Protein AF-A0A3B8MPX0-F1 (afdb_monomer_lite)

pLDDT: mean 74.58, std 19.7, range [21.69, 97.19]

Secondary structure (DSSP, 8-state):
------------------------SS------TT--THHHHHHHHHHHHTT------B--TT----TTHHHHHHHHHHH-TT-----BEEEEETTEEEEEEE--TTS---SSHHHHHHHHHHS--EEEES--TT--GGGGT--EE-SEETTEE-S-STTSHHHHHHHTT---EE-------TTSPPEEEEE--SSSSHHHHHHHHHHT-EEEEETTPPEEEEEETTEETTPEEEESSSPEEEEEEE-SS-EEEEEEEETTEEEEEE---SSEEEEEEE---TT-SEEEEEEEETT--EEEEPPEEEEE----TTS------TTS-HHHHHHHHHHHHHTTTS-HHHHHHHHHHHHHSHHHHHHHHHHHHH-TTTS-HHHHHHHHHH-S-HHHHHHHHHHHHHTT-TTHHHHHHHHTT-SSHHHHHHHHHHHHHHSS-B-GGG----TTS-HHHHHHHHHHB--SS--HHHHHHHHHHTT-S-HHHHHHHHHHHHHHHHH-HHHHHHHHHHHHTT-HHHHHHHHHHT-GGGHHHHHHHHHH---HHHHHHHHHHHHHTT---TT--EEEEPBPSS----SS---TTTTTTPEEPPPPEETTT-PBPSSPPEEEEEE-SSEEEEEEEEE-SS-------S-TT--S-S-EEEEEEEPSS--GGG-EEEEEETTEES--SS-TT-EEEEEE-SSEEEEEEEEE--S---EEEEEEEEGGGTEEEEESSSSS-TT-GGGPEEEEEPP-

Sequence (744 aa):
MRLSATILALTLMAAPLTAEWGWYRGDITTFPASNTGSGISEQIHRAIEAGLDWVALSTTPGTGSFIGQNELIAEIGLTMPRLTPILATGWLQNGVGIRVLGIDARAPIPKSLADLLSTASSHRGLVVLSEAGDLDLSTSGIEVFSPLRDGRWVDVEAGGAWDAALQSGRRLFVTTASQSIAGSPPHHTTVWADGNAPDQIIRALRAGSCFVSDRESPHLDMQVDGKTFGQTVFHEGEPFVRIRVYGEDPIASVSLIADGVEIWSAQPEQTIWEERFFLPAYECGYVRAILTSESGKQTIGNPIFLVAEQGGDGELPIVHDPRLPQDDLIEVGGIVEALEGLAPETQKRVLREFLADPSTRYGATWLLQNRGDVVTDSILRNVGLEDVNPDARLGATYALVTRGSPVAPDLLLDLLNDPTPSVRVYAARIFAHYTEGFAESDWPWSSEQDDETSGYLVRAYRPVRYAKEDVARILSALESRHPILFSSASDKLVDLGTRHYRVIEDLIRATEGGSSRAADILRVIGDHRTVSDLQRIFASLSDPTLRRSIFLALSDMGAPHPDRPAVEVPQLTARPTLDGTLTPQEWADAATFEPLKLDWDGSQVAPSPRILIGHRGDTLYVAISHQTTSGIDATLSDTPGGTRQDTRFEISLASPPFAPSTAKVVSVTPFGLLTESDSGECRVSSRVTVLAWELELAVPLDTSYARMNVAFFSNSRAKRATWSVTYGEPQDPKRFGNLTLSRP

Foldseek 3Di:
DDDDDDDDDDDDPDDDPDDDDDDDDAPADEDDLPDPDPVPVVVVVVCVVVVHQEYEYEDDEPPPDRDCPVVVVVCCVPPNLRYFYQYQYQDQDPNWTKGQRGQQSQFPDQPDPVSVVCSCLVVVGDIDGPCCPDDPCVVSLAAEDECDDPLDGDQQAQQGPVLVCVLVVRQYAYDPPDPPPPPRFDKDKDFDFPGSPSNRSSVSVVLSRIKIWTPQDKDKDKDWLNHGASEEDEDAAWIKIKIKIAGPAFWQKKFKHFSSRGQDMDGRSHRIDMAIDTHLDQDTQWIWMWTAGPVRIIMTTHIHGYDYDHDDPPDLRLHPPVPLPPVLLVVLLVVLQVLAPDDLVVNLVVLQVQQLDSSRLSSNLVNLLVPCVRPPLVSLLCQLQPPPRLSSVLSSLSSCLNNVHPCSLVSLVNQCPPPDLNSVLSSLSCLLRRDCADEPVGQPDDPPHDLSSQLSSLSRYDYPDDDPVVLVVLLVLCPDPDPSSNVSSLVSLLVCVLVDVVSVVVLLVVLLVPDLSSLLSLLVNLRNVCLVSLVVSLVVDPFQSSNQSSLSSCVSNVHDRPDQAEDAAEAFPDDDDQALDDDCVRQVRWDWADFWAWLNGRHGDVVTWTWTWHDHPQKIKIKIKDWDPAFQPDPPPPDLPDDPQAWWKKKWWAFPVRALVRIDIWIAGLVGTSDPPVQVPKDKHWDGDRTMIIIMIIHGHPPTGQWMKMWTAHNVPRIITIPWSHSDDPSDSSTTHTYHYDDD

Structure (mmCIF, N/CA/C/O backbone):
data_AF-A0A3B8MPX0-F1
#
_entry.id   AF-A0A3B8MPX0-F1
#
loop_
_atom_site.group_PDB
_atom_site.id
_atom_site.type_symbol
_atom_site.label_atom_id
_atom_site.label_alt_id
_atom_site.label_comp_id
_atom_site.label_asym_id
_atom_site.label_entity_id
_atom_site.label_seq_id
_atom_site.pdbx_PDB_ins_code
_atom_site.Cartn_x
_atom_site.Cartn_y
_atom_site.Cartn_z
_atom_site.occupancy
_atom_site.B_iso_or_equiv
_atom_site.auth_seq_id
_atom_site.auth_comp_id
_atom_site.auth_asym_id
_atom_site.auth_atom_id
_atom_site.pdbx_PDB_model_num
ATOM 1 N N . MET A 1 1 ? 8.879 -81.288 32.606 1.00 40.41 1 MET A N 1
ATOM 2 C CA . MET A 1 1 ? 8.403 -80.252 33.549 1.00 40.41 1 MET A CA 1
ATOM 3 C C . MET A 1 1 ? 9.210 -78.985 33.280 1.00 40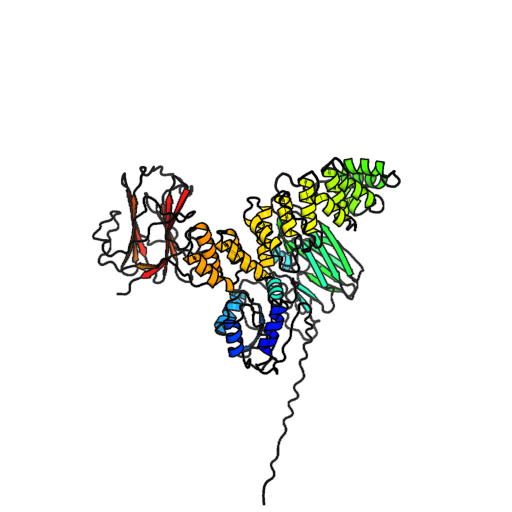.41 1 MET A C 1
ATOM 5 O O . MET A 1 1 ? 10.426 -79.095 33.227 1.00 40.41 1 MET A O 1
ATOM 9 N N . ARG A 1 2 ? 8.521 -77.843 33.128 1.00 26.48 2 ARG A N 1
ATOM 10 C CA . ARG A 1 2 ? 8.974 -76.475 32.772 1.00 26.48 2 ARG A CA 1
ATOM 11 C C . ARG A 1 2 ? 8.858 -76.063 31.295 1.00 26.48 2 ARG A C 1
ATOM 13 O O . ARG A 1 2 ? 9.222 -76.800 30.389 1.00 26.48 2 ARG A O 1
ATOM 20 N N . LEU A 1 3 ? 8.256 -74.878 31.159 1.00 29.20 3 LEU A N 1
ATOM 21 C CA . LEU A 1 3 ? 7.748 -74.176 29.985 1.00 29.20 3 LEU A CA 1
ATOM 22 C C . LEU A 1 3 ? 8.858 -73.712 29.029 1.00 29.20 3 LEU A C 1
ATOM 24 O O . LEU A 1 3 ? 9.949 -73.354 29.466 1.00 29.20 3 LEU A O 1
ATOM 28 N N . SER A 1 4 ? 8.518 -73.564 27.749 1.00 24.03 4 SER A N 1
ATOM 29 C CA . SER A 1 4 ? 9.116 -72.542 26.883 1.00 24.03 4 SER A CA 1
ATOM 30 C C . SER A 1 4 ? 8.029 -71.915 26.017 1.00 24.03 4 SER A C 1
ATOM 32 O O . SER A 1 4 ? 7.210 -72.611 25.421 1.00 24.03 4 SER A O 1
ATOM 34 N N . ALA A 1 5 ? 7.993 -70.587 26.078 1.00 27.12 5 ALA A N 1
ATOM 35 C CA . ALA A 1 5 ? 6.983 -69.702 25.533 1.00 27.12 5 ALA A CA 1
ATOM 36 C C . ALA A 1 5 ? 7.157 -69.499 24.023 1.00 27.12 5 ALA A C 1
ATOM 38 O O . ALA A 1 5 ? 8.269 -69.342 23.522 1.00 27.12 5 ALA A O 1
ATOM 39 N N . THR A 1 6 ? 6.031 -69.459 23.318 1.00 25.53 6 THR A N 1
ATOM 40 C CA . THR A 1 6 ? 5.922 -69.072 21.912 1.00 25.53 6 THR A CA 1
ATOM 41 C C . THR A 1 6 ? 5.878 -67.545 21.828 1.00 25.53 6 THR A C 1
ATOM 43 O O . THR A 1 6 ? 4.926 -66.933 22.303 1.00 25.53 6 THR A O 1
ATOM 46 N N . ILE A 1 7 ? 6.904 -66.927 21.238 1.00 25.11 7 ILE A N 1
ATOM 47 C CA . ILE A 1 7 ? 6.891 -65.511 20.848 1.00 25.11 7 ILE A CA 1
ATOM 48 C C . ILE A 1 7 ? 6.438 -65.444 19.388 1.00 25.11 7 ILE A C 1
ATOM 50 O O . ILE A 1 7 ? 7.120 -65.938 18.493 1.00 25.11 7 ILE A O 1
ATOM 54 N N . LEU A 1 8 ? 5.264 -64.851 19.172 1.00 23.88 8 LEU A N 1
ATOM 55 C CA . LEU A 1 8 ? 4.720 -64.502 17.865 1.00 23.88 8 LEU A CA 1
ATOM 56 C C . LEU A 1 8 ? 5.268 -63.115 17.489 1.00 23.88 8 LEU A C 1
ATOM 58 O O . LEU A 1 8 ? 4.893 -62.117 18.101 1.00 23.88 8 LEU A O 1
ATOM 62 N N . ALA A 1 9 ? 6.181 -63.049 16.521 1.00 24.64 9 ALA A N 1
ATOM 63 C CA . ALA A 1 9 ? 6.655 -61.786 15.964 1.00 24.64 9 ALA A CA 1
ATOM 64 C C . ALA A 1 9 ? 5.674 -61.311 14.879 1.00 24.64 9 ALA A C 1
ATOM 66 O O . ALA A 1 9 ? 5.599 -61.905 13.804 1.00 24.64 9 ALA A O 1
ATOM 67 N N . LEU A 1 10 ? 4.909 -60.254 15.172 1.00 23.89 10 LEU A N 1
ATOM 68 C CA . LEU A 1 10 ? 4.190 -59.468 14.169 1.00 23.89 10 LEU A CA 1
ATOM 69 C C . LEU A 1 10 ? 5.194 -58.539 13.473 1.00 23.89 10 LEU A C 1
ATOM 71 O O . LEU A 1 10 ? 5.634 -57.545 14.049 1.00 23.89 10 LEU A O 1
ATOM 75 N N . THR A 1 11 ? 5.554 -58.846 12.232 1.00 25.81 11 THR A N 1
ATOM 76 C CA . THR A 1 11 ? 6.269 -57.930 11.339 1.00 25.81 11 THR A CA 1
ATOM 77 C C . THR A 1 11 ? 5.261 -56.998 10.664 1.00 25.81 11 THR A C 1
ATOM 79 O O . THR A 1 11 ? 4.632 -57.350 9.669 1.00 25.81 11 THR A O 1
ATOM 82 N N . LEU A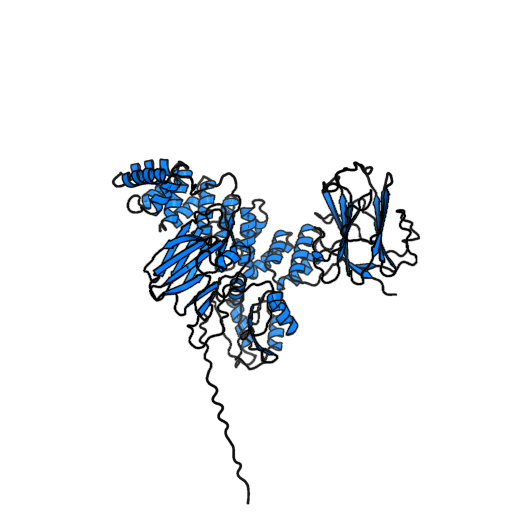 1 12 ? 5.096 -55.796 11.220 1.00 25.17 12 LEU A N 1
ATOM 83 C CA . LEU A 1 12 ? 4.462 -54.659 10.548 1.00 25.17 12 LEU A CA 1
ATOM 84 C C . LEU A 1 12 ? 5.436 -54.116 9.491 1.00 25.17 12 LEU A C 1
ATOM 86 O O . LEU A 1 12 ? 6.428 -53.472 9.821 1.00 25.17 12 LEU A O 1
ATOM 90 N N . MET A 1 13 ? 5.159 -54.399 8.219 1.00 25.50 13 MET A N 1
ATOM 91 C CA . MET A 1 13 ? 5.795 -53.732 7.082 1.00 25.50 13 MET A CA 1
ATOM 92 C C . MET A 1 13 ? 5.234 -52.307 6.984 1.00 25.50 13 MET A C 1
ATOM 94 O O . MET A 1 13 ? 4.177 -52.092 6.395 1.00 25.50 13 MET A O 1
ATOM 98 N N . ALA A 1 14 ? 5.917 -51.335 7.586 1.00 26.95 14 ALA A N 1
ATOM 99 C CA . ALA A 1 14 ? 5.707 -49.926 7.278 1.00 26.95 14 ALA A CA 1
ATOM 100 C C . ALA A 1 14 ? 6.478 -49.602 5.991 1.00 26.95 14 ALA A C 1
ATOM 102 O O . ALA A 1 14 ? 7.707 -49.675 5.966 1.00 26.95 14 ALA A O 1
ATOM 103 N N . ALA A 1 15 ? 5.767 -49.277 4.911 1.00 24.30 15 ALA A N 1
ATOM 104 C CA . ALA A 1 15 ? 6.394 -48.685 3.736 1.00 24.30 15 ALA A CA 1
ATOM 105 C C . ALA A 1 15 ? 6.912 -47.281 4.107 1.00 24.30 15 ALA A C 1
ATOM 107 O O . ALA A 1 15 ? 6.169 -46.517 4.733 1.00 24.30 15 ALA A O 1
ATOM 108 N N . PRO A 1 16 ? 8.151 -46.906 3.750 1.00 26.00 16 PRO A N 1
ATOM 109 C CA . PRO A 1 16 ? 8.603 -45.539 3.930 1.00 26.00 16 PRO A CA 1
ATOM 110 C C . PRO A 1 16 ? 7.868 -44.651 2.918 1.00 26.00 16 PRO A C 1
ATOM 112 O O . PRO A 1 16 ? 8.107 -44.724 1.717 1.00 26.00 16 PRO A O 1
ATOM 115 N N . LEU A 1 17 ? 6.954 -43.812 3.406 1.00 24.92 17 LEU A N 1
ATOM 116 C CA . LEU A 1 17 ? 6.450 -42.661 2.660 1.00 24.92 17 LEU A CA 1
ATOM 117 C C . LEU A 1 17 ? 7.585 -41.631 2.581 1.00 24.92 17 LEU A C 1
ATOM 119 O O . LEU A 1 17 ? 7.693 -40.744 3.426 1.00 24.92 17 LEU A O 1
ATOM 123 N N . THR A 1 18 ? 8.475 -41.770 1.602 1.00 24.36 18 THR A N 1
ATOM 124 C CA . THR A 1 18 ? 9.450 -40.728 1.271 1.00 24.36 18 THR A CA 1
ATOM 125 C C . THR A 1 18 ? 8.747 -39.671 0.432 1.00 24.36 18 THR A C 1
ATOM 127 O O . THR A 1 18 ? 8.538 -39.851 -0.764 1.00 24.36 18 THR A O 1
ATOM 130 N N . ALA A 1 19 ? 8.349 -38.573 1.069 1.00 23.31 19 ALA A N 1
ATOM 131 C CA . ALA A 1 19 ? 8.055 -37.343 0.354 1.00 23.31 19 ALA A CA 1
ATOM 132 C C . ALA A 1 19 ? 9.383 -36.590 0.184 1.00 23.31 19 ALA A C 1
ATOM 134 O O . ALA A 1 19 ? 9.920 -36.060 1.158 1.00 23.31 19 ALA A O 1
ATOM 135 N N . GLU A 1 20 ? 9.945 -36.609 -1.024 1.00 21.91 20 GLU A N 1
ATOM 136 C CA . GLU A 1 20 ? 11.106 -35.788 -1.371 1.00 21.91 20 GLU A CA 1
ATOM 137 C C . GLU A 1 20 ? 10.662 -34.326 -1.462 1.00 21.91 20 GLU A C 1
ATOM 139 O O . GLU A 1 20 ? 10.084 -33.891 -2.452 1.00 21.91 20 GLU A O 1
ATOM 144 N N . TRP A 1 21 ? 10.913 -33.567 -0.397 1.00 27.25 21 TRP A N 1
ATOM 145 C CA . TRP A 1 21 ? 10.863 -32.110 -0.426 1.00 27.25 21 TRP A CA 1
ATOM 146 C C . TRP A 1 21 ? 12.293 -31.601 -0.253 1.00 27.25 21 TRP A C 1
ATOM 148 O O . TRP A 1 21 ? 12.873 -31.725 0.827 1.00 27.25 21 TRP A O 1
ATOM 158 N N . GLY A 1 22 ? 12.882 -31.070 -1.323 1.00 21.69 22 GLY A N 1
ATOM 159 C CA . GLY A 1 22 ? 14.161 -30.368 -1.263 1.00 21.69 22 GLY A CA 1
ATOM 160 C C . GLY A 1 22 ? 13.934 -28.913 -0.862 1.00 21.69 22 GLY A C 1
ATOM 161 O O . GLY A 1 22 ? 13.335 -28.159 -1.621 1.00 21.69 22 GLY A O 1
ATOM 162 N N . TRP A 1 23 ? 14.405 -28.514 0.321 1.00 28.48 23 TRP A N 1
ATOM 163 C CA . TRP A 1 23 ? 14.315 -27.138 0.820 1.00 28.48 23 TRP A CA 1
ATOM 164 C C . TRP A 1 23 ? 15.704 -26.501 0.823 1.00 28.48 23 TRP A C 1
ATOM 166 O O . TRP A 1 23 ? 16.509 -26.861 1.675 1.00 28.48 23 TRP A O 1
ATOM 176 N N . TYR A 1 24 ? 15.993 -25.547 -0.071 1.00 23.50 24 TYR A N 1
ATOM 177 C CA . TYR A 1 24 ? 17.210 -24.725 0.027 1.00 23.50 24 TYR A CA 1
ATOM 178 C C . TYR A 1 24 ? 17.048 -23.330 -0.588 1.00 23.50 24 TYR A C 1
ATOM 180 O O . TYR A 1 24 ? 16.954 -23.197 -1.803 1.00 23.50 24 TYR A O 1
ATOM 188 N N . ARG A 1 25 ? 17.072 -22.292 0.268 1.00 22.72 25 ARG A N 1
ATOM 189 C CA . ARG A 1 25 ? 18.026 -21.155 0.285 1.00 22.72 25 ARG A CA 1
ATOM 190 C C . ARG A 1 25 ? 17.607 -20.182 1.399 1.00 22.72 25 ARG A C 1
ATOM 192 O O . ARG A 1 25 ? 16.467 -19.733 1.429 1.00 22.72 25 ARG A O 1
ATOM 199 N N . GLY A 1 26 ? 18.542 -19.930 2.306 1.00 33.06 26 GLY A N 1
ATOM 200 C CA . GLY A 1 26 ? 18.373 -19.415 3.665 1.00 33.06 26 GLY A CA 1
ATOM 201 C C . GLY A 1 26 ? 19.222 -20.314 4.565 1.00 33.06 26 GLY A C 1
ATOM 202 O O . GLY A 1 26 ? 19.211 -21.529 4.361 1.00 33.06 26 GLY A O 1
ATOM 203 N N . ASP A 1 27 ? 20.018 -19.756 5.476 1.00 36.53 27 ASP A N 1
ATOM 204 C CA . ASP A 1 27 ? 20.882 -20.533 6.375 1.00 36.53 27 ASP A CA 1
ATOM 205 C C . ASP A 1 27 ? 20.014 -21.286 7.400 1.00 36.53 27 ASP A C 1
ATOM 207 O O . ASP A 1 27 ? 19.806 -20.869 8.538 1.00 36.53 27 ASP A O 1
ATOM 211 N N . ILE A 1 28 ? 19.427 -22.399 6.960 1.00 38.56 28 ILE A N 1
ATOM 212 C CA . ILE A 1 28 ? 18.578 -23.265 7.770 1.00 38.56 28 ILE A CA 1
ATOM 213 C C . ILE A 1 28 ? 19.493 -24.240 8.506 1.00 38.56 28 ILE A C 1
ATOM 215 O O . ILE A 1 28 ? 20.092 -25.130 7.904 1.00 38.56 28 ILE A O 1
ATOM 219 N N . THR A 1 29 ? 19.569 -24.111 9.830 1.00 39.34 29 THR A N 1
ATOM 220 C CA . THR A 1 29 ? 20.118 -25.180 10.671 1.00 39.34 29 THR A CA 1
ATOM 221 C C . THR A 1 29 ? 18.982 -26.130 11.039 1.00 39.34 29 THR A C 1
ATOM 223 O O . THR A 1 29 ? 18.030 -25.736 11.709 1.00 39.34 29 THR A O 1
ATOM 226 N N . THR A 1 30 ? 19.050 -27.378 10.575 1.00 41.47 30 THR A N 1
ATOM 227 C CA . THR A 1 30 ? 18.081 -28.429 10.919 1.00 41.47 30 THR A CA 1
ATOM 228 C C . THR A 1 30 ? 18.538 -29.205 12.151 1.00 41.47 30 THR A C 1
ATOM 230 O O . THR A 1 30 ? 19.688 -29.642 12.205 1.00 41.47 30 THR A O 1
ATOM 233 N N . PHE A 1 31 ? 17.633 -29.455 13.100 1.00 46.53 31 PHE A N 1
ATOM 234 C CA . PHE A 1 31 ? 17.939 -30.205 14.322 1.00 46.53 31 PHE A CA 1
ATOM 235 C C . PHE A 1 31 ? 17.323 -31.609 14.269 1.00 46.53 31 PHE A C 1
ATOM 237 O O . PHE A 1 31 ? 16.120 -31.735 14.030 1.00 46.53 31 PHE A O 1
ATOM 244 N N . PRO A 1 32 ? 18.097 -32.679 14.513 1.00 45.62 32 PRO A N 1
ATOM 245 C CA . PRO A 1 32 ? 17.528 -34.007 14.676 1.00 45.62 32 PRO A CA 1
ATOM 246 C C . PRO A 1 32 ? 16.803 -34.114 16.025 1.00 45.62 32 PRO A C 1
ATOM 248 O O . PRO A 1 32 ? 17.342 -33.727 17.062 1.00 45.62 32 PRO A O 1
ATOM 251 N N . ALA A 1 33 ? 15.609 -34.718 16.023 1.00 44.97 33 ALA A N 1
ATOM 252 C CA . ALA A 1 33 ? 14.779 -34.942 17.217 1.00 44.97 33 ALA A CA 1
ATOM 253 C C . ALA A 1 33 ? 15.471 -35.773 18.324 1.00 44.97 33 ALA A C 1
ATOM 255 O O . ALA A 1 33 ? 14.986 -35.838 19.449 1.00 44.97 33 ALA A O 1
ATOM 256 N N . SER A 1 34 ? 16.608 -36.408 18.017 1.00 48.53 34 SER A N 1
ATOM 257 C CA . SER A 1 34 ? 17.424 -37.178 18.959 1.00 48.53 34 SER A CA 1
ATOM 258 C C . SER A 1 34 ? 18.375 -36.333 19.814 1.00 48.53 34 SER A C 1
ATOM 260 O O . SER A 1 34 ? 18.986 -36.879 20.732 1.00 48.53 34 SER A O 1
ATOM 262 N N . ASN A 1 35 ? 18.548 -35.036 19.527 1.00 47.75 35 ASN A N 1
ATOM 263 C CA . ASN A 1 35 ? 19.447 -34.185 20.306 1.00 47.75 35 ASN A CA 1
ATOM 264 C C . ASN A 1 35 ? 18.809 -33.817 21.649 1.00 47.75 35 ASN A C 1
ATOM 266 O O . ASN A 1 35 ? 17.949 -32.948 21.759 1.00 47.75 35 ASN A O 1
ATOM 270 N N . THR A 1 36 ? 19.265 -34.505 22.689 1.00 45.84 36 THR A N 1
ATOM 271 C CA . THR A 1 36 ? 18.909 -34.282 24.087 1.00 45.84 36 THR A CA 1
ATOM 272 C C . THR A 1 36 ? 19.313 -32.871 24.531 1.00 45.84 36 THR A C 1
ATOM 274 O O . THR A 1 36 ? 20.504 -32.609 24.650 1.00 45.84 36 THR A O 1
ATOM 277 N N . GLY A 1 37 ? 18.334 -31.992 24.779 1.00 52.19 37 GLY A N 1
ATOM 278 C CA . GLY A 1 37 ? 18.328 -30.794 25.648 1.00 52.19 37 GLY A CA 1
ATOM 279 C C . GLY A 1 37 ? 19.536 -29.839 25.698 1.00 52.19 37 GLY A C 1
ATOM 280 O O . GLY A 1 37 ? 19.374 -28.645 25.480 1.00 52.19 37 GLY A O 1
ATOM 281 N N . SER A 1 38 ? 20.742 -30.315 26.011 1.00 51.81 38 SER A N 1
ATOM 282 C CA . SER A 1 38 ? 21.908 -29.487 26.348 1.00 51.81 38 SER A CA 1
ATOM 283 C C . SER A 1 38 ? 22.605 -28.821 25.156 1.00 51.81 38 SER A C 1
ATOM 285 O O . SER A 1 38 ? 23.281 -27.816 25.347 1.00 51.81 38 SER A O 1
ATOM 287 N N . GLY A 1 39 ? 22.447 -29.338 23.934 1.00 56.34 39 GLY A N 1
ATOM 288 C CA . GLY A 1 39 ? 23.077 -28.764 22.732 1.00 56.34 39 GLY A CA 1
ATOM 289 C C . GLY A 1 39 ? 22.261 -27.669 22.036 1.00 56.34 39 GLY A C 1
ATOM 290 O O . GLY A 1 39 ? 22.792 -26.964 21.183 1.00 56.34 39 GLY A O 1
ATOM 291 N N . ILE A 1 40 ? 20.978 -27.530 22.381 1.00 54.78 40 ILE A N 1
ATOM 292 C CA . ILE A 1 40 ? 20.046 -26.631 21.689 1.00 54.78 40 ILE A CA 1
ATOM 293 C C . ILE A 1 40 ? 20.367 -25.167 22.019 1.00 54.78 40 ILE A C 1
ATOM 295 O O . ILE A 1 40 ? 20.515 -24.360 21.107 1.00 54.78 40 ILE A O 1
ATOM 299 N N . SER A 1 41 ? 20.572 -24.836 23.297 1.00 54.97 41 SER A N 1
ATOM 300 C CA . SER A 1 41 ? 20.848 -23.459 23.742 1.00 54.97 41 SER A CA 1
ATOM 301 C C . SER A 1 41 ? 22.133 -22.878 23.127 1.00 54.97 41 SER A C 1
ATOM 303 O O . SER A 1 41 ? 22.117 -21.792 22.548 1.00 54.97 41 SER A O 1
ATOM 305 N N . GLU A 1 42 ? 23.235 -23.640 23.137 1.00 57.75 42 GLU A N 1
ATOM 306 C CA . GLU A 1 42 ? 24.523 -23.215 22.564 1.00 57.75 42 GLU A CA 1
ATOM 307 C C . GLU A 1 42 ? 24.448 -23.015 21.039 1.00 57.75 42 GLU A C 1
ATOM 309 O O . GLU A 1 42 ? 25.021 -22.073 20.492 1.00 57.75 42 GLU A O 1
ATOM 314 N N . GLN A 1 43 ? 23.716 -23.882 20.335 1.00 55.25 43 GLN A N 1
ATOM 315 C CA . GLN A 1 43 ? 23.554 -23.793 18.882 1.00 55.25 43 GLN A CA 1
ATOM 316 C C . GLN A 1 43 ? 22.633 -22.643 18.468 1.00 55.25 43 GLN A C 1
ATOM 318 O O . GLN A 1 43 ? 22.917 -21.979 17.472 1.00 55.25 43 GLN A O 1
ATOM 323 N N . ILE A 1 44 ? 21.586 -22.349 19.247 1.00 53.44 44 ILE A N 1
ATOM 324 C CA . ILE A 1 44 ? 20.770 -21.152 19.027 1.00 53.44 44 ILE A CA 1
ATOM 325 C C . ILE A 1 44 ? 21.601 -19.883 19.286 1.00 53.44 44 ILE A C 1
ATOM 327 O O . ILE A 1 44 ? 21.501 -18.924 18.523 1.00 53.44 44 ILE A O 1
ATOM 331 N N . HIS A 1 45 ? 22.481 -19.880 20.293 1.00 55.59 45 HIS A N 1
ATOM 332 C CA . HIS A 1 45 ? 23.395 -18.757 20.531 1.00 55.59 45 HIS A CA 1
ATOM 333 C C . HIS A 1 45 ? 24.315 -18.491 19.327 1.00 55.59 45 HIS A C 1
ATOM 335 O O . HIS A 1 45 ? 24.435 -17.351 18.886 1.00 55.59 45 HIS A O 1
ATOM 341 N N . ARG A 1 46 ? 24.887 -19.541 18.718 1.00 54.94 46 ARG A N 1
ATOM 342 C CA . ARG A 1 46 ? 25.697 -19.401 17.491 1.00 54.94 46 ARG A CA 1
ATOM 343 C C . ARG A 1 46 ? 24.882 -18.920 16.290 1.00 54.94 46 ARG A C 1
ATOM 345 O O . ARG A 1 46 ? 25.381 -18.121 15.504 1.00 54.94 46 ARG A O 1
ATOM 352 N N . ALA A 1 47 ? 23.639 -19.381 16.147 1.00 52.56 47 ALA A N 1
ATOM 353 C CA . ALA A 1 47 ? 22.727 -18.896 15.110 1.00 52.56 47 ALA A CA 1
ATOM 354 C C . ALA A 1 47 ? 22.455 -17.386 15.260 1.00 52.56 47 ALA A C 1
ATOM 356 O O . ALA A 1 47 ? 22.467 -16.647 14.278 1.00 52.56 47 ALA A O 1
ATOM 357 N N . ILE A 1 48 ? 22.296 -16.912 16.498 1.00 51.75 48 ILE A N 1
ATOM 358 C CA . ILE A 1 48 ? 22.123 -15.490 16.826 1.00 51.75 48 ILE A CA 1
ATOM 359 C C . ILE A 1 48 ? 23.376 -14.671 16.508 1.00 51.75 48 ILE A C 1
ATOM 361 O O . ILE A 1 48 ? 23.258 -13.597 15.916 1.00 51.75 48 ILE A O 1
ATOM 365 N N . GLU A 1 49 ? 24.559 -15.158 16.887 1.00 53.59 49 GLU A N 1
ATOM 366 C CA . GLU A 1 49 ? 25.840 -14.507 16.578 1.00 53.59 49 GLU A CA 1
ATOM 367 C C . GLU A 1 49 ? 26.093 -14.426 15.068 1.00 53.59 49 GLU A C 1
ATOM 369 O O . GLU A 1 49 ? 26.649 -13.441 14.585 1.00 53.59 49 GLU A O 1
ATOM 374 N N . ALA A 1 50 ? 25.621 -15.421 14.314 1.00 50.53 50 ALA A N 1
ATOM 375 C CA . ALA A 1 50 ? 25.672 -15.445 12.856 1.00 50.53 50 ALA A CA 1
ATOM 376 C C . ALA A 1 50 ? 24.625 -14.535 12.181 1.00 50.53 50 ALA A C 1
ATOM 378 O O . ALA A 1 50 ? 24.629 -14.409 10.958 1.00 50.53 50 ALA A O 1
ATOM 379 N N . GLY A 1 51 ? 23.745 -13.884 12.950 1.00 43.28 51 GLY A N 1
ATOM 380 C CA . GLY A 1 51 ? 22.707 -13.006 12.411 1.00 43.28 51 GLY A CA 1
ATOM 381 C C . GLY A 1 51 ? 21.547 -13.752 11.751 1.00 43.28 51 GLY A C 1
ATOM 382 O O . GLY A 1 51 ? 20.886 -13.179 10.892 1.00 43.28 51 GLY A O 1
ATOM 383 N N . LEU A 1 52 ? 21.299 -15.010 12.132 1.00 45.03 52 LEU A N 1
ATOM 384 C CA . LEU A 1 52 ? 20.154 -15.770 11.638 1.00 45.03 52 LEU A CA 1
ATOM 385 C C . LEU A 1 52 ? 18.860 -15.249 12.265 1.00 45.03 52 LEU A C 1
ATOM 387 O O . LEU A 1 52 ? 18.728 -15.165 13.488 1.00 45.03 52 LEU A O 1
ATOM 391 N N . ASP A 1 53 ? 17.896 -14.930 11.405 1.00 42.81 53 ASP A N 1
ATOM 392 C CA . ASP A 1 53 ? 16.593 -14.398 11.810 1.00 42.81 53 ASP A CA 1
ATOM 393 C C . ASP A 1 53 ? 15.603 -15.505 12.244 1.00 42.81 53 ASP A C 1
ATOM 395 O O . ASP A 1 53 ? 14.561 -15.196 12.822 1.00 42.81 53 ASP A O 1
ATOM 399 N N . TRP A 1 54 ? 15.920 -16.793 12.009 1.00 42.12 54 TRP A N 1
ATOM 400 C CA . TRP A 1 54 ? 14.991 -17.921 12.195 1.00 42.12 54 TRP A CA 1
ATOM 401 C C . TRP A 1 54 ? 15.683 -19.221 12.635 1.00 42.12 54 TRP A C 1
ATOM 403 O O . TRP A 1 54 ? 16.816 -19.505 12.251 1.00 42.12 54 TRP A O 1
ATOM 413 N N . VAL A 1 55 ? 14.957 -20.064 13.379 1.00 42.53 55 VAL A N 1
ATOM 414 C CA . VAL A 1 55 ? 15.359 -21.429 13.766 1.00 42.53 55 VAL A CA 1
ATOM 415 C C . VAL A 1 55 ? 14.172 -22.367 13.514 1.00 42.53 55 VAL A C 1
ATOM 417 O O . VAL A 1 55 ? 13.122 -22.218 14.135 1.00 42.53 55 VAL A O 1
ATOM 420 N N . ALA A 1 56 ? 14.318 -23.328 12.596 1.00 44.19 56 ALA A N 1
ATOM 421 C CA . ALA A 1 56 ? 13.260 -24.280 12.245 1.00 44.19 56 ALA A CA 1
ATOM 422 C C . ALA A 1 56 ? 13.377 -25.575 13.066 1.00 44.19 56 ALA A C 1
ATOM 424 O O . ALA A 1 56 ? 14.416 -26.236 13.058 1.00 44.19 56 ALA A O 1
ATOM 425 N N . LEU A 1 57 ? 12.296 -25.970 13.745 1.00 45.16 57 LEU A N 1
ATOM 426 C CA . LEU A 1 57 ? 12.233 -27.193 14.550 1.00 45.16 57 LEU A CA 1
ATOM 427 C C . LEU A 1 57 ? 11.278 -28.194 13.893 1.00 45.16 57 LEU A C 1
ATOM 429 O O . LEU A 1 57 ? 10.078 -27.961 13.847 1.00 45.16 57 LEU A O 1
ATOM 433 N N . SER A 1 58 ? 11.791 -29.318 13.395 1.00 41.88 58 SER A N 1
ATOM 434 C CA . SER A 1 58 ? 10.979 -30.362 12.752 1.00 41.88 58 SER A CA 1
ATOM 435 C C . SER A 1 58 ? 10.844 -31.593 13.652 1.00 41.88 58 SER A C 1
ATOM 437 O O . SER A 1 58 ? 11.801 -31.980 14.324 1.00 41.88 58 SER A O 1
ATOM 439 N N . THR A 1 59 ? 9.668 -32.236 13.649 1.00 44.62 59 THR A N 1
ATOM 440 C CA . THR A 1 59 ? 9.467 -33.568 14.251 1.00 44.62 59 THR A CA 1
ATOM 441 C C . THR A 1 59 ? 9.012 -34.573 13.211 1.00 44.62 59 THR A C 1
ATOM 443 O O . THR A 1 59 ? 8.420 -34.225 12.191 1.00 44.62 59 THR A O 1
ATOM 446 N N . THR A 1 60 ? 9.284 -35.848 13.474 1.00 44.09 60 THR A N 1
ATOM 447 C CA . THR A 1 60 ? 8.804 -36.942 12.631 1.00 44.09 60 THR A CA 1
ATOM 448 C C . THR A 1 60 ? 7.268 -36.987 12.663 1.00 44.09 60 THR A C 1
ATOM 450 O O . THR A 1 60 ? 6.693 -36.939 13.754 1.00 44.09 60 THR A O 1
ATOM 453 N N . PRO A 1 61 ? 6.579 -37.099 11.510 1.00 42.25 61 PRO A N 1
ATOM 454 C CA . PRO A 1 61 ? 5.123 -37.222 11.472 1.00 42.25 61 PRO A CA 1
ATOM 455 C C . PRO A 1 61 ? 4.614 -38.359 12.376 1.00 42.25 61 PRO A C 1
ATOM 457 O O . PRO A 1 61 ? 5.146 -39.466 12.335 1.00 42.25 61 PRO A O 1
ATOM 460 N N . GLY A 1 62 ? 3.572 -38.095 13.174 1.00 41.97 62 GLY A N 1
ATOM 461 C CA . GLY A 1 62 ? 2.875 -39.112 13.975 1.00 41.97 62 GLY A CA 1
ATOM 462 C C . GLY A 1 62 ? 3.356 -39.311 15.419 1.00 41.97 62 GLY A C 1
ATOM 463 O O . GLY A 1 62 ? 2.811 -40.168 16.108 1.00 41.97 62 GLY A O 1
ATOM 464 N N . THR A 1 63 ? 4.331 -38.540 15.914 1.00 48.44 63 THR A N 1
ATOM 465 C CA . THR A 1 63 ? 4.845 -38.700 17.294 1.00 48.44 63 THR A CA 1
ATOM 466 C C . THR A 1 63 ? 4.059 -37.931 18.359 1.00 48.44 63 THR A C 1
ATOM 468 O O . THR A 1 63 ? 4.168 -38.256 19.536 1.00 48.44 63 THR A O 1
ATOM 471 N N . GLY A 1 64 ? 3.253 -36.934 17.979 1.00 42.09 64 GLY A N 1
ATOM 472 C CA . GLY A 1 64 ? 2.274 -36.278 18.859 1.00 42.09 64 GLY A CA 1
ATOM 473 C C . GLY A 1 64 ? 2.819 -35.490 20.064 1.00 42.09 64 GLY A C 1
ATOM 474 O O . GLY A 1 64 ? 2.021 -34.885 20.772 1.00 42.09 64 GLY A O 1
ATOM 475 N N . SER A 1 65 ? 4.134 -35.448 20.316 1.00 46.62 65 SER A N 1
ATOM 476 C CA . SER A 1 65 ? 4.720 -34.645 21.402 1.00 46.62 65 SER A CA 1
ATOM 477 C C . SER A 1 65 ? 6.139 -34.164 21.085 1.00 46.62 65 SER A C 1
ATOM 479 O O . SER A 1 65 ? 6.999 -34.973 20.731 1.00 46.62 65 SER A O 1
ATOM 481 N N . PHE A 1 66 ? 6.410 -32.872 21.295 1.00 47.62 66 PHE A N 1
ATOM 482 C CA . PHE A 1 66 ? 7.770 -32.336 21.393 1.00 47.62 66 PHE A CA 1
ATOM 483 C C . PHE A 1 66 ? 8.307 -32.587 22.812 1.00 47.62 66 PHE A C 1
ATOM 485 O O . PHE A 1 66 ? 7.868 -31.953 23.773 1.00 47.62 66 PHE A O 1
ATOM 492 N N . ILE A 1 67 ? 9.272 -33.497 22.965 1.00 43.81 67 ILE A N 1
ATOM 493 C CA . ILE A 1 67 ? 10.032 -33.620 24.219 1.00 43.81 67 ILE A CA 1
ATOM 494 C C . ILE A 1 67 ? 10.882 -32.348 24.360 1.00 43.81 67 ILE A C 1
ATOM 496 O O . ILE A 1 67 ? 11.674 -32.047 23.471 1.00 43.81 67 ILE A O 1
ATOM 500 N N . GLY A 1 68 ? 10.706 -31.592 25.448 1.00 47.22 68 GLY A N 1
ATOM 501 C CA . GLY A 1 68 ? 11.418 -30.328 25.680 1.00 47.22 68 GLY A CA 1
ATOM 502 C C . GLY A 1 68 ? 10.668 -29.061 25.251 1.00 47.22 68 GLY A C 1
ATOM 503 O O . GLY A 1 68 ? 11.242 -27.979 25.300 1.00 47.22 68 GLY A O 1
ATOM 504 N N . GLN A 1 69 ? 9.403 -29.156 24.811 1.00 52.53 69 GLN A N 1
ATOM 505 C CA . GLN A 1 69 ? 8.617 -27.992 24.371 1.00 52.53 69 GLN A CA 1
ATOM 506 C C . GLN A 1 69 ? 8.484 -26.920 25.458 1.00 52.53 69 GLN A C 1
ATOM 508 O O . GLN A 1 69 ? 8.537 -25.737 25.150 1.00 52.53 69 GLN A O 1
ATOM 513 N N . ASN A 1 70 ? 8.315 -27.320 26.720 1.00 52.12 70 ASN A N 1
ATOM 514 C CA . ASN A 1 70 ? 8.144 -26.383 27.828 1.00 52.12 70 ASN A CA 1
ATOM 515 C C . ASN A 1 70 ? 9.460 -25.689 28.184 1.00 52.12 70 ASN A C 1
ATOM 517 O O . ASN A 1 70 ? 9.456 -24.492 28.435 1.00 52.12 70 ASN A O 1
ATOM 521 N N . GLU A 1 71 ? 10.575 -26.417 28.159 1.00 50.62 71 GLU A N 1
ATOM 522 C CA . GLU A 1 71 ? 11.925 -25.888 28.341 1.00 50.62 71 GLU A CA 1
ATOM 523 C C . GLU A 1 71 ? 12.294 -24.944 27.192 1.00 50.62 71 GLU A C 1
ATOM 525 O O . GLU A 1 71 ? 12.820 -23.865 27.430 1.00 50.62 71 GLU A O 1
ATOM 530 N N . LEU A 1 72 ? 11.920 -25.289 25.959 1.00 49.50 72 LEU A N 1
ATOM 531 C CA . LEU A 1 72 ? 12.127 -24.463 24.774 1.00 49.50 72 LEU A CA 1
ATOM 532 C C . LEU A 1 72 ? 11.247 -23.202 24.798 1.00 49.50 72 LEU A C 1
ATOM 534 O O . LEU A 1 72 ? 11.752 -22.114 24.563 1.00 49.50 72 LEU A O 1
ATOM 538 N N . ILE A 1 73 ? 9.959 -23.309 25.146 1.00 51.66 73 ILE A N 1
ATOM 539 C CA . ILE A 1 73 ? 9.062 -22.156 25.349 1.00 51.66 73 ILE A CA 1
ATOM 540 C C . ILE A 1 73 ? 9.561 -21.275 26.500 1.00 51.66 73 ILE A C 1
ATOM 542 O O . ILE A 1 73 ? 9.498 -20.052 26.394 1.00 51.66 73 ILE A O 1
ATOM 546 N N . ALA A 1 74 ? 10.068 -21.871 27.582 1.00 51.84 74 ALA A N 1
ATOM 547 C CA . ALA A 1 74 ? 10.649 -21.136 28.698 1.00 51.84 74 ALA A CA 1
ATOM 548 C C . ALA A 1 74 ? 11.931 -20.408 28.275 1.00 51.84 74 ALA A C 1
ATOM 550 O O . ALA A 1 74 ? 12.085 -19.238 28.597 1.00 51.84 74 ALA A O 1
ATOM 551 N N . GLU A 1 75 ? 12.818 -21.041 27.509 1.00 44.91 75 GLU A N 1
ATOM 552 C CA . GLU A 1 75 ? 14.074 -20.431 27.061 1.00 44.91 75 GLU A CA 1
ATOM 553 C C . GLU A 1 75 ? 13.845 -19.350 25.991 1.00 44.91 75 GLU A C 1
ATOM 555 O O . GLU A 1 75 ? 14.424 -18.265 26.082 1.00 44.91 75 GLU A O 1
ATOM 560 N N . ILE A 1 76 ? 12.905 -19.577 25.064 1.00 48.00 76 ILE A N 1
ATOM 561 C CA . ILE A 1 76 ? 12.378 -18.566 24.130 1.00 48.00 76 ILE A CA 1
ATOM 562 C C . ILE A 1 76 ? 11.786 -17.389 24.915 1.00 48.00 76 ILE A C 1
ATOM 564 O O . ILE A 1 76 ? 12.140 -16.239 24.671 1.00 48.00 76 ILE A O 1
ATOM 568 N N . GLY A 1 77 ? 10.940 -17.666 25.908 1.00 47.38 77 GLY A N 1
ATOM 569 C CA . GLY A 1 77 ? 10.314 -16.644 26.746 1.00 47.38 77 GLY A CA 1
ATOM 570 C C . GLY A 1 77 ? 11.287 -15.874 27.648 1.00 47.38 77 GLY A C 1
ATOM 571 O O . GLY A 1 77 ? 10.996 -14.733 27.998 1.00 47.38 77 GLY A O 1
ATOM 572 N N . LEU A 1 78 ? 12.427 -16.469 28.023 1.00 40.66 78 LEU A N 1
ATOM 573 C CA . LEU A 1 78 ? 13.398 -15.895 28.965 1.00 40.66 78 LEU A CA 1
ATOM 574 C C . LEU A 1 78 ? 14.591 -15.204 28.296 1.00 40.66 78 LEU A C 1
ATOM 576 O O . LEU A 1 78 ? 15.159 -14.294 28.897 1.00 40.66 78 LEU A O 1
ATOM 580 N N . THR A 1 79 ? 15.001 -15.621 27.093 1.00 36.78 79 THR A N 1
ATOM 581 C CA . THR A 1 79 ? 16.255 -15.138 26.482 1.00 36.78 79 THR A CA 1
ATOM 582 C C . THR A 1 79 ? 16.143 -14.653 25.040 1.00 36.78 79 THR A C 1
ATOM 584 O O . THR A 1 79 ? 17.072 -13.995 24.571 1.00 36.78 79 THR A O 1
ATOM 587 N N . MET A 1 80 ? 15.049 -14.928 24.315 1.00 43.56 80 MET A N 1
ATOM 588 C CA . MET A 1 80 ? 15.024 -14.709 22.864 1.00 43.56 80 MET A CA 1
ATOM 589 C C . MET A 1 80 ? 13.659 -14.270 22.313 1.00 43.56 80 MET A C 1
ATOM 591 O O . MET A 1 80 ? 12.785 -15.107 22.105 1.00 43.56 80 MET A O 1
ATOM 595 N N . PRO A 1 81 ? 13.493 -13.011 21.869 1.00 42.00 81 PRO A N 1
ATOM 596 C CA . PRO A 1 81 ? 12.302 -12.594 21.115 1.00 42.00 81 PRO A CA 1
ATOM 597 C C . PRO A 1 81 ? 12.251 -13.147 19.664 1.00 42.00 81 PRO A C 1
ATOM 599 O O . PRO A 1 81 ? 11.482 -12.650 18.839 1.00 42.00 81 PRO A O 1
ATOM 602 N N . ARG A 1 82 ? 13.099 -14.132 19.311 1.00 48.69 82 ARG A N 1
ATOM 603 C CA . ARG A 1 82 ? 13.506 -14.480 17.928 1.00 48.69 82 ARG A CA 1
ATOM 604 C C . ARG A 1 82 ? 13.121 -15.880 17.434 1.00 48.69 82 ARG A C 1
ATOM 606 O O . ARG A 1 82 ? 13.607 -16.301 16.392 1.00 48.69 82 ARG A O 1
ATOM 613 N N . LEU A 1 83 ? 12.297 -16.632 18.155 1.00 40.34 83 LEU A N 1
ATOM 614 C CA . LEU A 1 83 ? 12.021 -18.026 17.794 1.00 40.34 83 LEU A CA 1
ATOM 615 C C . LEU A 1 83 ? 10.529 -18.249 17.562 1.00 40.34 83 LEU A C 1
ATOM 617 O O . LEU A 1 83 ? 9.735 -18.296 18.499 1.00 40.34 83 LEU A O 1
ATOM 621 N N . THR A 1 84 ? 10.158 -18.419 16.295 1.00 42.62 84 THR A N 1
ATOM 622 C CA . THR A 1 84 ? 8.848 -18.945 15.907 1.00 42.62 84 THR A CA 1
ATOM 623 C C . THR A 1 84 ? 8.995 -20.434 15.650 1.00 42.62 84 THR A C 1
ATOM 625 O O . THR A 1 84 ? 9.693 -20.821 14.712 1.00 42.62 84 THR A O 1
ATOM 628 N N . PRO A 1 85 ? 8.361 -21.299 16.453 1.00 41.31 85 PRO A N 1
ATOM 629 C CA . PRO A 1 85 ? 8.353 -22.716 16.150 1.00 41.31 85 PRO A CA 1
ATOM 630 C C . PRO A 1 85 ? 7.535 -22.943 14.872 1.00 41.31 85 PRO A C 1
ATOM 632 O O . PRO A 1 85 ? 6.310 -22.821 14.872 1.00 41.31 85 PRO A O 1
ATOM 635 N N . ILE A 1 86 ? 8.204 -23.306 13.775 1.00 42.72 86 ILE A N 1
ATOM 636 C CA . ILE A 1 86 ? 7.547 -23.949 12.631 1.00 42.72 86 ILE A CA 1
ATOM 637 C C . ILE A 1 86 ? 7.163 -25.354 13.095 1.00 42.72 86 ILE A C 1
ATOM 639 O O . ILE A 1 86 ? 7.923 -26.305 12.956 1.00 42.72 86 ILE A O 1
ATOM 643 N N . LEU A 1 87 ? 5.992 -25.486 13.712 1.00 42.50 87 LEU A N 1
ATOM 644 C CA . LEU A 1 87 ? 5.441 -26.773 14.125 1.00 42.50 87 LEU A CA 1
ATOM 645 C C . LEU A 1 87 ? 4.876 -27.505 12.902 1.00 42.50 87 LEU A C 1
ATOM 647 O O . LEU A 1 87 ? 3.663 -27.594 12.732 1.00 42.50 87 LEU A O 1
ATOM 651 N N . ALA A 1 88 ? 5.749 -28.084 12.072 1.00 41.31 88 ALA A N 1
ATOM 652 C CA . ALA A 1 88 ? 5.340 -29.137 11.148 1.00 41.31 88 ALA A CA 1
ATOM 653 C C . ALA A 1 88 ? 4.927 -30.352 11.989 1.00 41.31 88 ALA A C 1
ATOM 655 O O . ALA A 1 88 ? 5.740 -31.182 12.393 1.00 41.31 88 ALA A O 1
ATOM 656 N N . THR A 1 89 ? 3.649 -30.407 12.336 1.00 45.19 89 THR A N 1
ATOM 657 C CA . THR A 1 89 ? 3.066 -31.473 13.142 1.00 45.19 89 THR A CA 1
ATOM 658 C C . THR A 1 89 ? 1.864 -32.001 12.379 1.00 45.19 89 THR A C 1
ATOM 660 O O . THR A 1 89 ? 0.998 -31.241 11.950 1.00 45.19 89 THR A O 1
ATOM 663 N N . GLY A 1 90 ? 1.845 -33.311 12.138 1.00 42.41 90 GLY A N 1
ATOM 664 C CA . GLY A 1 90 ? 0.635 -33.990 11.694 1.00 42.41 90 GLY A CA 1
ATOM 665 C C . GLY A 1 90 ? -0.296 -34.093 12.892 1.00 42.41 90 GLY A C 1
ATOM 666 O O . GLY A 1 90 ? -0.078 -34.948 13.750 1.00 42.41 90 GLY A O 1
ATOM 667 N N . TRP A 1 91 ? -1.282 -33.202 12.981 1.00 43.91 91 TRP A N 1
ATOM 668 C CA . TRP A 1 91 ? -2.332 -33.297 13.990 1.00 43.91 91 TRP A CA 1
ATOM 669 C C . TRP A 1 91 ? -3.428 -34.201 13.448 1.00 43.91 91 TRP A C 1
ATOM 671 O O . TRP A 1 91 ? -3.907 -34.010 12.333 1.00 43.91 91 TRP A O 1
ATOM 681 N N . LEU A 1 92 ? -3.823 -35.187 14.243 1.00 41.94 92 LEU A N 1
ATOM 682 C CA . LEU A 1 92 ? -5.010 -35.992 13.996 1.00 41.94 92 LEU A CA 1
ATOM 683 C C . LEU A 1 92 ? -6.043 -35.600 15.047 1.00 41.94 92 LEU A C 1
ATOM 685 O O . LEU A 1 92 ? -5.881 -35.920 16.223 1.00 41.94 92 LEU A O 1
ATOM 689 N N . GLN A 1 93 ? -7.104 -34.914 14.627 1.00 42.69 93 GLN A N 1
ATOM 690 C CA . GLN A 1 93 ? -8.276 -34.677 15.466 1.00 42.69 93 GLN A CA 1
ATOM 691 C C . GLN A 1 93 ? -9.497 -35.241 14.746 1.00 42.69 93 GLN A C 1
ATOM 693 O O . GLN A 1 93 ? -9.780 -34.877 13.610 1.00 42.69 93 GLN A O 1
ATOM 698 N N . ASN A 1 94 ? -10.209 -36.164 15.396 1.00 46.47 94 ASN A N 1
ATOM 699 C CA . ASN A 1 94 ? -11.408 -36.814 14.850 1.00 46.47 94 ASN A CA 1
ATOM 700 C C . ASN A 1 94 ? -11.199 -37.521 13.492 1.00 46.47 94 ASN A C 1
ATOM 702 O O . ASN A 1 94 ? -12.118 -37.586 12.685 1.00 46.47 94 ASN A O 1
ATOM 706 N N . GLY A 1 95 ? -9.998 -38.045 13.229 1.00 48.28 95 GLY A N 1
ATOM 707 C CA . GLY A 1 95 ? -9.670 -38.712 11.962 1.00 48.28 95 GLY A CA 1
ATOM 708 C C . GLY A 1 95 ? -9.277 -37.767 10.824 1.00 48.28 95 GLY A C 1
ATOM 709 O O . GLY A 1 95 ? -8.813 -38.246 9.798 1.00 48.28 95 GLY A O 1
ATOM 710 N N . VAL A 1 96 ? -9.375 -36.448 11.017 1.00 43.53 96 VAL A N 1
ATOM 711 C CA . VAL A 1 96 ? -8.922 -35.452 10.040 1.00 43.53 96 VAL A CA 1
ATOM 712 C C . VAL A 1 96 ? -7.447 -35.146 10.282 1.00 43.53 96 VAL A C 1
ATOM 714 O O . VAL A 1 96 ? -7.058 -34.702 11.367 1.00 43.53 96 VAL A O 1
ATOM 717 N N . GLY A 1 97 ? -6.622 -35.397 9.265 1.00 50.09 97 GLY A N 1
ATOM 718 C CA . GLY A 1 97 ? -5.222 -34.989 9.241 1.00 50.09 97 GLY A CA 1
ATOM 719 C C . GLY A 1 97 ? -5.098 -33.495 8.944 1.00 50.09 97 GLY A C 1
ATOM 720 O O . GLY A 1 97 ? -5.379 -33.052 7.831 1.00 50.09 97 GLY A O 1
ATOM 721 N N . ILE A 1 98 ? -4.653 -32.719 9.929 1.00 45.50 98 ILE A N 1
ATOM 722 C CA . ILE A 1 98 ? -4.351 -31.294 9.785 1.00 45.50 98 ILE A CA 1
ATOM 723 C C . ILE A 1 98 ? -2.833 -31.143 9.697 1.00 45.50 98 ILE A C 1
ATOM 725 O O . ILE A 1 98 ? -2.103 -31.577 10.594 1.00 45.50 98 ILE A O 1
ATOM 729 N N . ARG A 1 99 ? -2.349 -30.510 8.622 1.00 50.00 99 ARG A N 1
ATOM 730 C CA . ARG A 1 99 ? -0.951 -30.085 8.504 1.00 50.00 99 ARG A CA 1
ATOM 731 C C . ARG A 1 99 ? -0.886 -28.570 8.617 1.00 50.00 99 ARG A C 1
ATOM 733 O O . ARG A 1 99 ? -1.266 -27.835 7.710 1.00 50.00 99 ARG A O 1
ATOM 740 N N . VAL A 1 100 ? -0.368 -28.093 9.741 1.00 49.41 100 VAL A N 1
ATOM 741 C CA . VAL A 1 100 ? -0.005 -26.680 9.870 1.00 49.41 100 VAL A CA 1
ATOM 742 C C . VAL A 1 100 ? 1.379 -26.523 9.252 1.00 49.41 100 VAL A C 1
ATOM 744 O O . VAL A 1 100 ? 2.347 -27.092 9.751 1.00 49.41 100 VAL A O 1
ATOM 747 N N . LEU A 1 101 ? 1.463 -25.815 8.123 1.00 45.31 101 LEU A N 1
ATOM 748 C CA . LEU A 1 101 ? 2.733 -25.615 7.416 1.00 45.31 101 LEU A CA 1
ATOM 749 C C . LEU A 1 101 ? 3.544 -24.453 8.006 1.00 45.31 101 LEU A C 1
ATOM 751 O O . LEU A 1 101 ? 4.762 -24.421 7.865 1.00 45.31 101 LEU A O 1
ATOM 755 N N . GLY A 1 102 ? 2.888 -23.535 8.718 1.00 46.06 102 GLY A N 1
ATOM 756 C CA . GLY A 1 102 ? 3.554 -22.485 9.476 1.00 46.06 102 GLY A CA 1
ATOM 757 C C . GLY A 1 102 ? 2.572 -21.503 10.107 1.00 46.06 102 GLY A C 1
ATOM 758 O O . GLY A 1 102 ? 1.446 -21.324 9.640 1.00 46.06 102 GLY A O 1
ATOM 759 N N . ILE A 1 103 ? 3.018 -20.860 11.181 1.00 46.25 103 ILE A N 1
ATOM 760 C CA . ILE A 1 103 ? 2.341 -19.726 11.812 1.00 46.25 103 ILE A CA 1
ATOM 761 C C . ILE A 1 103 ? 3.235 -18.514 11.566 1.00 46.25 103 ILE A C 1
ATOM 763 O O . ILE A 1 103 ? 4.456 -18.624 11.673 1.00 46.25 103 ILE A O 1
ATOM 767 N N . ASP A 1 104 ? 2.636 -17.378 11.216 1.00 50.16 104 ASP A N 1
ATOM 768 C CA . ASP A 1 104 ? 3.359 -16.113 11.081 1.00 50.16 104 ASP A CA 1
ATOM 769 C C . ASP A 1 104 ? 4.090 -15.799 12.397 1.00 50.16 104 ASP A C 1
ATOM 771 O O . ASP A 1 104 ? 3.470 -15.809 13.460 1.00 50.16 104 ASP A O 1
ATOM 775 N N . ALA A 1 105 ? 5.394 -15.521 12.337 1.00 52.75 105 ALA A N 1
ATOM 776 C CA . ALA A 1 105 ? 6.215 -15.218 13.512 1.00 52.75 105 ALA A CA 1
ATOM 777 C C . ALA A 1 105 ? 5.709 -14.063 14.362 1.00 52.75 105 ALA A C 1
ATOM 779 O O . ALA A 1 105 ? 6.005 -13.975 15.553 1.00 52.75 105 ALA A O 1
ATOM 780 N N . ARG A 1 106 ? 4.966 -13.172 13.717 1.00 55.16 106 ARG A N 1
ATOM 781 C CA . ARG A 1 106 ? 4.393 -11.975 14.311 1.00 55.16 106 ARG A CA 1
ATOM 782 C C . ARG A 1 106 ? 3.104 -12.263 15.065 1.00 55.16 106 ARG A C 1
ATOM 784 O O . ARG A 1 106 ? 2.665 -11.404 15.814 1.00 55.16 106 ARG A O 1
ATOM 791 N N . ALA A 1 107 ? 2.492 -13.431 14.870 1.00 53.84 107 ALA A N 1
ATOM 792 C CA . ALA A 1 107 ? 1.240 -13.800 15.512 1.00 53.84 107 ALA A CA 1
ATOM 793 C C . ALA A 1 107 ? 1.433 -14.069 17.021 1.00 53.84 107 ALA A C 1
ATOM 795 O O . ALA A 1 107 ? 2.517 -14.471 17.452 1.00 53.84 107 ALA A O 1
ATOM 796 N N . PRO A 1 108 ? 0.388 -13.894 17.850 1.00 57.47 108 PRO A N 1
ATOM 797 C CA . PRO A 1 108 ? 0.462 -14.214 19.265 1.00 57.47 108 PRO A CA 1
ATOM 798 C C . PRO A 1 108 ? 0.739 -15.709 19.442 1.00 57.47 108 PRO A C 1
ATOM 800 O O . PRO A 1 108 ? 0.128 -16.547 18.776 1.00 57.47 108 PRO A O 1
ATOM 803 N N . ILE A 1 109 ? 1.645 -16.041 20.370 1.00 57.19 109 ILE A N 1
ATOM 804 C CA . ILE A 1 109 ? 1.991 -17.430 20.693 1.00 57.19 109 ILE A CA 1
ATOM 805 C C . ILE A 1 109 ? 0.712 -18.154 21.150 1.00 57.19 109 ILE A C 1
ATOM 807 O O . ILE A 1 109 ? 0.151 -17.782 22.189 1.00 57.19 109 ILE A O 1
ATOM 811 N N . PRO A 1 110 ? 0.236 -19.176 20.412 1.00 56.28 110 PRO A N 1
ATOM 812 C CA . PRO A 1 110 ? -0.985 -19.880 20.773 1.00 56.28 110 PRO A CA 1
ATOM 813 C C . PRO A 1 110 ? -0.809 -20.615 22.099 1.00 56.28 110 PRO A C 1
ATOM 815 O O . PRO A 1 110 ? 0.149 -21.368 22.275 1.00 56.28 110 PRO A O 1
ATOM 818 N N . LYS A 1 111 ? -1.742 -20.419 23.035 1.00 53.12 111 LYS A N 1
ATOM 819 C CA . LYS A 1 111 ? -1.719 -21.090 24.347 1.00 53.12 111 LYS A CA 1
ATOM 820 C C . LYS A 1 111 ? -2.534 -22.387 24.361 1.00 53.12 111 LYS A C 1
ATOM 822 O O . LYS A 1 111 ? -2.420 -23.172 25.298 1.00 53.12 111 LYS A O 1
ATOM 827 N N . SER A 1 112 ? -3.340 -22.624 23.326 1.00 51.66 112 SER A N 1
ATOM 828 C CA . SER A 1 112 ? -4.180 -23.810 23.147 1.00 51.66 112 SER A CA 1
ATOM 829 C C . SER A 1 112 ? -4.383 -24.132 21.658 1.00 51.66 112 SER A C 1
ATOM 831 O O . SER A 1 112 ? -4.070 -23.315 20.797 1.00 51.66 112 SER A O 1
ATOM 833 N N . LEU A 1 113 ? -4.930 -25.311 21.332 1.00 47.81 113 LEU A N 1
ATOM 834 C CA . LEU A 1 113 ? -5.282 -25.675 19.949 1.00 47.81 113 LEU A CA 1
ATOM 835 C C . LEU A 1 113 ? -6.393 -24.779 19.378 1.00 47.81 113 LEU A C 1
ATOM 837 O O . LEU A 1 113 ? -6.352 -24.420 18.207 1.00 47.81 113 LEU A O 1
ATOM 841 N N . ALA A 1 114 ? -7.365 -24.389 20.205 1.00 53.31 114 ALA A N 1
ATOM 842 C CA . ALA A 1 114 ? -8.394 -23.437 19.798 1.00 53.31 114 ALA A CA 1
ATOM 843 C C . ALA A 1 114 ? -7.775 -22.065 19.490 1.00 53.31 114 ALA A C 1
ATOM 845 O O . ALA A 1 114 ? -8.110 -21.473 18.468 1.00 53.31 114 ALA A O 1
ATOM 846 N N . ASP A 1 115 ? -6.811 -21.613 20.302 1.00 53.00 115 ASP A N 1
ATOM 847 C CA . ASP A 1 115 ? -6.038 -20.401 20.012 1.00 53.00 115 ASP A CA 1
ATOM 848 C C . ASP A 1 115 ? -5.173 -20.580 18.769 1.00 53.00 115 ASP A C 1
ATOM 850 O O . ASP A 1 115 ? -5.029 -19.643 18.010 1.00 53.00 115 ASP A O 1
ATOM 854 N N . LEU A 1 116 ? -4.617 -21.766 18.516 1.00 53.56 116 LEU A N 1
ATOM 855 C CA . LEU A 1 116 ? -3.798 -22.039 17.335 1.00 53.56 116 LEU A CA 1
ATOM 856 C C . LEU A 1 116 ? -4.630 -21.972 16.055 1.00 53.56 116 LEU A C 1
ATOM 858 O O . LEU A 1 116 ? -4.229 -21.307 15.106 1.00 53.56 116 LEU A O 1
ATOM 862 N N . LEU A 1 117 ? -5.782 -22.643 16.033 1.00 52.50 117 LEU A N 1
ATOM 863 C CA . LEU A 1 117 ? -6.699 -22.639 14.895 1.00 52.50 117 LEU A CA 1
ATOM 864 C C . LEU A 1 117 ? -7.319 -21.255 14.699 1.00 52.50 117 LEU A C 1
ATOM 866 O O . LEU A 1 117 ? -7.372 -20.781 13.570 1.00 52.50 117 LEU A O 1
ATOM 870 N N . SER A 1 118 ? -7.694 -20.581 15.791 1.00 53.88 118 SER A N 1
ATOM 871 C CA . SER A 1 118 ? -8.144 -19.189 15.773 1.00 53.88 118 SER A CA 1
ATOM 872 C C . SER A 1 118 ? -7.043 -18.262 15.272 1.00 53.88 118 SER A C 1
ATOM 874 O O . SER A 1 118 ? -7.303 -17.430 14.417 1.00 53.88 118 SER A O 1
ATOM 876 N N . THR A 1 119 ? -5.798 -18.404 15.725 1.00 53.06 119 THR A N 1
ATOM 877 C CA . THR A 1 119 ? -4.647 -17.619 15.257 1.00 53.06 119 THR A CA 1
ATOM 878 C C . THR A 1 119 ? -4.363 -17.906 13.789 1.00 53.06 119 THR A C 1
ATOM 880 O O . THR A 1 119 ? -4.129 -16.980 13.020 1.00 53.06 119 THR A O 1
ATOM 883 N N . ALA A 1 120 ? -4.466 -19.155 13.345 1.00 51.97 120 ALA A N 1
ATOM 884 C CA . ALA A 1 120 ? -4.314 -19.488 11.939 1.00 51.97 120 ALA A CA 1
ATOM 885 C C . ALA A 1 120 ? -5.446 -18.886 11.083 1.00 51.97 120 ALA A C 1
ATOM 887 O O . ALA A 1 120 ? -5.171 -18.305 10.039 1.00 51.97 120 ALA A O 1
ATOM 888 N N . SER A 1 121 ? -6.696 -18.896 11.554 1.00 48.22 121 SER A N 1
ATOM 889 C CA . SER A 1 121 ? -7.823 -18.291 10.833 1.00 48.22 121 SER A CA 1
ATOM 890 C C . SER A 1 121 ? -7.850 -16.755 10.900 1.00 48.22 121 SER A C 1
ATOM 892 O O . SER A 1 121 ? -8.227 -16.107 9.930 1.00 48.22 121 SER A O 1
ATOM 894 N N . SER A 1 122 ? -7.449 -16.152 12.024 1.00 46.44 122 SER A N 1
ATOM 895 C CA . SER A 1 122 ? -7.553 -14.703 12.297 1.00 46.44 122 SER A CA 1
ATOM 896 C C . SER A 1 122 ? -6.284 -13.921 11.963 1.00 46.44 122 SER A C 1
ATOM 898 O O . SER A 1 122 ? -6.368 -12.816 11.436 1.00 46.44 122 SER A O 1
ATOM 900 N N . HIS A 1 123 ? -5.107 -14.507 12.190 1.00 43.03 123 HIS A N 1
ATOM 901 C CA . HIS A 1 123 ? -3.803 -13.936 11.826 1.00 43.03 123 HIS A CA 1
ATOM 902 C C . HIS A 1 123 ? -3.331 -14.478 10.468 1.00 43.03 123 HIS A C 1
ATOM 904 O O . HIS A 1 123 ? -2.157 -14.380 10.101 1.00 43.03 123 HIS A O 1
ATOM 910 N N . ARG A 1 124 ? -4.283 -15.044 9.708 1.00 48.03 124 ARG A N 1
ATOM 911 C CA . ARG A 1 124 ? -4.151 -15.524 8.332 1.00 48.03 124 ARG A CA 1
ATOM 912 C C . ARG A 1 124 ? -3.132 -16.664 8.155 1.00 48.03 124 ARG A C 1
ATOM 914 O O . ARG A 1 124 ? -2.656 -16.871 7.045 1.00 48.03 124 ARG A O 1
ATOM 921 N N . GLY A 1 125 ? -2.664 -17.344 9.206 1.00 41.50 125 GLY A N 1
ATOM 922 C CA . GLY A 1 125 ? -1.703 -18.460 9.105 1.00 41.50 125 GLY A CA 1
ATOM 923 C C . GLY A 1 125 ? -2.139 -19.532 8.093 1.00 41.50 125 GLY A C 1
ATOM 924 O O . GLY A 1 125 ? -3.331 -19.762 7.910 1.00 41.50 125 GLY A O 1
ATOM 925 N N . LEU A 1 126 ? -1.191 -20.181 7.409 1.00 39.81 126 LEU A N 1
ATOM 926 C CA . LEU A 1 126 ? -1.531 -21.209 6.422 1.00 39.81 126 LEU A CA 1
ATOM 927 C C . LEU A 1 126 ? -1.768 -22.553 7.117 1.00 39.81 126 LEU A C 1
ATOM 929 O O . LEU A 1 126 ? -0.833 -23.248 7.527 1.00 39.81 126 LEU A O 1
ATOM 933 N N . VAL A 1 127 ? -3.039 -22.931 7.198 1.00 42.75 127 VAL A N 1
ATOM 934 C CA . VAL A 1 127 ? -3.460 -24.299 7.503 1.00 42.75 127 VAL A CA 1
ATOM 935 C C . VAL A 1 127 ? -3.661 -25.018 6.178 1.00 42.75 127 VAL A C 1
ATOM 937 O O . VAL A 1 127 ? -4.530 -24.631 5.401 1.00 42.75 127 VAL A O 1
ATOM 940 N N . VAL A 1 128 ? -2.881 -26.067 5.913 1.00 44.66 128 VAL A N 1
ATOM 941 C CA . VAL A 1 128 ? -3.157 -26.960 4.785 1.00 44.66 128 VAL A CA 1
ATOM 942 C C . VAL A 1 128 ? -3.883 -28.184 5.314 1.00 44.66 128 VAL A C 1
ATOM 944 O O . VAL A 1 128 ? -3.352 -28.998 6.073 1.00 44.66 128 VAL A O 1
ATOM 947 N N . LEU A 1 129 ? -5.139 -28.301 4.909 1.00 43.62 129 LEU A N 1
ATOM 948 C CA . LEU A 1 129 ? -5.968 -29.460 5.192 1.00 43.62 129 LEU A CA 1
ATOM 949 C C . LEU A 1 129 ? -5.667 -30.503 4.118 1.00 43.62 129 LEU A C 1
ATOM 951 O O . LEU A 1 129 ? -5.948 -30.280 2.945 1.00 43.62 129 LEU A O 1
ATOM 955 N N . SER A 1 130 ? -5.059 -31.627 4.501 1.00 40.59 130 SER A N 1
ATOM 956 C CA . SER A 1 130 ? -4.702 -32.678 3.538 1.00 40.59 130 SER A CA 1
ATOM 957 C C . SER A 1 130 ? -5.909 -33.473 3.025 1.00 40.59 130 SER A C 1
ATOM 959 O O . SER A 1 130 ? -5.784 -34.155 2.016 1.00 40.59 130 SER A O 1
ATOM 961 N N . GLU A 1 131 ? -7.069 -33.368 3.679 1.00 50.19 131 GLU A N 1
ATOM 962 C CA . GLU A 1 131 ? -8.313 -34.047 3.295 1.00 50.19 131 GLU A CA 1
ATOM 963 C C . GLU A 1 131 ? -9.497 -33.089 3.520 1.00 50.19 131 GLU A C 1
ATOM 965 O O . GLU A 1 131 ? -10.168 -33.114 4.547 1.00 50.19 131 GLU A O 1
ATOM 970 N N . ALA A 1 132 ? -9.719 -32.170 2.576 1.00 41.97 132 ALA A N 1
ATOM 971 C CA . ALA A 1 132 ? -10.720 -31.098 2.671 1.00 41.97 132 ALA A CA 1
ATOM 972 C C . ALA A 1 132 ? -12.168 -31.551 2.376 1.00 41.97 132 ALA A C 1
ATOM 974 O O . ALA A 1 132 ? -13.007 -30.724 2.034 1.00 41.97 132 ALA A O 1
ATOM 975 N N . GLY A 1 133 ? -12.465 -32.851 2.480 1.00 41.78 133 GLY A N 1
ATOM 976 C CA . GLY A 1 133 ? -13.710 -33.447 1.981 1.00 41.78 133 GLY A CA 1
ATOM 977 C C . GLY A 1 133 ? -15.006 -32.871 2.564 1.00 41.78 133 GLY A C 1
ATOM 978 O O . GLY A 1 133 ? -16.018 -32.932 1.881 1.00 41.78 133 GLY A O 1
ATOM 979 N N . ASP A 1 134 ? -14.973 -32.274 3.762 1.00 38.84 134 ASP A N 1
ATOM 980 C CA . ASP A 1 134 ? -16.186 -31.875 4.498 1.00 38.84 134 ASP A CA 1
ATOM 981 C C . ASP A 1 134 ? -16.117 -30.488 5.174 1.00 38.84 134 ASP A C 1
ATOM 983 O O . ASP A 1 134 ? -16.973 -30.151 5.994 1.00 38.84 134 ASP A O 1
ATOM 987 N N . LEU A 1 135 ? -15.113 -29.654 4.876 1.00 42.06 135 LEU A N 1
ATOM 988 C CA . LEU A 1 135 ? -15.031 -28.314 5.473 1.00 42.06 135 LEU A CA 1
ATOM 989 C C . LEU A 1 135 ? -15.672 -27.272 4.555 1.00 42.06 135 LEU A C 1
ATOM 991 O O . LEU A 1 135 ? -15.123 -26.909 3.518 1.00 42.06 135 LEU A O 1
ATOM 995 N N . ASP A 1 136 ? -16.837 -26.777 4.972 1.00 44.94 136 ASP A N 1
ATOM 996 C CA . ASP A 1 136 ? -17.550 -25.672 4.335 1.00 44.94 136 ASP A CA 1
ATOM 997 C C . ASP A 1 136 ? -16.767 -24.354 4.508 1.00 44.94 136 ASP A C 1
ATOM 999 O O . ASP A 1 136 ? -16.966 -23.576 5.446 1.00 44.94 136 ASP A O 1
ATOM 1003 N N . LEU A 1 137 ? -15.816 -24.120 3.599 1.00 45.75 137 LEU A N 1
ATOM 1004 C CA . LEU A 1 137 ? -14.995 -22.907 3.548 1.00 45.75 137 LEU A CA 1
ATOM 1005 C C . LEU A 1 137 ? -15.780 -21.665 3.088 1.00 45.75 137 LEU A C 1
ATOM 1007 O O . LEU A 1 137 ? -15.207 -20.572 3.075 1.00 45.75 137 LEU A O 1
ATOM 1011 N N . SER A 1 138 ? -17.077 -21.789 2.765 1.00 44.72 138 SER A N 1
ATOM 1012 C CA . SER A 1 138 ? -17.929 -20.669 2.327 1.00 44.72 138 SER A CA 1
ATOM 1013 C C . SER A 1 138 ? -17.960 -19.509 3.330 1.00 44.72 138 SER A C 1
ATOM 1015 O O . SER A 1 138 ? -18.078 -18.347 2.946 1.00 44.72 138 SER A O 1
ATOM 1017 N N . THR A 1 139 ? -17.751 -19.800 4.617 1.00 41.16 139 THR A N 1
ATOM 1018 C CA . THR A 1 139 ? -17.698 -18.798 5.694 1.00 41.16 139 THR A CA 1
ATOM 1019 C C . THR A 1 139 ? -16.470 -17.881 5.645 1.00 41.16 139 THR A C 1
ATOM 1021 O O . THR A 1 139 ? -16.479 -16.826 6.276 1.00 41.16 139 THR A O 1
ATOM 1024 N N . SER A 1 140 ? -15.421 -18.240 4.896 1.00 43.72 140 SER A N 1
ATOM 1025 C CA . SER A 1 140 ? -14.165 -17.477 4.831 1.00 43.72 140 SER A CA 1
ATOM 1026 C C . SER A 1 140 ? -14.128 -16.400 3.738 1.00 43.72 140 SER A C 1
ATOM 1028 O O . SER A 1 140 ? -13.199 -15.594 3.715 1.00 43.72 140 SER A O 1
ATOM 1030 N N . GLY A 1 141 ? -15.117 -16.367 2.835 1.00 46.97 141 GLY A N 1
ATOM 1031 C CA . GLY A 1 141 ? -15.162 -15.416 1.716 1.00 46.97 141 GLY A CA 1
ATOM 1032 C C . GLY A 1 141 ? -14.084 -15.630 0.642 1.00 46.97 141 GLY A C 1
ATOM 1033 O O . GLY A 1 141 ? -13.951 -14.799 -0.252 1.00 46.97 141 GLY A O 1
ATOM 1034 N N . ILE A 1 142 ? -13.312 -16.718 0.719 1.00 47.34 142 ILE A N 1
ATOM 1035 C CA . ILE A 1 142 ? -12.307 -17.095 -0.278 1.00 47.34 142 ILE A CA 1
ATOM 1036 C C . ILE A 1 142 ? -12.971 -18.042 -1.282 1.00 47.34 142 ILE A C 1
ATOM 1038 O O . ILE A 1 142 ? -13.207 -19.211 -0.976 1.00 47.34 142 ILE A O 1
ATOM 1042 N N . GLU A 1 143 ? -13.279 -17.547 -2.482 1.00 53.06 143 GLU A N 1
ATOM 1043 C CA . GLU A 1 143 ? -13.700 -18.406 -3.591 1.00 53.06 143 GLU A CA 1
ATOM 1044 C C . GLU A 1 143 ? -12.468 -19.075 -4.212 1.00 53.06 143 GLU A C 1
ATOM 1046 O O . GLU A 1 143 ? -11.562 -18.429 -4.745 1.00 53.06 143 GLU A O 1
ATOM 1051 N N . VAL A 1 144 ? -12.427 -20.400 -4.105 1.00 58.00 144 VAL A N 1
ATOM 1052 C CA . VAL A 1 144 ? -11.370 -21.228 -4.678 1.00 58.00 144 VAL A CA 1
ATOM 1053 C C . VAL A 1 144 ? -11.795 -21.639 -6.082 1.00 58.00 144 VAL A C 1
ATOM 1055 O O . VAL A 1 144 ? -12.804 -22.326 -6.247 1.00 58.00 144 VAL A O 1
ATOM 1058 N N . PHE A 1 145 ? -11.025 -21.236 -7.091 1.00 65.19 145 PHE A N 1
ATOM 1059 C CA . PHE A 1 145 ? -11.235 -21.668 -8.468 1.00 65.19 145 PHE A CA 1
ATOM 1060 C C . PHE A 1 145 ? -10.288 -22.831 -8.761 1.00 65.19 145 PHE A C 1
ATOM 1062 O O . PHE A 1 145 ? -9.071 -22.708 -8.613 1.00 65.19 145 PHE A O 1
ATOM 1069 N N . SER A 1 146 ? -10.836 -23.977 -9.166 1.00 70.38 146 SER A N 1
ATOM 1070 C CA . SER A 1 146 ? -10.004 -25.059 -9.680 1.00 70.38 146 SER A CA 1
ATOM 1071 C C . SER A 1 146 ? -10.026 -24.998 -11.202 1.00 70.38 146 SER A C 1
ATOM 1073 O O . SER A 1 146 ? -11.083 -25.235 -11.784 1.00 70.38 146 SER A O 1
ATOM 1075 N N . PRO A 1 147 ? -8.885 -24.720 -11.856 1.00 67.62 147 PRO A N 1
ATOM 1076 C CA . PRO A 1 147 ? -8.811 -24.682 -13.315 1.00 67.62 147 PRO A CA 1
ATOM 1077 C C . PRO A 1 147 ? -8.882 -26.087 -13.930 1.00 67.62 147 PRO A C 1
ATOM 1079 O O . PRO A 1 147 ? -8.769 -26.251 -15.141 1.00 67.62 147 PRO A O 1
ATOM 1082 N N . LEU A 1 148 ? -9.020 -27.114 -13.084 1.00 71.81 148 LEU A N 1
ATOM 1083 C CA . LEU A 1 148 ? -8.989 -28.513 -13.449 1.00 71.81 148 LEU A CA 1
ATOM 1084 C C . LEU A 1 148 ? -10.327 -29.156 -13.125 1.00 71.81 148 LEU A C 1
ATOM 1086 O O . LEU A 1 148 ? -10.740 -29.224 -11.966 1.00 71.81 148 LEU A O 1
ATOM 1090 N N . ARG A 1 149 ? -10.960 -29.719 -14.149 1.00 75.19 149 ARG A N 1
ATOM 1091 C CA . ARG A 1 149 ? -12.081 -30.644 -13.990 1.00 75.19 149 ARG A CA 1
ATOM 1092 C C . ARG A 1 149 ? -11.678 -31.970 -14.618 1.00 75.19 149 ARG A C 1
ATOM 1094 O O . ARG A 1 149 ? -11.282 -32.026 -15.779 1.00 75.19 149 ARG A O 1
ATOM 1101 N N . ASP A 1 150 ? -11.702 -33.026 -13.812 1.00 74.81 150 ASP A N 1
ATOM 1102 C CA . ASP A 1 150 ? -11.302 -34.381 -14.214 1.00 74.81 150 ASP A CA 1
ATOM 1103 C C . ASP A 1 150 ? -9.864 -34.471 -14.772 1.00 74.81 150 ASP A C 1
ATOM 1105 O O . ASP A 1 150 ? -9.556 -35.266 -15.660 1.00 74.81 150 ASP A O 1
ATOM 1109 N N . GLY A 1 151 ? -8.957 -33.638 -14.245 1.00 70.56 151 GLY A N 1
ATOM 1110 C CA . GLY A 1 151 ? -7.552 -33.579 -14.661 1.00 70.56 151 GLY A CA 1
ATOM 1111 C C . GLY A 1 151 ? -7.299 -32.875 -15.997 1.00 70.56 151 GLY A C 1
ATOM 1112 O O . GLY A 1 151 ? -6.175 -32.940 -16.489 1.00 70.56 151 GLY A O 1
ATOM 1113 N N . ARG A 1 152 ? -8.310 -32.217 -16.576 1.00 78.88 152 ARG A N 1
ATOM 1114 C CA . ARG A 1 152 ? -8.184 -31.370 -17.768 1.00 78.88 152 ARG A CA 1
ATOM 1115 C C . ARG A 1 152 ? -8.365 -29.906 -17.405 1.00 78.88 152 ARG A C 1
ATOM 1117 O O . ARG A 1 152 ? -9.194 -29.594 -16.552 1.00 78.88 152 ARG A O 1
ATOM 1124 N N . TRP A 1 153 ? -7.630 -29.040 -18.092 1.00 81.62 153 TRP A N 1
ATOM 1125 C CA . TRP A 1 153 ? -7.820 -27.595 -18.052 1.00 81.62 153 TRP A CA 1
ATOM 1126 C C . TRP A 1 153 ? -9.208 -27.232 -18.590 1.00 81.62 153 TRP A C 1
ATOM 1128 O O . TRP A 1 153 ? -9.583 -27.672 -19.678 1.00 81.62 153 TRP A O 1
ATOM 1138 N N . VAL A 1 154 ? -9.990 -26.488 -17.808 1.00 80.94 154 VAL A N 1
ATOM 1139 C CA . VAL A 1 154 ? -11.345 -26.042 -18.166 1.00 80.94 154 VAL A CA 1
ATOM 1140 C C . VAL A 1 154 ? -11.519 -24.586 -17.737 1.00 80.94 154 VAL A C 1
ATOM 1142 O O . VAL A 1 154 ? -11.097 -24.217 -16.644 1.00 80.94 154 VAL A O 1
ATOM 1145 N N . ASP A 1 155 ? -12.153 -23.778 -18.591 1.00 81.25 155 ASP A N 1
ATOM 1146 C CA . ASP A 1 155 ? -12.527 -22.379 -18.335 1.00 81.25 155 ASP A CA 1
ATOM 1147 C C . ASP A 1 155 ? -11.345 -21.418 -18.081 1.00 81.25 155 ASP A C 1
ATOM 1149 O O . ASP A 1 155 ? -11.498 -20.395 -17.404 1.00 81.25 155 ASP A O 1
ATOM 1153 N N . VAL A 1 156 ? -10.161 -21.742 -18.611 1.00 84.06 156 VAL A N 1
ATOM 1154 C CA . VAL A 1 156 ? -8.926 -20.954 -18.439 1.00 84.06 156 VAL A CA 1
ATOM 1155 C C . VAL A 1 156 ? -8.487 -20.212 -19.699 1.00 84.06 156 VAL A C 1
ATOM 1157 O O . VAL A 1 156 ? -7.548 -19.414 -19.625 1.00 84.06 156 VAL A O 1
ATOM 1160 N N . GLU A 1 157 ? -9.151 -20.429 -20.836 1.00 89.69 157 GLU A N 1
ATOM 1161 C CA . GLU A 1 157 ? -8.978 -19.623 -22.045 1.00 89.69 157 GLU A CA 1
ATOM 1162 C C . GLU A 1 157 ? -9.308 -18.138 -21.814 1.00 89.69 157 GLU A C 1
ATOM 1164 O O . GLU A 1 157 ? -10.013 -17.784 -20.867 1.00 89.69 157 GLU A O 1
ATOM 1169 N N . ALA A 1 158 ? -8.781 -17.263 -22.675 1.00 90.12 158 ALA A N 1
ATOM 1170 C CA . ALA A 1 158 ? -9.107 -15.841 -22.654 1.00 90.12 158 ALA A CA 1
ATOM 1171 C C . ALA A 1 158 ? -10.626 -15.635 -22.791 1.00 90.12 158 ALA A C 1
ATOM 1173 O O . ALA A 1 158 ? -11.242 -16.096 -23.754 1.00 90.12 158 ALA A O 1
ATOM 1174 N N . GLY A 1 159 ? -11.223 -14.974 -21.800 1.00 87.56 159 GLY A N 1
ATOM 1175 C CA . GLY A 1 159 ? -12.654 -14.680 -21.742 1.00 87.56 159 GLY A CA 1
ATOM 1176 C C . GLY A 1 159 ? -13.496 -15.824 -21.173 1.00 87.56 159 GLY A C 1
ATOM 1177 O O . GLY A 1 159 ? -14.725 -15.739 -21.186 1.00 87.56 159 GLY A O 1
ATOM 1178 N N . GLY A 1 160 ? -12.857 -16.887 -20.672 1.00 88.81 160 GLY A N 1
ATOM 1179 C CA . GLY A 1 160 ? -13.518 -18.015 -20.016 1.00 88.81 160 GLY A CA 1
ATOM 1180 C C . GLY A 1 160 ? -14.166 -17.650 -18.673 1.00 88.81 160 GLY A C 1
ATOM 1181 O O . GLY A 1 160 ? -14.154 -16.498 -18.226 1.00 88.81 160 GLY A O 1
ATOM 1182 N N . ALA A 1 161 ? -14.727 -18.649 -17.982 1.00 84.19 161 ALA A N 1
ATOM 1183 C CA . ALA A 1 161 ? -15.426 -18.419 -16.712 1.00 84.19 161 ALA A CA 1
ATOM 1184 C C . ALA A 1 161 ? -14.514 -17.830 -15.623 1.00 84.19 161 ALA A C 1
ATOM 1186 O O . ALA A 1 161 ? -14.990 -17.087 -14.761 1.00 84.19 161 ALA A O 1
ATOM 1187 N N . TRP A 1 162 ? -13.210 -18.125 -15.673 1.00 83.62 162 TRP A N 1
ATOM 1188 C CA . TRP A 1 162 ? -12.250 -17.526 -14.756 1.00 83.62 162 TRP A CA 1
ATOM 1189 C C . TRP A 1 162 ? -12.134 -16.010 -14.948 1.00 83.62 162 TRP A C 1
ATOM 1191 O O . TRP A 1 162 ? -12.247 -15.262 -13.977 1.00 83.62 162 TRP A O 1
ATOM 1201 N N . ASP A 1 163 ? -11.995 -15.550 -16.193 1.00 85.88 163 ASP A N 1
ATOM 1202 C CA . ASP A 1 163 ? -11.913 -14.123 -16.513 1.00 85.88 163 ASP A CA 1
ATOM 1203 C C . ASP A 1 163 ? -13.215 -13.392 -16.180 1.00 85.88 163 ASP A C 1
ATOM 1205 O O . ASP A 1 163 ? -13.184 -12.330 -15.563 1.00 85.88 163 ASP A O 1
ATOM 1209 N N . ALA A 1 164 ? -14.370 -13.998 -16.475 1.00 85.75 164 ALA A N 1
ATOM 1210 C CA . ALA A 1 164 ? -15.671 -13.439 -16.103 1.00 85.75 164 ALA A CA 1
ATOM 1211 C C . ALA A 1 164 ? -15.800 -13.222 -14.583 1.00 85.75 164 ALA A C 1
ATOM 1213 O O . ALA A 1 164 ? -16.374 -12.232 -14.119 1.00 85.75 164 ALA A O 1
ATOM 1214 N N . ALA A 1 165 ? -15.246 -14.136 -13.786 1.00 79.06 165 ALA A N 1
ATOM 1215 C CA . ALA A 1 165 ? -15.255 -14.014 -12.339 1.00 79.06 165 ALA A CA 1
ATOM 1216 C C . ALA A 1 165 ? -14.260 -12.939 -11.848 1.00 79.06 165 ALA A C 1
ATOM 1218 O O . ALA A 1 165 ? -14.629 -12.149 -10.974 1.00 79.06 165 ALA A O 1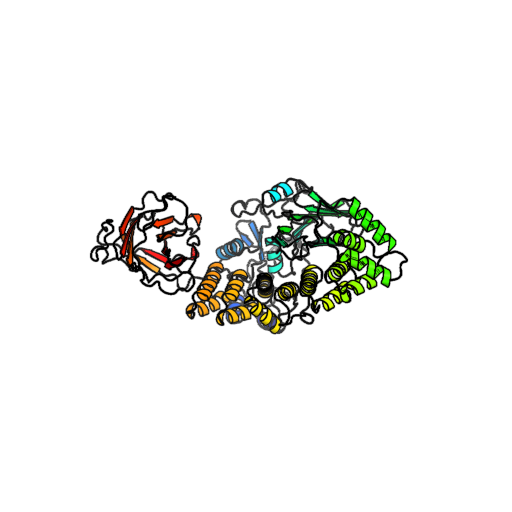
ATOM 1219 N N . LEU A 1 166 ? -13.070 -12.817 -12.449 1.00 79.62 166 LEU A N 1
ATOM 1220 C CA . LEU A 1 166 ? -12.122 -11.729 -12.153 1.00 79.62 166 LEU A CA 1
ATOM 1221 C C . LEU A 1 166 ? -12.696 -10.344 -12.498 1.00 79.62 166 LEU A C 1
ATOM 1223 O O . LEU A 1 166 ? -12.652 -9.441 -11.662 1.00 79.62 166 LEU A O 1
ATOM 1227 N N . GLN A 1 167 ? -13.327 -10.196 -13.666 1.00 84.31 167 GLN A N 1
ATOM 1228 C CA . GLN A 1 167 ? -13.997 -8.961 -14.102 1.00 84.31 167 GLN A CA 1
ATOM 1229 C C . GLN A 1 167 ? -15.132 -8.526 -13.162 1.00 84.31 167 GLN A C 1
ATOM 1231 O O . GLN A 1 167 ? -15.433 -7.341 -13.047 1.00 84.31 167 GLN A O 1
ATOM 1236 N N . SER A 1 168 ? -15.750 -9.465 -12.436 1.00 77.69 168 SER A N 1
ATOM 1237 C CA . SER A 1 168 ? -16.759 -9.149 -11.414 1.00 77.69 168 SER A CA 1
ATOM 1238 C C . SER A 1 168 ? -16.172 -8.608 -10.096 1.00 77.69 168 SER A C 1
ATOM 1240 O O . SER A 1 168 ? -16.902 -8.422 -9.122 1.00 77.69 168 SER A O 1
ATOM 1242 N N . GLY A 1 169 ? -14.856 -8.367 -10.047 1.00 67.50 169 GLY A N 1
ATOM 1243 C CA . GLY A 1 169 ? -14.133 -7.865 -8.877 1.00 67.50 169 GLY A CA 1
ATOM 1244 C C . GLY A 1 169 ? -13.794 -8.942 -7.845 1.00 67.50 169 GLY A C 1
ATOM 1245 O O . GLY A 1 169 ? -13.391 -8.621 -6.723 1.00 67.50 169 GLY A O 1
ATOM 1246 N N . ARG A 1 170 ? -13.964 -10.226 -8.184 1.00 67.44 170 ARG A N 1
ATOM 1247 C CA . ARG A 1 170 ? -13.649 -11.338 -7.280 1.00 67.44 170 ARG A CA 1
ATOM 1248 C C . ARG A 1 170 ? -12.160 -11.651 -7.339 1.00 67.44 170 ARG A C 1
ATOM 1250 O O . ARG A 1 170 ? -11.583 -11.786 -8.413 1.00 67.44 170 ARG A O 1
ATOM 1257 N N . ARG A 1 171 ? -11.539 -11.829 -6.172 1.00 61.03 171 ARG A N 1
ATOM 1258 C CA . ARG A 1 171 ? -10.173 -12.357 -6.068 1.00 61.03 171 ARG A CA 1
ATOM 1259 C C . ARG A 1 171 ? -10.248 -13.874 -5.991 1.00 61.03 171 ARG A C 1
ATOM 1261 O O . ARG A 1 171 ? -10.761 -14.411 -5.013 1.00 61.03 171 ARG A O 1
ATOM 1268 N N . LEU A 1 172 ? -9.758 -14.542 -7.027 1.00 64.69 172 LEU A N 1
ATOM 1269 C CA . LEU A 1 172 ? -9.813 -15.995 -7.157 1.00 64.69 172 LEU A CA 1
ATOM 1270 C C . LEU A 1 172 ? -8.422 -16.576 -6.959 1.00 64.69 172 LEU A C 1
ATOM 1272 O O . LEU A 1 172 ? -7.446 -16.064 -7.505 1.00 64.69 172 LEU A O 1
ATOM 1276 N N . PHE A 1 173 ? -8.351 -17.663 -6.199 1.00 62.25 173 PHE A N 1
ATOM 1277 C CA . PHE A 1 173 ? -7.120 -18.416 -6.003 1.00 62.25 173 PHE A CA 1
ATOM 1278 C C . PHE A 1 173 ? -7.165 -19.675 -6.855 1.00 62.25 173 PHE A C 1
ATOM 1280 O O . PHE A 1 173 ? -8.047 -20.516 -6.663 1.00 62.25 173 PHE A O 1
ATOM 1287 N N . VAL A 1 174 ? -6.206 -19.806 -7.771 1.00 64.00 174 VAL A N 1
ATOM 1288 C CA . VAL A 1 174 ? -6.031 -21.019 -8.565 1.00 64.00 174 VAL A CA 1
ATOM 1289 C C . VAL A 1 174 ? -5.265 -22.044 -7.738 1.00 64.00 174 VAL A C 1
ATOM 1291 O O . VAL A 1 174 ? -4.163 -21.785 -7.252 1.00 64.00 174 VAL A O 1
ATOM 1294 N N . THR A 1 175 ? -5.860 -23.221 -7.562 1.00 67.69 175 THR A N 1
ATOM 1295 C CA . THR A 1 175 ? -5.235 -24.335 -6.842 1.00 67.69 175 THR A CA 1
ATOM 1296 C C . THR A 1 175 ? -5.622 -25.683 -7.436 1.00 67.69 175 THR A C 1
ATOM 1298 O O . THR A 1 175 ? -6.715 -25.886 -7.979 1.00 67.69 175 THR A O 1
ATOM 1301 N N . THR A 1 176 ? -4.716 -26.643 -7.288 1.00 63.44 176 THR A N 1
ATOM 1302 C CA . THR A 1 176 ? -4.890 -28.042 -7.677 1.00 63.44 176 THR A CA 1
ATOM 1303 C C . THR A 1 176 ? -5.652 -28.813 -6.594 1.00 63.44 176 THR A C 1
ATOM 1305 O O . THR A 1 176 ? -5.137 -29.771 -6.027 1.00 63.44 176 THR A O 1
ATOM 1308 N N . ALA A 1 177 ? -6.880 -28.402 -6.268 1.00 54.56 177 ALA A N 1
ATOM 1309 C CA . ALA A 1 177 ? -7.735 -29.100 -5.296 1.00 54.56 177 ALA A CA 1
ATOM 1310 C C . ALA A 1 177 ? -8.483 -30.313 -5.895 1.00 54.56 177 ALA A C 1
ATOM 1312 O O . ALA A 1 177 ? -9.494 -30.759 -5.352 1.00 54.56 177 ALA A O 1
ATOM 1313 N N . SER A 1 178 ? -8.012 -30.859 -7.021 1.00 51.66 178 SER A N 1
ATOM 1314 C CA . SER A 1 178 ? -8.632 -32.030 -7.640 1.00 51.66 178 SER A CA 1
ATOM 1315 C C . SER A 1 178 ? -8.451 -33.247 -6.738 1.00 51.66 178 SER A C 1
ATOM 1317 O O . SER A 1 178 ? -7.323 -33.657 -6.458 1.00 51.66 178 SER A O 1
ATOM 1319 N N . GLN A 1 179 ? -9.563 -33.886 -6.363 1.00 52.25 179 GLN A N 1
ATOM 1320 C CA . GLN A 1 179 ? -9.545 -35.288 -5.954 1.00 52.25 179 GLN A CA 1
ATOM 1321 C C . GLN A 1 179 ? -8.792 -36.054 -7.043 1.00 52.25 179 GLN A C 1
ATOM 1323 O O . GLN A 1 179 ? -9.124 -35.932 -8.224 1.00 52.25 179 GLN A O 1
ATOM 1328 N N . SER A 1 180 ? -7.720 -36.757 -6.683 1.00 50.22 180 SER A N 1
ATOM 1329 C CA . SER A 1 180 ? -6.949 -37.518 -7.658 1.00 50.22 180 SER A CA 1
ATOM 1330 C C . SER A 1 180 ? -7.848 -38.620 -8.217 1.00 50.22 180 SER A C 1
ATOM 1332 O O . SER A 1 180 ? -8.033 -39.659 -7.580 1.00 50.22 180 SER A O 1
ATOM 1334 N N . ILE A 1 181 ? -8.428 -38.408 -9.395 1.00 59.41 181 ILE A N 1
ATOM 1335 C CA . ILE A 1 181 ? -8.997 -39.511 -10.159 1.00 59.41 181 ILE A CA 1
ATOM 1336 C C . ILE A 1 181 ? -7.802 -40.373 -10.559 1.00 59.41 181 ILE A C 1
ATOM 1338 O O . ILE A 1 181 ? -6.828 -39.876 -11.129 1.00 59.41 181 ILE A O 1
ATOM 1342 N N . ALA A 1 182 ? -7.834 -41.652 -10.189 1.00 64.50 182 ALA A N 1
ATOM 1343 C CA . ALA A 1 182 ? -6.756 -42.578 -10.498 1.00 64.50 182 ALA A CA 1
ATOM 1344 C C . ALA A 1 182 ? -6.476 -42.566 -12.014 1.00 64.50 182 ALA A C 1
ATOM 1346 O O . ALA A 1 182 ? -7.323 -42.981 -12.802 1.00 64.50 182 ALA A O 1
ATOM 1347 N N . GLY A 1 183 ? -5.295 -42.076 -12.409 1.00 69.25 183 GLY A N 1
ATOM 1348 C CA . GLY A 1 183 ? -4.856 -41.996 -13.807 1.00 69.25 183 GLY A CA 1
ATOM 1349 C C . GLY A 1 183 ? -4.749 -40.587 -14.401 1.00 69.25 183 GLY A C 1
ATOM 1350 O O . GLY A 1 183 ? -4.180 -40.462 -15.482 1.00 69.25 183 GLY A O 1
ATOM 1351 N N . SER A 1 184 ? -5.225 -39.534 -13.727 1.00 63.56 184 SER A N 1
ATOM 1352 C CA . SER A 1 184 ? -4.984 -38.159 -14.188 1.00 63.56 184 SER A CA 1
ATOM 1353 C C . SER A 1 184 ? -3.542 -37.721 -13.882 1.00 63.56 184 SER A C 1
ATOM 1355 O O . SER A 1 184 ? -3.031 -38.041 -12.801 1.00 63.56 184 SER A O 1
ATOM 1357 N N . PRO A 1 185 ? -2.864 -37.005 -14.802 1.00 66.44 185 PRO A N 1
ATOM 1358 C CA . PRO A 1 185 ? -1.531 -36.474 -14.546 1.00 66.44 185 PRO A CA 1
ATOM 1359 C C . PRO A 1 185 ? -1.578 -35.523 -13.337 1.00 66.44 185 PRO A C 1
ATOM 1361 O O . PRO A 1 185 ? -2.528 -34.747 -13.208 1.00 66.44 185 PRO A O 1
ATOM 1364 N N . PRO A 1 186 ? -0.608 -35.606 -12.409 1.00 72.12 186 PRO A N 1
ATOM 1365 C CA . PRO A 1 186 ? -0.577 -34.718 -11.259 1.00 72.12 186 PRO A CA 1
ATOM 1366 C C . PRO A 1 186 ? -0.237 -33.299 -11.719 1.00 72.12 186 PRO A C 1
ATOM 1368 O O . PRO A 1 186 ? 0.643 -33.091 -12.552 1.00 72.12 186 PRO A O 1
ATOM 1371 N N . HIS A 1 187 ? -0.934 -32.331 -11.142 1.00 76.75 187 HIS A N 1
ATOM 1372 C CA . HIS A 1 187 ? -0.704 -30.909 -11.361 1.00 76.75 187 HIS A CA 1
ATOM 1373 C C . HIS A 1 187 ? 0.054 -30.330 -10.171 1.00 76.75 187 HIS A C 1
ATOM 1375 O O . HIS A 1 187 ? -0.150 -30.762 -9.034 1.00 76.75 187 HIS A O 1
ATOM 1381 N N . HIS A 1 188 ? 0.915 -29.349 -10.422 1.00 76.50 188 HIS A N 1
ATOM 1382 C CA . HIS A 1 188 ? 1.701 -28.669 -9.400 1.00 76.50 188 HIS A CA 1
ATOM 1383 C C . HIS A 1 188 ? 1.223 -27.229 -9.244 1.00 76.50 188 HIS A C 1
ATOM 1385 O O . HIS A 1 188 ? 1.169 -26.476 -10.212 1.00 76.50 188 HIS A O 1
ATOM 1391 N N . THR A 1 189 ? 0.901 -26.843 -8.010 1.00 75.50 189 THR A N 1
ATOM 1392 C CA . THR A 1 189 ? 0.777 -25.430 -7.641 1.00 75.50 189 THR A CA 1
ATOM 1393 C C . THR A 1 189 ? 2.138 -24.961 -7.143 1.00 75.50 189 THR A C 1
ATOM 1395 O O . THR A 1 189 ? 2.625 -25.459 -6.125 1.00 75.50 189 THR A O 1
ATOM 1398 N N . THR A 1 190 ? 2.750 -24.016 -7.848 1.00 77.31 190 THR A N 1
ATOM 1399 C CA . THR A 1 190 ? 4.014 -23.397 -7.444 1.00 77.31 190 THR A CA 1
ATOM 1400 C C . THR A 1 190 ? 3.733 -22.043 -6.821 1.00 77.31 190 THR A C 1
ATOM 1402 O O . THR A 1 190 ? 2.946 -21.262 -7.349 1.00 77.31 190 THR A O 1
ATOM 1405 N N . VAL A 1 191 ? 4.382 -21.759 -5.695 1.00 73.38 191 VAL A N 1
ATOM 1406 C CA . VAL A 1 191 ? 4.260 -20.489 -4.978 1.00 73.38 191 VAL A CA 1
ATOM 1407 C C . VAL A 1 191 ? 5.505 -19.660 -5.243 1.00 73.38 191 VAL A C 1
ATOM 1409 O O . VAL A 1 191 ? 6.617 -20.107 -4.970 1.00 73.38 191 VAL A O 1
ATOM 1412 N N . TRP A 1 192 ? 5.306 -18.452 -5.749 1.00 71.81 192 TRP A N 1
ATOM 1413 C CA . TRP A 1 192 ? 6.347 -17.454 -5.915 1.00 71.81 192 TRP A CA 1
ATOM 1414 C C . TRP A 1 192 ? 6.477 -16.658 -4.619 1.00 71.81 192 TRP A C 1
ATOM 1416 O O . TRP A 1 192 ? 5.568 -15.916 -4.257 1.00 71.81 192 TRP A O 1
ATOM 1426 N N . ALA A 1 193 ? 7.584 -16.830 -3.902 1.00 65.56 193 ALA A N 1
ATOM 1427 C CA . ALA A 1 193 ? 7.851 -16.155 -2.637 1.00 65.56 193 ALA A CA 1
ATOM 1428 C C . ALA A 1 193 ? 9.223 -15.476 -2.661 1.00 65.56 193 ALA A C 1
ATOM 1430 O O . ALA A 1 193 ? 10.157 -15.995 -3.268 1.00 65.56 193 ALA A O 1
ATOM 1431 N N . ASP A 1 194 ? 9.358 -14.365 -1.928 1.00 53.06 194 ASP A N 1
ATOM 1432 C CA . ASP A 1 194 ? 10.616 -13.604 -1.789 1.00 53.06 194 ASP A CA 1
ATOM 1433 C C . ASP A 1 194 ? 11.778 -14.438 -1.211 1.00 53.06 194 ASP A C 1
ATOM 1435 O O . ASP A 1 194 ? 12.942 -14.037 -1.261 1.00 53.06 194 ASP A O 1
ATOM 1439 N N . GLY A 1 195 ? 11.464 -15.602 -0.648 1.00 54.97 195 GLY A N 1
ATOM 1440 C CA . GLY A 1 195 ? 12.417 -16.604 -0.214 1.00 54.97 195 GLY A CA 1
ATOM 1441 C C . GLY A 1 195 ? 11.709 -17.844 0.322 1.00 54.97 195 GLY A C 1
ATOM 1442 O O . GLY A 1 195 ? 10.483 -17.962 0.300 1.00 54.97 195 GLY A O 1
ATOM 1443 N N . ASN A 1 196 ? 12.506 -18.791 0.809 1.00 47.53 196 ASN A N 1
ATOM 1444 C CA . ASN A 1 196 ? 12.012 -20.088 1.271 1.00 47.53 196 ASN A CA 1
ATOM 1445 C C . ASN A 1 196 ? 11.588 -20.086 2.748 1.00 47.53 196 ASN A C 1
ATOM 1447 O O . ASN A 1 196 ? 11.303 -21.148 3.307 1.00 47.53 196 ASN A O 1
ATOM 1451 N N . ALA A 1 197 ? 11.569 -18.919 3.400 1.00 48.12 197 ALA A N 1
ATOM 1452 C CA . ALA A 1 197 ? 11.074 -18.811 4.763 1.00 48.12 197 ALA A CA 1
ATOM 1453 C C . ALA A 1 197 ? 9.550 -19.047 4.773 1.00 48.12 197 ALA A C 1
ATOM 1455 O O . ALA A 1 197 ? 8.840 -18.519 3.910 1.00 48.12 197 ALA A O 1
ATOM 1456 N N . PRO A 1 198 ? 9.003 -19.835 5.717 1.00 47.25 198 PRO A N 1
ATOM 1457 C CA . PRO A 1 198 ? 7.577 -20.146 5.713 1.00 47.25 198 PRO A CA 1
ATOM 1458 C C . PRO A 1 198 ? 6.670 -18.920 5.751 1.00 47.25 198 PRO A C 1
ATOM 1460 O O . PRO A 1 198 ? 5.635 -18.931 5.103 1.00 47.25 198 PRO A O 1
ATOM 1463 N N . ASP A 1 199 ? 7.036 -17.844 6.444 1.00 47.59 199 ASP A N 1
ATOM 1464 C CA . ASP A 1 199 ? 6.253 -16.605 6.455 1.00 47.59 199 ASP A CA 1
ATOM 1465 C C . ASP A 1 199 ? 6.208 -15.927 5.072 1.00 47.59 199 ASP A C 1
ATOM 1467 O O . ASP A 1 199 ? 5.160 -15.406 4.689 1.00 47.59 199 ASP A O 1
ATOM 1471 N N . GLN A 1 200 ? 7.297 -15.983 4.297 1.00 51.81 200 GLN A N 1
ATOM 1472 C CA . GLN A 1 200 ? 7.365 -15.480 2.922 1.00 51.81 200 GLN A CA 1
ATOM 1473 C C . GLN A 1 200 ? 6.509 -16.334 1.982 1.00 51.81 200 GLN A C 1
ATOM 1475 O O . GLN A 1 200 ? 5.725 -15.785 1.213 1.00 51.81 200 GLN A O 1
ATOM 1480 N N . ILE A 1 201 ? 6.570 -17.665 2.105 1.00 51.41 201 ILE A N 1
ATOM 1481 C CA . ILE A 1 201 ? 5.723 -18.601 1.343 1.00 51.41 201 ILE A CA 1
ATOM 1482 C C . ILE A 1 201 ? 4.243 -18.413 1.695 1.00 51.41 201 ILE A C 1
ATOM 1484 O O . ILE A 1 201 ? 3.380 -18.390 0.821 1.00 51.41 201 ILE A O 1
ATOM 1488 N N . ILE A 1 202 ? 3.926 -18.241 2.978 1.00 53.28 202 ILE A N 1
ATOM 1489 C CA . ILE A 1 202 ? 2.562 -17.985 3.445 1.00 53.28 202 ILE A CA 1
ATOM 1490 C C . ILE A 1 202 ? 2.069 -16.637 2.923 1.00 53.28 202 ILE A C 1
ATOM 1492 O O . ILE A 1 202 ? 0.935 -16.536 2.460 1.00 53.28 202 ILE A O 1
ATOM 1496 N N . ARG A 1 203 ? 2.902 -15.594 2.982 1.00 57.59 203 ARG A N 1
ATOM 1497 C CA . ARG A 1 203 ? 2.576 -14.269 2.447 1.00 57.59 203 ARG A CA 1
ATOM 1498 C C . ARG A 1 203 ? 2.322 -14.331 0.949 1.00 57.59 203 ARG A C 1
ATOM 1500 O O . ARG A 1 203 ? 1.327 -13.770 0.507 1.00 57.59 203 ARG A O 1
ATOM 1507 N N . ALA A 1 204 ? 3.162 -15.048 0.215 1.00 57.72 204 ALA A N 1
ATOM 1508 C CA . ALA A 1 204 ? 2.982 -15.321 -1.198 1.00 57.72 204 ALA A CA 1
ATOM 1509 C C . ALA A 1 204 ? 1.655 -16.038 -1.473 1.00 57.72 204 ALA A C 1
ATOM 1511 O O . ALA A 1 204 ? 0.835 -15.538 -2.230 1.00 57.72 204 ALA A O 1
ATOM 1512 N N . LEU A 1 205 ? 1.362 -17.139 -0.779 1.00 60.72 205 LEU A N 1
ATOM 1513 C CA . LEU A 1 205 ? 0.084 -17.846 -0.914 1.00 60.72 205 LEU A CA 1
ATOM 1514 C C . LEU A 1 205 ? -1.124 -16.947 -0.624 1.00 60.72 205 LEU A C 1
ATOM 1516 O O . LEU A 1 205 ? -2.081 -16.942 -1.392 1.00 60.72 205 LEU A O 1
ATOM 1520 N N . ARG A 1 206 ? -1.072 -16.145 0.447 1.00 59.97 206 ARG A N 1
ATOM 1521 C CA . ARG A 1 206 ? -2.124 -15.168 0.794 1.00 59.97 206 ARG A CA 1
ATOM 1522 C C . ARG A 1 206 ? -2.288 -14.094 -0.271 1.00 59.97 206 ARG A C 1
ATOM 1524 O O . ARG A 1 206 ? -3.403 -13.647 -0.518 1.00 59.97 206 ARG A O 1
ATOM 1531 N N . ALA A 1 207 ? -1.175 -13.650 -0.843 1.00 61.66 207 ALA A N 1
ATOM 1532 C CA . ALA A 1 207 ? -1.169 -12.686 -1.923 1.00 61.66 207 ALA A CA 1
ATOM 1533 C C . ALA A 1 207 ? -1.673 -13.304 -3.227 1.00 61.66 207 ALA A C 1
ATOM 1535 O O . ALA A 1 207 ? -1.883 -12.556 -4.159 1.00 61.66 207 ALA A O 1
ATOM 1536 N N . GLY A 1 208 ? -1.893 -14.621 -3.307 1.00 64.31 208 GLY A N 1
ATOM 1537 C CA . GLY A 1 208 ? -2.200 -15.291 -4.566 1.00 64.31 208 GLY A CA 1
ATOM 1538 C C . GLY A 1 208 ? -0.977 -15.354 -5.474 1.00 64.31 208 GLY A C 1
ATOM 1539 O O . GLY A 1 208 ? -1.123 -15.461 -6.687 1.00 64.31 208 GLY A O 1
ATOM 1540 N N . SER A 1 209 ? 0.227 -15.292 -4.904 1.00 76.81 209 SER A N 1
ATOM 1541 C CA . SER A 1 209 ? 1.484 -15.364 -5.631 1.00 76.81 209 SER A CA 1
ATOM 1542 C C . SER A 1 209 ? 1.808 -16.797 -6.031 1.00 76.81 209 SER A C 1
ATOM 1544 O O . SER A 1 209 ? 2.766 -17.394 -5.554 1.00 76.81 209 SER A O 1
ATOM 1546 N N . CYS A 1 210 ? 0.951 -17.395 -6.851 1.00 80.69 210 CYS A N 1
ATOM 1547 C CA . CYS A 1 210 ? 1.113 -18.756 -7.325 1.00 80.69 210 CYS A CA 1
ATOM 1548 C C . CYS A 1 210 ? 0.735 -18.897 -8.795 1.00 80.69 210 CYS A C 1
ATOM 1550 O O . CYS A 1 210 ? 0.022 -18.077 -9.374 1.00 80.69 210 CYS A O 1
ATOM 1552 N N . PHE A 1 211 ? 1.226 -19.975 -9.384 1.00 84.44 211 PHE A N 1
ATOM 1553 C CA . PHE A 1 211 ? 0.817 -20.449 -10.693 1.00 84.44 211 PHE A CA 1
ATOM 1554 C C . PHE A 1 211 ? 0.570 -21.954 -10.614 1.00 84.44 211 PHE A C 1
ATOM 1556 O O . PHE A 1 211 ? 1.117 -22.645 -9.747 1.00 84.44 211 PHE A O 1
ATOM 1563 N N . VAL A 1 212 ? -0.274 -22.465 -11.502 1.00 84.12 212 VAL A N 1
ATOM 1564 C CA . VAL A 1 212 ? -0.556 -23.896 -11.619 1.00 84.12 212 VAL A CA 1
ATOM 1565 C C . VAL A 1 212 ? -0.018 -24.397 -12.942 1.00 84.12 212 VAL A C 1
ATOM 1567 O O . VAL A 1 212 ? -0.101 -23.706 -13.952 1.00 84.12 212 VAL A O 1
ATOM 1570 N N . SER A 1 213 ? 0.553 -25.591 -12.933 1.00 86.75 213 SER A N 1
ATOM 1571 C CA . SER A 1 213 ? 1.190 -26.171 -14.106 1.00 86.75 213 SER A CA 1
ATOM 1572 C C . SER A 1 213 ? 1.073 -27.691 -14.116 1.00 86.75 213 SER A C 1
ATOM 1574 O O . SER A 1 213 ? 1.057 -28.300 -13.039 1.00 86.75 213 SER A O 1
ATOM 1576 N N . ASP A 1 214 ? 1.074 -28.321 -15.293 1.00 87.00 214 ASP A N 1
ATOM 1577 C CA . ASP A 1 214 ? 1.212 -29.783 -15.379 1.00 87.00 214 ASP A CA 1
ATOM 1578 C C . ASP A 1 214 ? 2.568 -30.227 -14.777 1.00 87.00 214 ASP A C 1
ATOM 1580 O O . ASP A 1 214 ? 3.506 -29.430 -14.648 1.00 87.00 214 ASP A O 1
ATOM 1584 N N . ARG A 1 215 ? 2.726 -31.503 -14.407 1.00 76.56 215 ARG A N 1
ATOM 1585 C CA . ARG A 1 215 ? 4.037 -32.045 -13.998 1.00 76.56 215 ARG A CA 1
ATOM 1586 C C . ARG A 1 215 ? 5.087 -31.824 -15.093 1.00 76.56 215 ARG A C 1
ATOM 1588 O O . ARG A 1 215 ? 4.825 -32.116 -16.254 1.00 76.56 215 ARG A O 1
ATOM 1595 N N . GLU A 1 216 ? 6.271 -31.340 -14.701 1.00 78.69 216 GLU A N 1
ATOM 1596 C CA . GLU A 1 216 ? 7.399 -31.045 -15.613 1.00 78.69 216 GLU A CA 1
ATOM 1597 C C . GLU A 1 216 ? 7.083 -29.963 -16.667 1.00 78.69 216 GLU A C 1
ATOM 1599 O O . GLU A 1 216 ? 7.621 -29.986 -17.775 1.00 78.69 216 GLU A O 1
ATOM 1604 N N . SER A 1 217 ? 6.177 -29.038 -16.351 1.00 79.38 217 SER A N 1
ATOM 1605 C CA . SER A 1 217 ? 5.859 -27.882 -17.199 1.00 79.38 217 SER A CA 1
ATOM 1606 C C . SER A 1 217 ? 6.863 -26.739 -17.044 1.00 79.38 217 SER A C 1
ATOM 1608 O O . SER A 1 217 ? 7.605 -26.700 -16.057 1.00 79.38 217 SER A O 1
ATOM 1610 N N . PRO A 1 218 ? 6.845 -25.756 -17.965 1.00 85.94 218 PRO A N 1
ATOM 1611 C CA . PRO A 1 218 ? 7.624 -24.537 -17.820 1.00 85.94 218 PRO A CA 1
ATOM 1612 C C . PRO A 1 218 ? 7.259 -23.782 -16.535 1.00 85.94 218 PRO A C 1
ATOM 1614 O O . PRO A 1 218 ? 6.087 -23.523 -16.255 1.00 85.94 218 PRO A O 1
ATOM 1617 N N . HIS A 1 219 ? 8.267 -23.400 -15.763 1.00 86.81 219 HIS A N 1
ATOM 1618 C CA . HIS A 1 219 ? 8.132 -22.485 -14.642 1.00 86.81 219 HIS A CA 1
ATOM 1619 C C . HIS A 1 219 ? 7.987 -21.053 -15.153 1.00 86.81 219 HIS A C 1
ATOM 1621 O O . HIS A 1 219 ? 8.701 -20.642 -16.068 1.00 86.81 219 HIS A O 1
ATOM 1627 N N . LEU A 1 220 ? 7.101 -20.290 -14.517 1.00 91.12 220 LEU A N 1
ATOM 1628 C CA . LEU A 1 220 ? 6.783 -18.917 -14.880 1.00 91.12 220 LEU A CA 1
ATOM 1629 C C . LEU A 1 220 ? 7.157 -17.945 -13.750 1.00 91.12 220 LEU A C 1
ATOM 1631 O O . LEU A 1 220 ? 6.658 -18.056 -12.633 1.00 91.12 220 LEU A O 1
ATOM 1635 N N . ASP A 1 221 ? 7.970 -16.945 -14.076 1.00 88.38 221 ASP A N 1
ATOM 1636 C CA . ASP A 1 221 ? 8.235 -15.753 -13.266 1.00 88.38 221 ASP A CA 1
ATOM 1637 C C . ASP A 1 221 ? 7.721 -14.526 -14.027 1.00 88.38 221 ASP A C 1
ATOM 1639 O O . ASP A 1 221 ? 8.364 -14.045 -14.959 1.00 88.38 221 ASP A O 1
ATOM 1643 N N . MET A 1 222 ? 6.532 -14.047 -13.659 1.00 92.75 222 MET A N 1
ATOM 1644 C CA . MET A 1 222 ? 5.930 -12.848 -14.237 1.00 92.75 222 MET A CA 1
ATOM 1645 C C . MET A 1 222 ? 5.859 -11.747 -13.184 1.00 92.75 222 MET A C 1
ATOM 1647 O O . MET A 1 222 ? 5.436 -11.978 -12.047 1.00 92.75 222 MET A O 1
ATOM 1651 N N . GLN A 1 223 ? 6.250 -10.542 -13.586 1.00 89.50 223 GLN A N 1
ATOM 1652 C CA . GLN A 1 223 ? 6.167 -9.345 -12.765 1.00 89.50 223 GLN A CA 1
ATOM 1653 C C . GLN A 1 223 ? 5.565 -8.192 -13.557 1.00 89.50 223 GLN A C 1
ATOM 1655 O O . GLN A 1 223 ? 5.838 -8.058 -14.749 1.00 89.50 223 GLN A O 1
ATOM 1660 N N . VAL A 1 224 ? 4.789 -7.353 -12.876 1.00 87.88 224 VAL A N 1
ATOM 1661 C CA . VAL A 1 224 ? 4.289 -6.082 -13.393 1.00 87.88 224 VAL A CA 1
ATOM 1662 C C . VAL A 1 224 ? 4.703 -4.965 -12.440 1.00 87.88 224 VAL A C 1
ATOM 1664 O O . VAL A 1 224 ? 4.386 -5.030 -11.255 1.00 87.88 224 VAL A O 1
ATOM 1667 N N . ASP A 1 225 ? 5.494 -4.003 -12.911 1.00 79.50 225 ASP A N 1
ATOM 1668 C CA . ASP A 1 225 ? 6.146 -2.965 -12.093 1.00 79.50 225 ASP A CA 1
ATOM 1669 C C . ASP A 1 225 ? 6.849 -3.528 -10.840 1.00 79.50 225 ASP A C 1
ATOM 1671 O O . ASP A 1 225 ? 6.835 -2.947 -9.752 1.00 79.50 225 ASP A O 1
ATOM 1675 N N . GLY A 1 226 ? 7.462 -4.708 -10.990 1.00 76.44 226 GLY A N 1
ATOM 1676 C CA . GLY A 1 226 ? 8.151 -5.433 -9.918 1.00 76.44 226 GLY A CA 1
ATOM 1677 C C . GLY A 1 226 ? 7.231 -6.142 -8.916 1.00 76.44 226 GLY A C 1
ATOM 1678 O O . GLY A 1 226 ? 7.726 -6.748 -7.965 1.00 76.44 226 GLY A O 1
ATOM 1679 N N . LYS A 1 227 ? 5.908 -6.090 -9.099 1.00 82.38 227 LYS A N 1
ATOM 1680 C CA . LYS A 1 227 ? 4.934 -6.881 -8.336 1.00 82.38 227 LYS A CA 1
ATOM 1681 C C . LYS A 1 227 ? 4.671 -8.207 -9.031 1.00 82.38 227 LYS A C 1
ATOM 1683 O O . LYS A 1 227 ? 4.669 -8.273 -10.251 1.00 82.38 227 LYS A O 1
ATOM 1688 N N . THR A 1 228 ? 4.434 -9.262 -8.266 1.00 87.62 228 THR A N 1
ATOM 1689 C CA . THR A 1 228 ? 4.175 -10.609 -8.797 1.00 87.62 228 THR A CA 1
ATOM 1690 C C . THR A 1 228 ? 2.686 -10.969 -8.734 1.00 87.62 228 THR A C 1
ATOM 1692 O O . THR A 1 228 ? 1.849 -10.177 -8.300 1.00 87.62 228 THR A O 1
ATOM 1695 N N . PHE A 1 229 ? 2.365 -12.196 -9.135 1.00 85.75 229 PHE A N 1
ATOM 1696 C CA . PHE A 1 229 ? 1.064 -12.850 -9.049 1.00 85.75 229 PHE A CA 1
ATOM 1697 C C . PHE A 1 229 ? 0.252 -12.470 -7.799 1.00 85.75 229 PHE A C 1
ATOM 1699 O O . PHE A 1 229 ? 0.753 -12.476 -6.669 1.00 85.75 229 PHE A O 1
ATOM 1706 N N . GLY A 1 230 ? -1.017 -12.139 -8.029 1.00 79.06 230 GLY A N 1
ATOM 1707 C CA . GLY A 1 230 ? -2.044 -11.810 -7.042 1.00 79.06 230 GLY A CA 1
ATOM 1708 C C . GLY A 1 230 ? -1.841 -10.494 -6.273 1.00 79.06 230 GLY A C 1
ATOM 1709 O O . GLY A 1 230 ? -2.723 -10.064 -5.520 1.00 79.06 230 GLY A O 1
ATOM 1710 N N . GLN A 1 231 ? -0.727 -9.796 -6.503 1.00 81.44 231 GLN A N 1
ATOM 1711 C CA . GLN A 1 231 ? -0.518 -8.443 -6.003 1.00 81.44 231 GLN A CA 1
ATOM 1712 C C . GLN A 1 231 ? -1.282 -7.415 -6.849 1.00 81.44 231 GLN A C 1
ATOM 1714 O O . GLN A 1 231 ? -1.696 -7.682 -7.977 1.00 81.44 231 GLN A O 1
ATOM 1719 N N . THR A 1 232 ? -1.482 -6.230 -6.271 1.00 81.56 232 THR A N 1
ATOM 1720 C CA . THR A 1 232 ? -2.044 -5.069 -6.965 1.00 81.56 232 THR A CA 1
ATOM 1721 C C . THR A 1 232 ? -0.919 -4.096 -7.294 1.00 81.56 232 THR A C 1
ATOM 1723 O O . THR A 1 232 ? -0.133 -3.737 -6.414 1.00 81.56 232 THR A O 1
ATOM 1726 N N . VAL A 1 233 ? -0.855 -3.692 -8.554 1.00 81.12 233 VAL A N 1
ATOM 1727 C CA . VAL A 1 233 ? 0.033 -2.666 -9.083 1.00 81.12 233 VAL A CA 1
ATOM 1728 C C . VAL A 1 233 ? -0.766 -1.387 -9.223 1.00 81.12 233 VAL A C 1
ATOM 1730 O O . VAL A 1 233 ? -1.785 -1.361 -9.907 1.00 81.12 233 VAL A O 1
ATOM 1733 N N . PHE A 1 234 ? -0.279 -0.338 -8.578 1.00 78.44 234 PHE A N 1
ATOM 1734 C CA . PHE A 1 234 ? -0.712 1.023 -8.840 1.00 78.44 234 PHE A CA 1
ATOM 1735 C C . PHE A 1 234 ? 0.271 1.607 -9.846 1.00 78.44 234 PHE A C 1
ATOM 1737 O O . PHE A 1 234 ? 1.476 1.587 -9.581 1.00 78.44 234 PHE A O 1
ATOM 1744 N N . HIS A 1 235 ? -0.222 2.035 -11.004 1.00 72.75 235 HIS A N 1
ATOM 1745 C CA . HIS A 1 235 ? 0.631 2.515 -12.088 1.00 72.75 235 HIS A CA 1
ATOM 1746 C C . HIS A 1 235 ? 0.141 3.853 -12.638 1.00 72.75 235 HIS A C 1
ATOM 1748 O O . HIS A 1 235 ? -1.055 4.070 -12.828 1.00 72.75 235 HIS A O 1
ATOM 1754 N N . GLU A 1 236 ? 1.096 4.728 -12.940 1.00 70.19 236 GLU A N 1
ATOM 1755 C CA . GLU A 1 236 ? 0.894 5.965 -13.691 1.00 70.19 236 GLU A CA 1
ATOM 1756 C C . GLU A 1 236 ? 1.346 5.695 -15.140 1.00 70.19 236 GLU A C 1
ATOM 1758 O O . GLU A 1 236 ? 2.540 5.577 -15.412 1.00 70.19 236 GLU A O 1
ATOM 1763 N N . GLY A 1 237 ? 0.417 5.514 -16.084 1.00 73.19 237 GLY A N 1
ATOM 1764 C CA . GLY A 1 237 ? 0.745 5.216 -17.492 1.00 73.19 237 GLY A CA 1
ATOM 1765 C C . GLY A 1 237 ? 0.815 3.720 -17.829 1.00 73.19 237 GLY A C 1
ATOM 1766 O O . GLY A 1 237 ? -0.019 2.954 -17.360 1.00 73.19 237 GLY A O 1
ATOM 1767 N N . GLU A 1 238 ? 1.750 3.302 -18.687 1.00 73.00 238 GLU A N 1
ATOM 1768 C CA . GLU A 1 238 ? 1.882 1.899 -19.117 1.00 73.00 238 GLU A CA 1
ATOM 1769 C C . GLU A 1 238 ? 2.631 1.069 -18.061 1.00 73.00 238 GLU A C 1
ATOM 1771 O O . GLU A 1 238 ? 3.791 1.378 -17.766 1.00 73.00 238 GLU A O 1
ATOM 1776 N N . PRO A 1 239 ? 2.015 0.020 -17.490 1.00 82.06 239 PRO A N 1
ATOM 1777 C CA . PRO A 1 239 ? 2.698 -0.822 -16.524 1.00 82.06 239 PRO A CA 1
ATOM 1778 C C . PRO A 1 239 ? 3.752 -1.692 -17.221 1.00 82.06 239 PRO A C 1
ATOM 1780 O O . PRO A 1 239 ? 3.534 -2.228 -18.312 1.00 82.06 239 PRO A O 1
ATOM 1783 N N . PHE A 1 240 ? 4.911 -1.850 -16.588 1.00 81.75 240 PHE A N 1
ATOM 1784 C CA . PHE A 1 240 ? 6.015 -2.638 -17.128 1.00 81.75 240 PHE A CA 1
ATOM 1785 C C . PHE A 1 240 ? 5.840 -4.114 -16.842 1.00 81.75 240 PHE A C 1
ATOM 1787 O O . PHE A 1 240 ? 5.721 -4.490 -15.682 1.00 81.75 240 PHE A O 1
ATOM 1794 N N . VAL A 1 241 ? 5.930 -4.962 -17.858 1.00 88.19 241 VAL A N 1
ATOM 1795 C CA . VAL A 1 241 ? 5.836 -6.411 -17.716 1.00 88.19 241 VAL A CA 1
ATOM 1796 C C . VAL A 1 241 ? 7.197 -7.055 -17.960 1.00 88.19 241 VAL A C 1
ATOM 1798 O O . VAL A 1 241 ? 7.822 -6.855 -19.001 1.00 88.19 241 VAL A O 1
ATOM 1801 N N . ARG A 1 242 ? 7.633 -7.892 -17.014 1.00 89.50 242 ARG A N 1
ATOM 1802 C CA . ARG A 1 242 ? 8.727 -8.853 -17.201 1.00 89.50 242 ARG A CA 1
ATOM 1803 C C . ARG A 1 242 ? 8.157 -10.258 -17.132 1.00 89.50 242 ARG A C 1
ATOM 1805 O O . ARG A 1 242 ? 7.558 -10.620 -16.121 1.00 89.50 242 ARG A O 1
ATOM 1812 N N . ILE A 1 243 ? 8.398 -11.061 -18.159 1.00 93.19 243 ILE A N 1
ATOM 1813 C CA . ILE A 1 243 ? 8.044 -12.480 -18.171 1.00 93.19 243 ILE A CA 1
ATOM 1814 C C . ILE A 1 243 ? 9.322 -13.274 -18.374 1.00 93.19 243 ILE A C 1
ATOM 1816 O O . ILE A 1 243 ? 10.021 -13.089 -19.363 1.00 93.19 243 ILE A O 1
ATOM 1820 N N . ARG A 1 244 ? 9.628 -14.167 -17.439 1.00 91.88 244 ARG A N 1
ATOM 1821 C CA . ARG A 1 244 ? 10.726 -15.118 -17.545 1.00 91.88 244 ARG A CA 1
ATOM 1822 C C . ARG A 1 244 ? 10.185 -16.524 -17.392 1.00 91.88 244 ARG A C 1
ATOM 1824 O O . ARG A 1 244 ? 9.438 -16.823 -16.463 1.00 91.88 244 ARG A O 1
ATOM 1831 N N . VAL A 1 245 ? 10.580 -17.391 -18.307 1.00 92.25 245 VAL A N 1
ATOM 1832 C CA . VAL A 1 245 ? 10.071 -18.751 -18.409 1.00 92.25 245 VAL A CA 1
ATOM 1833 C C . VAL A 1 245 ? 11.242 -19.702 -18.554 1.00 92.25 245 VAL A C 1
ATOM 1835 O O . VAL A 1 245 ? 12.192 -19.424 -19.285 1.00 92.25 245 VAL A O 1
ATOM 1838 N N . TYR A 1 246 ? 11.182 -20.828 -17.854 1.00 91.81 246 TYR A N 1
ATOM 1839 C CA . TYR A 1 246 ? 12.152 -21.902 -18.018 1.00 91.81 246 TYR A CA 1
ATOM 1840 C C . TYR A 1 246 ? 11.472 -23.263 -17.923 1.00 91.81 246 TYR A C 1
ATOM 1842 O O . TYR A 1 246 ? 10.719 -23.520 -16.989 1.00 91.81 246 TYR A O 1
ATOM 1850 N N . GLY A 1 247 ? 11.730 -24.144 -18.882 1.00 89.81 247 GLY A N 1
ATOM 1851 C CA . GLY A 1 247 ? 11.156 -25.485 -18.952 1.00 89.81 247 GLY A CA 1
ATOM 1852 C C . GLY A 1 247 ? 12.140 -26.497 -19.527 1.00 89.81 247 GLY A C 1
ATOM 1853 O O . GLY A 1 247 ? 13.152 -26.128 -20.120 1.00 89.81 247 GLY A O 1
ATOM 1854 N N . GLU A 1 248 ? 11.854 -27.784 -19.328 1.00 90.00 248 GLU A N 1
ATOM 1855 C CA . GLU A 1 248 ? 12.624 -28.869 -19.955 1.00 90.00 248 GLU A CA 1
ATOM 1856 C C . GLU A 1 248 ? 12.338 -28.958 -21.460 1.00 90.00 248 GLU A C 1
ATOM 1858 O O . GLU A 1 248 ? 13.252 -29.163 -22.258 1.00 90.00 248 GLU A O 1
ATOM 1863 N N . ASP A 1 249 ? 11.073 -28.752 -21.833 1.00 92.94 249 ASP A N 1
ATOM 1864 C CA . ASP A 1 249 ? 10.601 -28.704 -23.214 1.00 92.94 249 ASP A CA 1
ATOM 1865 C C . ASP A 1 249 ? 10.650 -27.258 -23.747 1.00 92.94 249 ASP A C 1
ATOM 1867 O O . ASP A 1 249 ? 10.420 -26.318 -22.972 1.00 92.94 249 ASP A O 1
ATOM 1871 N N . PRO A 1 250 ? 10.901 -27.045 -25.055 1.00 95.75 250 PRO A N 1
ATOM 1872 C CA . PRO A 1 250 ? 10.797 -25.719 -25.651 1.00 95.75 250 PRO A CA 1
ATOM 1873 C C . PRO A 1 250 ? 9.405 -25.113 -25.442 1.00 95.75 250 PRO A C 1
ATOM 1875 O O . PRO A 1 250 ? 8.377 -25.801 -25.481 1.00 95.75 250 PRO A O 1
ATOM 1878 N N . ILE A 1 251 ? 9.377 -23.806 -25.198 1.00 96.81 251 ILE A N 1
ATOM 1879 C CA . ILE A 1 251 ? 8.150 -23.044 -24.982 1.00 96.81 251 ILE A CA 1
ATOM 1880 C C . ILE A 1 251 ? 7.519 -22.770 -26.350 1.00 96.81 251 ILE A C 1
ATOM 1882 O O . ILE A 1 251 ? 8.068 -22.006 -27.144 1.00 96.81 251 ILE A O 1
ATOM 1886 N N . ALA A 1 252 ? 6.369 -23.388 -26.619 1.00 96.38 252 ALA A N 1
ATOM 1887 C CA . ALA A 1 252 ? 5.651 -23.241 -27.883 1.00 96.38 252 ALA A CA 1
ATOM 1888 C C . ALA A 1 252 ? 4.870 -21.926 -27.945 1.00 96.38 252 ALA A C 1
ATOM 1890 O O . ALA A 1 252 ? 4.828 -21.280 -28.990 1.00 96.38 252 ALA A O 1
ATOM 1891 N N . SER A 1 253 ? 4.256 -21.514 -26.833 1.00 97.00 253 SER A N 1
ATOM 1892 C CA . SER A 1 253 ? 3.558 -20.232 -26.757 1.00 97.00 253 SER A CA 1
ATOM 1893 C C . SER A 1 253 ? 3.551 -19.627 -25.358 1.00 97.00 253 SER A C 1
ATOM 1895 O O . SER A 1 253 ? 3.524 -20.333 -24.345 1.00 97.00 253 SER A O 1
ATOM 1897 N N . VAL A 1 254 ? 3.533 -18.296 -25.323 1.00 96.50 254 VAL A N 1
ATOM 1898 C CA . VAL A 1 254 ? 3.250 -17.474 -24.145 1.00 96.50 254 VAL A CA 1
ATOM 1899 C C . VAL A 1 254 ? 2.187 -16.462 -24.548 1.00 96.50 254 VAL A C 1
ATOM 1901 O O . VAL A 1 254 ? 2.416 -15.691 -25.472 1.00 96.50 254 VAL A O 1
ATOM 1904 N N . SER A 1 255 ? 1.049 -16.456 -23.862 1.00 96.06 255 SER A N 1
ATOM 1905 C CA . SER A 1 255 ? -0.045 -15.505 -24.069 1.00 96.06 255 SER A CA 1
ATOM 1906 C C . SER A 1 255 ? -0.267 -14.692 -22.801 1.00 96.06 255 SER A C 1
ATOM 1908 O O . SER A 1 255 ? -0.388 -15.254 -21.711 1.00 96.06 255 SER A O 1
ATOM 1910 N N . LEU A 1 256 ? -0.357 -13.374 -22.942 1.00 95.19 256 LEU A N 1
ATOM 1911 C CA . LEU A 1 256 ? -0.724 -12.445 -21.883 1.00 95.19 256 LEU A CA 1
ATOM 1912 C C . LEU A 1 256 ? -2.169 -11.989 -22.092 1.00 95.19 256 LEU A C 1
ATOM 1914 O O . LEU A 1 256 ? -2.524 -11.430 -23.130 1.00 95.19 256 LEU A O 1
ATOM 1918 N N . ILE A 1 257 ? -2.999 -12.234 -21.086 1.00 94.81 257 ILE A N 1
ATOM 1919 C CA . ILE A 1 257 ? -4.430 -11.953 -21.097 1.00 94.81 257 ILE A CA 1
ATOM 1920 C C . ILE A 1 257 ? -4.700 -10.805 -20.137 1.00 94.81 257 ILE A C 1
ATOM 1922 O O . ILE A 1 257 ? -4.340 -10.903 -18.964 1.00 94.81 257 ILE A O 1
ATOM 1926 N N . ALA A 1 258 ? -5.364 -9.761 -20.618 1.00 93.19 258 ALA A N 1
ATOM 1927 C CA . ALA A 1 258 ? -5.875 -8.667 -19.807 1.00 93.19 258 ALA A CA 1
ATOM 1928 C C . ALA A 1 258 ? -7.391 -8.609 -19.908 1.00 93.19 258 ALA A C 1
ATOM 1930 O O . ALA A 1 258 ? -7.927 -8.616 -21.014 1.00 93.19 258 ALA A O 1
ATOM 1931 N N . ASP A 1 259 ? -8.076 -8.593 -18.765 1.00 92.00 259 ASP A N 1
ATOM 1932 C CA . ASP A 1 259 ? -9.542 -8.549 -18.690 1.00 92.00 259 ASP A CA 1
ATOM 1933 C C . ASP A 1 259 ? -10.233 -9.511 -19.671 1.00 92.00 259 ASP A C 1
ATOM 1935 O O . ASP A 1 259 ? -11.191 -9.163 -20.357 1.00 92.00 259 ASP A O 1
ATOM 1939 N N . GLY A 1 260 ? -9.725 -10.741 -19.764 1.00 92.06 260 GLY A N 1
ATOM 1940 C CA . GLY A 1 260 ? -10.267 -11.782 -20.636 1.00 92.06 260 GLY A CA 1
ATOM 1941 C C . GLY A 1 260 ? -9.952 -11.645 -22.126 1.00 92.06 260 GLY A C 1
ATOM 1942 O O . GLY A 1 260 ? -10.476 -12.417 -22.922 1.00 92.06 260 GLY A O 1
ATOM 1943 N N . VAL A 1 261 ? -9.085 -10.719 -22.525 1.00 91.94 261 VAL A N 1
ATOM 1944 C CA . VAL A 1 261 ? -8.631 -10.561 -23.912 1.00 91.94 261 VAL A CA 1
ATOM 1945 C C . VAL A 1 261 ? -7.138 -10.862 -23.998 1.00 91.94 261 VAL A C 1
ATOM 1947 O O . VAL A 1 261 ? -6.358 -10.361 -23.195 1.00 91.94 261 VAL A O 1
ATOM 1950 N N . GLU A 1 262 ? -6.717 -11.680 -24.966 1.00 93.50 262 GLU A N 1
ATOM 1951 C CA . GLU A 1 262 ? -5.290 -11.827 -25.276 1.00 93.50 262 GLU A CA 1
ATOM 1952 C C . GLU A 1 262 ? -4.781 -10.517 -25.889 1.00 93.50 262 GLU A C 1
ATOM 1954 O O . GLU A 1 262 ? -5.211 -10.124 -26.972 1.00 93.50 262 GLU A O 1
ATOM 1959 N N . ILE A 1 263 ? -3.889 -9.834 -25.175 1.00 90.62 263 ILE A N 1
ATOM 1960 C CA . ILE A 1 263 ? -3.345 -8.529 -25.578 1.00 90.62 263 ILE A CA 1
ATOM 1961 C C . ILE A 1 263 ? -1.915 -8.621 -26.106 1.00 90.62 263 ILE A C 1
ATOM 1963 O O . ILE A 1 263 ? -1.426 -7.686 -26.734 1.00 90.62 263 ILE A O 1
ATOM 1967 N N . TRP A 1 264 ? -1.234 -9.734 -25.844 1.00 92.69 264 TRP A N 1
ATOM 1968 C CA . TRP A 1 264 ? 0.123 -9.980 -26.306 1.00 92.69 264 TRP A CA 1
ATOM 1969 C C . TRP A 1 264 ? 0.394 -11.487 -26.345 1.00 92.69 264 TRP A C 1
ATOM 1971 O O . TRP A 1 264 ? -0.058 -12.217 -25.460 1.00 92.69 264 TRP A O 1
ATOM 1981 N N . SER A 1 265 ? 1.142 -11.955 -27.343 1.00 93.75 265 SER A N 1
ATOM 1982 C CA . SER A 1 265 ? 1.607 -13.341 -27.408 1.00 93.75 265 SER A CA 1
ATOM 1983 C C . SER A 1 265 ? 2.957 -13.483 -28.113 1.00 93.75 265 SER A C 1
ATOM 1985 O O . SER A 1 265 ? 3.332 -12.665 -28.952 1.00 93.75 265 SER A O 1
ATOM 1987 N N . ALA A 1 266 ? 3.696 -14.538 -27.759 1.00 93.38 266 ALA A N 1
ATOM 1988 C CA . ALA A 1 266 ? 4.970 -14.910 -28.368 1.00 93.38 266 ALA A CA 1
ATOM 1989 C C . ALA A 1 266 ? 5.090 -16.424 -28.566 1.00 93.38 266 ALA A C 1
ATOM 1991 O O . ALA A 1 266 ? 4.457 -17.213 -27.860 1.00 93.38 266 ALA A O 1
ATOM 1992 N N . GLN A 1 267 ? 5.958 -16.818 -29.501 1.00 96.38 267 GLN A N 1
ATOM 1993 C CA . GLN A 1 267 ? 6.341 -18.206 -29.783 1.00 96.38 267 GLN A CA 1
ATOM 1994 C C . GLN A 1 267 ? 7.866 -18.338 -29.654 1.00 96.38 267 GLN A C 1
ATOM 1996 O O . GLN A 1 267 ? 8.576 -18.181 -30.645 1.00 96.38 267 GLN A O 1
ATOM 2001 N N . PRO A 1 268 ? 8.397 -18.522 -28.431 1.00 93.12 268 PRO A N 1
ATOM 2002 C CA . PRO A 1 268 ? 9.838 -18.443 -28.202 1.00 93.12 268 PRO A CA 1
ATOM 2003 C C . PRO A 1 268 ? 10.660 -19.564 -28.839 1.00 93.12 268 PRO A C 1
ATOM 2005 O O . PRO A 1 268 ? 11.805 -19.323 -29.209 1.00 93.12 268 PRO A O 1
ATOM 2008 N N . GLU A 1 269 ? 10.125 -20.791 -28.884 1.00 95.12 269 GLU A N 1
ATOM 2009 C CA . GLU A 1 269 ? 10.841 -22.010 -29.309 1.00 95.12 269 GLU A CA 1
ATOM 2010 C C . GLU A 1 269 ? 12.155 -22.250 -28.526 1.00 95.12 269 GLU A C 1
ATOM 2012 O O . GLU A 1 269 ? 13.107 -22.871 -28.997 1.00 95.12 269 GLU A O 1
ATOM 2017 N N . GLN A 1 270 ? 12.220 -21.746 -27.290 1.00 92.56 270 GLN A N 1
ATOM 2018 C CA . GLN A 1 270 ? 13.381 -21.817 -26.401 1.00 92.56 270 GLN A CA 1
ATOM 2019 C C . GLN A 1 270 ? 13.005 -22.497 -25.085 1.00 92.56 270 GLN A C 1
ATOM 2021 O O . GLN A 1 270 ? 11.863 -22.419 -24.640 1.00 92.56 270 GLN A O 1
ATOM 2026 N N . THR A 1 271 ? 13.967 -23.152 -24.437 1.00 90.75 271 THR A N 1
ATOM 2027 C CA . THR A 1 271 ? 13.783 -23.763 -23.106 1.00 90.75 271 THR A CA 1
ATOM 2028 C C . THR A 1 271 ? 13.928 -22.754 -21.970 1.00 90.75 271 THR A C 1
ATOM 2030 O O . THR A 1 271 ? 13.397 -22.964 -20.883 1.00 90.75 271 THR A O 1
ATOM 2033 N N . ILE A 1 272 ? 14.633 -21.646 -22.209 1.00 92.31 272 ILE A N 1
ATOM 2034 C CA . ILE A 1 272 ? 14.733 -20.496 -21.310 1.00 92.31 272 ILE A CA 1
ATOM 2035 C C . ILE A 1 272 ? 14.465 -19.263 -22.156 1.00 92.31 272 ILE A C 1
ATOM 2037 O O . ILE A 1 272 ? 15.185 -19.023 -23.120 1.00 92.31 272 ILE A O 1
ATOM 2041 N N . TRP A 1 273 ? 13.455 -18.491 -21.782 1.00 93.31 273 TRP A N 1
ATOM 2042 C CA . TRP A 1 273 ? 13.053 -17.294 -22.505 1.00 93.31 273 TRP A CA 1
ATOM 2043 C C . TRP A 1 273 ? 12.702 -16.185 -21.514 1.00 93.31 273 TRP A C 1
ATOM 2045 O O . TRP A 1 273 ? 12.147 -16.441 -20.443 1.00 93.31 273 TRP A O 1
ATOM 2055 N N . GLU A 1 274 ? 13.071 -14.954 -21.848 1.00 91.12 274 GLU A N 1
ATOM 2056 C CA . GLU A 1 274 ? 12.762 -13.768 -21.059 1.00 91.12 274 GLU A CA 1
ATOM 2057 C C . GLU A 1 274 ? 12.380 -12.626 -21.992 1.00 91.12 274 GLU A C 1
ATOM 2059 O O . GLU A 1 274 ? 13.063 -12.385 -22.982 1.00 91.12 274 GLU A O 1
ATOM 2064 N N . GLU A 1 275 ? 11.322 -11.909 -21.632 1.00 88.94 275 GLU A N 1
ATOM 2065 C CA . GLU A 1 275 ? 10.817 -10.761 -22.372 1.00 88.94 275 GLU A CA 1
ATOM 2066 C C . GLU A 1 275 ? 10.442 -9.637 -21.412 1.00 88.94 275 GLU A C 1
ATOM 2068 O O . GLU A 1 275 ? 10.002 -9.867 -20.277 1.00 88.94 275 GLU A O 1
ATOM 2073 N N . ARG A 1 276 ? 10.652 -8.404 -21.872 1.00 84.44 276 ARG A N 1
ATOM 2074 C CA . ARG A 1 276 ? 10.448 -7.175 -21.106 1.00 84.44 276 ARG A CA 1
ATOM 2075 C C . ARG A 1 276 ? 9.792 -6.143 -22.007 1.00 84.44 276 ARG A C 1
ATOM 2077 O O . ARG A 1 276 ? 10.387 -5.737 -22.999 1.00 84.44 276 ARG A O 1
ATOM 2084 N N . PHE A 1 277 ? 8.592 -5.703 -21.662 1.00 81.25 277 PHE A N 1
ATOM 2085 C CA . PHE A 1 277 ? 7.852 -4.739 -22.473 1.00 81.25 277 PHE A CA 1
ATOM 2086 C C . PHE A 1 277 ? 6.859 -3.945 -21.630 1.00 81.25 277 PHE A C 1
ATOM 2088 O O . PHE A 1 277 ? 6.584 -4.277 -20.480 1.00 81.25 277 PHE A O 1
ATOM 2095 N N . PHE A 1 278 ? 6.333 -2.874 -22.207 1.00 75.75 278 PHE A N 1
ATOM 2096 C CA . PHE A 1 278 ? 5.274 -2.081 -21.605 1.00 75.75 278 PHE A CA 1
ATOM 2097 C C . PHE A 1 278 ? 3.916 -2.582 -22.045 1.00 75.75 278 PHE A C 1
ATOM 2099 O O . PHE A 1 278 ? 3.723 -2.915 -23.215 1.00 75.75 278 PHE A O 1
ATOM 2106 N N . LEU A 1 279 ? 2.973 -2.617 -21.113 1.00 80.75 279 LEU A N 1
ATOM 2107 C CA . LEU A 1 279 ? 1.601 -2.944 -21.436 1.00 80.75 279 LEU A CA 1
ATOM 2108 C C . LEU A 1 279 ? 0.908 -1.709 -22.035 1.00 80.75 279 LEU A C 1
ATOM 2110 O O . LEU A 1 279 ? 0.713 -0.732 -21.311 1.00 80.75 279 LEU A O 1
ATOM 2114 N N . PRO A 1 280 ? 0.448 -1.746 -23.296 1.00 67.75 280 PRO A N 1
ATOM 2115 C CA . PRO A 1 280 ? -0.172 -0.592 -23.955 1.00 67.75 280 PRO A CA 1
ATOM 2116 C C . PRO A 1 280 ? -1.600 -0.282 -23.460 1.00 67.75 280 PRO A C 1
ATOM 2118 O O . PRO A 1 280 ? -2.401 0.312 -24.178 1.00 67.75 280 PRO A O 1
ATOM 2121 N N . ALA A 1 281 ? -1.981 -0.740 -22.267 1.00 61.28 281 ALA A N 1
ATOM 2122 C CA . ALA A 1 281 ? -3.376 -0.882 -21.882 1.00 61.28 281 ALA A CA 1
ATOM 2123 C C . ALA A 1 281 ? -3.677 -0.207 -20.533 1.00 61.28 281 ALA A C 1
ATOM 2125 O O . ALA A 1 281 ? -3.594 -0.819 -19.469 1.00 61.28 281 ALA A O 1
ATOM 2126 N N . TYR A 1 282 ? -4.064 1.070 -20.611 1.00 62.47 282 TYR A N 1
ATOM 2127 C CA . TYR A 1 282 ? -4.317 1.973 -19.474 1.00 62.47 282 TYR A CA 1
ATOM 2128 C C . TYR A 1 282 ? -5.568 1.641 -18.648 1.00 62.47 282 TYR A C 1
ATOM 2130 O O . TYR A 1 282 ? -5.771 2.233 -17.593 1.00 62.47 282 TYR A O 1
ATOM 2138 N N . GLU A 1 283 ? -6.419 0.729 -19.123 1.00 74.44 283 GLU A N 1
ATOM 2139 C CA . GLU A 1 283 ? -7.737 0.464 -18.526 1.00 74.44 283 GLU A CA 1
ATOM 2140 C C . GLU A 1 283 ? -7.935 -0.991 -18.084 1.00 74.44 283 GLU A C 1
ATOM 2142 O O . GLU A 1 283 ? -9.054 -1.385 -17.766 1.00 74.44 283 GLU A O 1
ATOM 2147 N N . CYS A 1 284 ? -6.869 -1.794 -18.042 1.00 86.81 284 CYS A N 1
ATOM 2148 C CA . CYS A 1 284 ? -6.991 -3.179 -17.592 1.00 86.81 284 CYS A CA 1
ATOM 2149 C C . CYS A 1 284 ? -7.205 -3.241 -16.077 1.00 86.81 284 CYS A C 1
ATOM 2151 O O . CYS A 1 284 ? -6.478 -2.591 -15.329 1.00 86.81 284 CYS A O 1
ATOM 2153 N N . GLY A 1 285 ? -8.122 -4.083 -15.607 1.00 87.31 285 GLY A N 1
ATOM 2154 C CA . GLY A 1 285 ? -8.256 -4.420 -14.189 1.00 87.31 285 GLY A CA 1
ATOM 2155 C C . GLY A 1 285 ? -7.236 -5.463 -13.720 1.00 87.31 285 GLY A C 1
ATOM 2156 O O . GLY A 1 285 ? -6.860 -5.488 -12.543 1.00 87.31 285 GLY A O 1
ATOM 2157 N N . TYR A 1 286 ? -6.770 -6.336 -14.617 1.00 92.06 286 TYR A N 1
ATOM 2158 C CA . TYR A 1 286 ? -5.714 -7.310 -14.334 1.00 92.06 286 TYR A CA 1
ATOM 2159 C C . TYR A 1 286 ? -4.997 -7.807 -15.593 1.00 92.06 286 TYR A C 1
ATOM 2161 O O . TYR A 1 286 ? -5.500 -7.684 -16.706 1.00 92.06 286 TYR A O 1
ATOM 2169 N N . VAL A 1 287 ? -3.850 -8.461 -15.389 1.00 94.06 287 VAL A N 1
ATOM 2170 C CA . VAL A 1 287 ? -3.156 -9.275 -16.396 1.00 94.06 287 VAL A CA 1
ATOM 2171 C C . VAL A 1 287 ? -2.798 -10.656 -15.861 1.00 94.06 287 VAL A C 1
ATOM 2173 O O . VAL A 1 287 ? -2.453 -10.797 -14.692 1.00 94.06 287 VAL A O 1
ATOM 2176 N N . ARG A 1 288 ? -2.833 -11.688 -16.706 1.00 94.06 288 ARG A N 1
ATOM 2177 C CA . ARG A 1 288 ? -2.385 -13.053 -16.383 1.00 94.06 288 ARG A CA 1
ATOM 2178 C C . ARG A 1 288 ? -1.712 -13.710 -17.582 1.00 94.06 288 ARG A C 1
ATOM 2180 O O . ARG A 1 288 ? -2.061 -13.405 -18.717 1.00 94.06 288 ARG A O 1
ATOM 2187 N N . ALA A 1 289 ? -0.799 -14.643 -17.339 1.00 95.12 289 ALA A N 1
ATOM 2188 C CA . ALA A 1 289 ? -0.111 -15.369 -18.405 1.00 95.12 289 ALA A CA 1
ATOM 2189 C C . ALA A 1 289 ? -0.579 -16.828 -18.517 1.00 95.12 289 ALA A C 1
ATOM 2191 O O . ALA A 1 289 ? -0.801 -17.504 -17.507 1.00 95.12 289 ALA A O 1
ATOM 2192 N N . ILE A 1 290 ? -0.681 -17.309 -19.757 1.00 95.31 290 ILE A N 1
ATOM 2193 C CA . ILE A 1 290 ? -0.846 -18.719 -20.122 1.00 95.31 290 ILE A CA 1
ATOM 2194 C C . ILE A 1 290 ? 0.361 -19.137 -20.952 1.00 95.31 290 ILE A C 1
ATOM 2196 O O . ILE A 1 290 ? 0.765 -18.425 -21.866 1.00 95.31 290 ILE A O 1
ATOM 2200 N N . LEU A 1 291 ? 0.915 -20.306 -20.659 1.00 95.56 291 LEU A N 1
ATOM 2201 C CA . LEU A 1 291 ? 2.058 -20.860 -21.367 1.00 95.56 291 LEU A CA 1
ATOM 2202 C C . LEU A 1 291 ? 1.762 -22.272 -21.817 1.00 95.56 291 LEU A C 1
ATOM 2204 O O . LEU A 1 291 ? 1.135 -23.026 -21.075 1.00 95.56 291 LEU A O 1
ATOM 2208 N N . THR A 1 292 ? 2.271 -22.627 -22.992 1.00 95.38 292 THR A N 1
ATOM 2209 C CA . THR A 1 292 ? 2.204 -23.988 -23.526 1.00 95.38 292 THR A CA 1
ATOM 2210 C C . THR A 1 292 ? 3.591 -24.414 -23.996 1.00 95.38 292 THR A C 1
ATOM 2212 O O . THR A 1 292 ? 4.252 -23.676 -24.726 1.00 95.38 292 THR A O 1
ATOM 2215 N N . SER 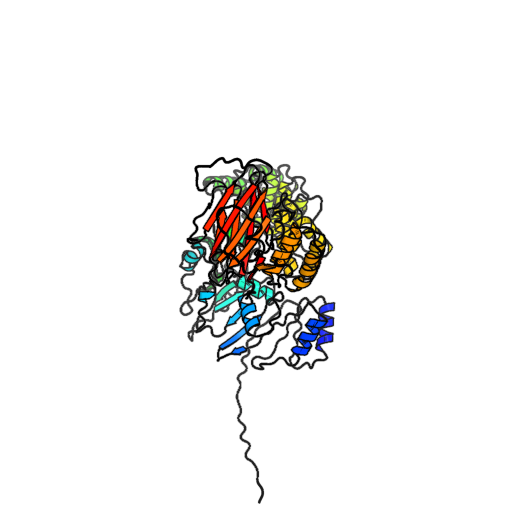A 1 293 ? 4.056 -25.592 -23.583 1.00 95.81 293 SER A N 1
ATOM 2216 C CA . SER A 1 293 ? 5.262 -26.216 -24.141 1.00 95.81 293 SER A CA 1
ATOM 2217 C C . SER A 1 293 ? 4.961 -26.932 -25.462 1.00 95.81 293 SER A C 1
ATOM 2219 O O . SER A 1 293 ? 3.810 -27.244 -25.765 1.00 95.81 293 SER A O 1
ATOM 2221 N N . GLU A 1 294 ? 5.991 -27.284 -26.233 1.00 93.94 294 GLU A N 1
ATOM 2222 C CA . GLU A 1 294 ? 5.831 -28.125 -27.435 1.00 93.94 294 GLU A CA 1
ATOM 2223 C C . GLU A 1 294 ? 5.228 -29.505 -27.135 1.00 93.94 294 GLU A C 1
ATOM 2225 O O . GLU A 1 294 ? 4.522 -30.081 -27.963 1.00 93.94 294 GLU A O 1
ATOM 2230 N N . SER A 1 295 ? 5.460 -30.027 -25.928 1.00 92.50 295 SER A N 1
ATOM 2231 C CA . SER A 1 295 ? 4.853 -31.269 -25.438 1.00 92.50 295 SER A CA 1
ATOM 2232 C C . SER A 1 295 ? 3.371 -31.121 -25.060 1.00 92.50 295 SER A C 1
ATOM 2234 O O . SER A 1 295 ? 2.740 -32.103 -24.666 1.00 92.50 295 SER A O 1
ATOM 2236 N N . GLY A 1 296 ? 2.802 -29.918 -25.196 1.00 92.25 296 GLY A N 1
ATOM 2237 C CA . GLY A 1 296 ? 1.410 -29.607 -24.882 1.00 92.25 296 GLY A CA 1
ATOM 2238 C C . GLY A 1 296 ? 1.132 -29.420 -23.391 1.00 92.25 296 GLY A C 1
ATOM 2239 O O . GLY A 1 296 ? -0.035 -29.411 -23.005 1.00 92.25 296 GLY A O 1
ATOM 2240 N N . LYS A 1 297 ? 2.174 -29.290 -22.559 1.00 91.88 297 LYS A N 1
ATOM 2241 C CA . LYS A 1 297 ? 2.027 -29.009 -21.128 1.00 91.88 297 LYS A CA 1
ATOM 2242 C C . LYS A 1 297 ? 1.711 -27.534 -20.919 1.00 91.88 297 LYS A C 1
ATOM 2244 O O . LYS A 1 297 ? 2.324 -26.678 -21.561 1.00 91.88 297 LYS A O 1
ATOM 2249 N N . GLN A 1 298 ? 0.794 -27.241 -20.009 1.00 93.12 298 GLN A N 1
ATOM 2250 C CA . GLN A 1 298 ? 0.291 -25.897 -19.767 1.00 93.12 298 GLN A CA 1
ATOM 2251 C C . GLN A 1 298 ? 0.699 -25.373 -18.384 1.00 93.12 298 GLN A C 1
ATOM 2253 O O . GLN A 1 298 ? 0.652 -26.093 -17.384 1.00 93.12 298 GLN A O 1
ATOM 2258 N N . THR A 1 299 ? 1.053 -24.087 -18.332 1.00 92.88 299 THR A N 1
ATOM 2259 C CA . THR A 1 299 ? 1.268 -23.321 -17.095 1.00 92.88 299 THR A CA 1
ATOM 2260 C C . THR A 1 299 ? 0.391 -22.077 -17.106 1.00 92.88 299 THR A C 1
ATOM 2262 O O . THR A 1 299 ? 0.312 -21.372 -18.109 1.00 92.88 299 THR A O 1
ATOM 2265 N N . ILE A 1 300 ? -0.269 -21.795 -15.986 1.00 91.94 300 ILE A N 1
ATOM 2266 C CA . ILE A 1 300 ? -1.209 -20.688 -15.830 1.00 91.94 300 ILE A CA 1
ATOM 2267 C C . ILE A 1 300 ? -0.876 -19.912 -14.557 1.00 91.94 300 ILE A C 1
ATOM 2269 O O . ILE A 1 300 ? -0.951 -20.449 -13.449 1.00 91.94 300 ILE A O 1
ATOM 2273 N N . GLY A 1 301 ? -0.504 -18.642 -14.721 1.00 88.75 301 GLY A N 1
ATOM 2274 C CA . GLY A 1 301 ? -0.222 -17.723 -13.617 1.00 88.75 301 GLY A CA 1
ATOM 2275 C C . GLY A 1 301 ? -1.482 -17.059 -13.075 1.00 88.75 301 GLY A C 1
ATOM 2276 O O . GLY A 1 301 ? -2.373 -16.717 -13.851 1.00 88.75 301 GLY A O 1
ATOM 2277 N N . ASN A 1 302 ? -1.555 -16.839 -11.759 1.00 85.56 302 ASN A N 1
ATOM 2278 C CA . ASN A 1 302 ? -2.604 -15.995 -11.177 1.00 85.56 302 ASN A CA 1
ATOM 2279 C C . ASN A 1 302 ? -2.564 -14.567 -11.748 1.00 85.56 302 ASN A C 1
ATOM 2281 O O . ASN A 1 302 ? -1.520 -14.117 -12.219 1.00 85.56 302 ASN A O 1
ATOM 2285 N N . PRO A 1 303 ? -3.676 -13.819 -11.690 1.00 88.69 303 PRO A N 1
ATOM 2286 C CA . PRO A 1 303 ? -3.696 -12.447 -12.172 1.00 88.69 303 PRO A CA 1
ATOM 2287 C C . PRO A 1 303 ? -2.831 -11.529 -11.309 1.00 88.69 303 PRO A C 1
ATOM 2289 O O . PRO A 1 303 ? -2.791 -11.667 -10.089 1.00 88.69 303 PRO A O 1
ATOM 2292 N N . ILE A 1 304 ? -2.188 -10.554 -11.938 1.00 90.31 304 ILE A N 1
ATOM 2293 C CA . ILE A 1 304 ? -1.646 -9.357 -11.297 1.00 90.31 304 ILE A CA 1
ATOM 2294 C C . ILE A 1 304 ? -2.664 -8.248 -11.543 1.00 90.31 304 ILE A C 1
ATOM 2296 O O . ILE A 1 304 ? -3.006 -7.966 -12.689 1.00 90.31 304 ILE A O 1
ATOM 2300 N N . PHE A 1 305 ? -3.199 -7.669 -10.472 1.00 86.44 305 PHE A N 1
ATOM 2301 C CA . PHE A 1 305 ? -4.247 -6.654 -10.565 1.00 86.44 305 PHE A CA 1
ATOM 2302 C C . PHE A 1 305 ? -3.631 -5.297 -10.860 1.00 86.44 305 PHE A C 1
ATOM 2304 O O . PHE A 1 305 ? -2.610 -4.955 -10.269 1.00 86.44 305 PHE A O 1
ATOM 2311 N N . LEU A 1 306 ? -4.271 -4.520 -11.721 1.00 87.62 306 LEU A N 1
ATOM 2312 C CA . LEU A 1 306 ? -3.795 -3.214 -12.148 1.00 87.62 306 LEU A CA 1
ATOM 2313 C C . LEU A 1 306 ? -4.792 -2.144 -11.695 1.00 87.62 306 LEU A C 1
ATOM 2315 O O . LEU A 1 306 ? -6.007 -2.335 -11.751 1.00 87.62 306 LEU A O 1
ATOM 2319 N N . VAL A 1 307 ? -4.268 -1.041 -11.174 1.00 81.00 307 VAL A N 1
ATOM 2320 C CA . VAL A 1 307 ? -5.031 0.142 -10.785 1.00 81.00 307 VAL A CA 1
ATOM 2321 C C . VAL A 1 307 ? -4.321 1.346 -11.379 1.00 81.00 307 VAL A C 1
ATOM 2323 O O . VAL A 1 307 ? -3.242 1.724 -10.921 1.00 81.00 307 VAL A O 1
ATOM 2326 N N . ALA A 1 308 ? -4.937 1.944 -12.394 1.00 78.44 308 ALA A N 1
ATOM 2327 C CA . ALA A 1 308 ? -4.445 3.181 -12.974 1.00 78.44 308 ALA A CA 1
ATOM 2328 C C . ALA A 1 308 ? -4.596 4.326 -11.959 1.00 78.44 308 ALA A C 1
ATOM 2330 O O . ALA A 1 308 ? -5.702 4.621 -11.492 1.00 78.44 308 ALA A O 1
ATOM 2331 N N . GLU A 1 309 ? -3.488 4.977 -11.622 1.00 72.19 309 GLU A N 1
ATOM 2332 C CA . GLU A 1 309 ? -3.491 6.251 -10.911 1.00 72.19 309 GLU A CA 1
ATOM 2333 C C . GLU A 1 309 ? -3.578 7.382 -11.946 1.00 72.19 309 GLU A C 1
ATOM 2335 O O . GLU A 1 309 ? -2.972 7.316 -13.018 1.00 72.19 309 GLU A O 1
ATOM 2340 N N . GLN A 1 310 ? -4.386 8.413 -11.668 1.00 53.12 310 GLN A N 1
ATOM 2341 C CA . GLN A 1 310 ? -4.408 9.599 -12.525 1.00 53.12 310 GLN A CA 1
ATOM 2342 C C . GLN A 1 310 ? -3.079 10.333 -12.346 1.00 53.12 310 GLN A C 1
ATOM 2344 O O . GLN A 1 310 ? -2.916 11.061 -11.367 1.00 53.12 310 GLN A O 1
ATOM 2349 N N . GLY A 1 311 ? -2.148 10.095 -13.273 1.00 50.91 311 GLY A N 1
ATOM 2350 C CA . GLY A 1 311 ? -0.850 10.763 -13.306 1.00 50.91 311 GLY A CA 1
ATOM 2351 C C . GLY A 1 311 ? -1.013 12.282 -13.281 1.00 50.91 311 GLY A C 1
ATOM 2352 O O . GLY A 1 311 ? -1.980 12.834 -13.819 1.00 50.91 311 GLY A O 1
ATOM 2353 N N . GLY A 1 312 ? -0.087 12.961 -12.609 1.00 44.16 312 GLY A N 1
ATOM 2354 C CA . GLY A 1 312 ? -0.089 14.419 -12.534 1.00 44.16 312 GLY A CA 1
ATOM 2355 C C . GLY A 1 312 ? 0.184 15.049 -13.904 1.00 44.16 312 GLY A C 1
ATOM 2356 O O . GLY A 1 312 ? 0.985 14.536 -14.685 1.00 44.16 312 GLY A O 1
ATOM 2357 N N . ASP A 1 313 ? -0.448 16.193 -14.189 1.00 32.81 313 ASP A N 1
ATOM 2358 C CA . ASP A 1 313 ? -0.132 17.022 -15.360 1.00 32.81 313 ASP A CA 1
ATOM 2359 C C . ASP A 1 313 ? 1.365 17.395 -15.336 1.00 32.81 313 ASP A C 1
ATOM 2361 O O . ASP A 1 313 ? 1.788 18.282 -14.591 1.00 32.81 313 ASP A O 1
ATOM 2365 N N . GLY A 1 314 ? 2.182 16.701 -16.130 1.00 40.19 314 GLY A N 1
ATOM 2366 C CA . GLY A 1 314 ? 3.635 16.896 -16.177 1.00 40.19 314 GLY A CA 1
ATOM 2367 C C . GLY A 1 314 ? 4.444 15.631 -16.459 1.00 40.19 314 GLY A C 1
ATOM 2368 O O . GLY A 1 314 ? 5.606 15.736 -16.854 1.00 40.19 314 GLY A O 1
ATOM 2369 N N . GLU A 1 315 ? 3.848 14.450 -16.311 1.00 46.00 315 GLU A N 1
ATOM 2370 C CA . GLU A 1 315 ? 4.474 13.199 -16.732 1.00 46.00 315 GLU A CA 1
ATOM 2371 C C . GLU A 1 315 ? 4.494 13.105 -18.253 1.00 46.00 315 GLU A C 1
ATOM 2373 O O . GLU A 1 315 ? 3.484 13.383 -18.892 1.00 46.00 315 GLU A O 1
ATOM 2378 N N . LEU A 1 316 ? 5.629 12.708 -18.842 1.00 43.94 316 LEU A N 1
ATOM 2379 C CA . LEU A 1 316 ? 5.650 12.264 -20.232 1.00 43.94 316 LEU A CA 1
ATOM 2380 C C . LEU A 1 316 ? 4.803 11.010 -20.320 1.00 43.94 316 LEU A C 1
ATOM 2382 O O . LEU A 1 316 ? 5.255 9.946 -19.884 1.00 43.94 316 LEU A O 1
ATOM 2386 N N . PRO A 1 317 ? 3.607 11.090 -20.903 1.00 43.72 317 PRO A N 1
ATOM 2387 C CA . PRO A 1 317 ? 2.853 9.897 -21.101 1.00 43.72 317 PRO A CA 1
ATOM 2388 C C . PRO A 1 317 ? 3.441 9.402 -22.437 1.00 43.72 317 PRO A C 1
ATOM 2390 O O . PRO A 1 317 ? 3.214 9.980 -23.503 1.00 43.72 317 PRO A O 1
ATOM 2393 N N . ILE A 1 318 ? 4.321 8.395 -22.390 1.00 50.19 318 ILE A N 1
ATOM 2394 C CA . ILE A 1 318 ? 4.755 7.670 -23.600 1.00 50.19 318 ILE A CA 1
ATOM 2395 C C . ILE A 1 318 ? 3.566 6.792 -24.008 1.00 50.19 318 ILE A C 1
ATOM 2397 O O . ILE A 1 318 ? 3.631 5.573 -24.004 1.00 50.19 318 ILE A O 1
ATOM 2401 N N . VAL A 1 319 ? 2.418 7.438 -24.213 1.00 48.62 319 VAL A N 1
ATOM 2402 C CA . VAL A 1 319 ? 1.150 6.793 -24.488 1.00 48.62 319 VAL A CA 1
ATOM 2403 C C . VAL A 1 319 ? 1.280 6.264 -25.899 1.00 48.62 319 VAL A C 1
ATOM 2405 O O . VAL A 1 319 ? 1.510 7.041 -26.830 1.00 48.62 319 VAL A O 1
ATOM 2408 N N . HIS A 1 320 ? 1.071 4.971 -26.083 1.00 46.53 320 HIS A N 1
ATOM 2409 C CA . HIS A 1 320 ? 0.357 4.525 -27.256 1.00 46.53 320 HIS A CA 1
ATOM 2410 C C . HIS A 1 320 ? -0.979 5.278 -27.293 1.00 46.53 320 HIS A C 1
ATOM 2412 O O . HIS A 1 320 ? -1.961 4.803 -26.738 1.00 46.53 320 HIS A O 1
ATOM 2418 N N . ASP A 1 321 ? -1.053 6.465 -27.910 1.00 50.22 321 ASP A N 1
ATOM 2419 C CA . ASP A 1 321 ? -2.362 7.003 -28.280 1.00 50.22 321 ASP A CA 1
ATOM 2420 C C . ASP A 1 321 ? -2.931 5.980 -29.272 1.00 50.22 321 ASP A C 1
ATOM 2422 O O . ASP A 1 321 ? -2.373 5.827 -30.364 1.00 50.22 321 ASP A O 1
ATOM 2426 N N . PRO A 1 322 ? -3.987 5.218 -28.929 1.00 49.03 322 PRO A N 1
ATOM 2427 C CA . PRO A 1 322 ? -4.569 4.253 -29.857 1.00 49.03 322 PRO A CA 1
ATOM 2428 C C . PRO A 1 322 ? -5.161 4.947 -31.097 1.00 49.03 322 PRO A C 1
ATOM 2430 O O . PRO A 1 322 ? -5.631 4.281 -32.017 1.00 49.03 322 PRO A O 1
ATOM 2433 N N . ARG A 1 323 ? -5.158 6.289 -31.128 1.00 48.00 323 ARG A N 1
ATOM 2434 C CA . ARG A 1 323 ? -5.529 7.124 -32.268 1.00 48.00 323 ARG A CA 1
ATOM 2435 C C . ARG A 1 323 ? -4.359 7.500 -33.170 1.00 48.00 323 ARG A C 1
ATOM 2437 O O . ARG A 1 323 ? -4.648 8.084 -34.211 1.00 48.00 323 ARG A O 1
ATOM 2444 N N . LEU A 1 324 ? -3.099 7.212 -32.818 1.00 52.94 324 LEU A N 1
ATOM 2445 C CA . LEU A 1 324 ? -1.985 7.390 -33.755 1.00 52.94 324 LEU A CA 1
ATOM 2446 C C . LEU A 1 324 ? -2.239 6.466 -34.956 1.00 52.94 324 LEU A C 1
ATOM 2448 O O . LEU A 1 324 ? -2.265 5.242 -34.787 1.00 52.94 324 LEU A O 1
ATOM 2452 N N . PRO A 1 325 ? -2.506 7.015 -36.152 1.00 58.66 325 PRO A N 1
ATOM 2453 C CA . PRO A 1 325 ? -2.748 6.212 -37.338 1.00 58.66 325 PRO A CA 1
ATOM 2454 C C . PRO A 1 325 ? -1.548 5.295 -37.593 1.00 58.66 325 PRO A C 1
ATOM 2456 O O . PRO A 1 325 ? -0.403 5.719 -37.458 1.00 58.66 325 PRO A O 1
ATOM 2459 N N . GLN A 1 326 ? -1.790 4.051 -38.021 1.00 62.16 326 GLN A N 1
ATOM 2460 C CA . GLN A 1 326 ? -0.716 3.153 -38.485 1.00 62.16 326 GLN A CA 1
ATOM 2461 C C . GLN A 1 326 ? 0.182 3.814 -39.546 1.00 62.16 326 GLN A C 1
ATOM 2463 O O . GLN A 1 326 ? 1.358 3.471 -39.655 1.00 62.16 326 GLN A O 1
ATOM 2468 N N . ASP A 1 327 ? -0.364 4.781 -40.284 1.00 66.75 327 ASP A N 1
ATOM 2469 C CA . ASP A 1 327 ? 0.341 5.574 -41.285 1.00 66.75 327 ASP A CA 1
ATOM 2470 C C . ASP A 1 327 ? 1.522 6.368 -40.684 1.00 66.75 327 ASP A C 1
ATOM 2472 O O . ASP A 1 327 ? 2.597 6.395 -41.283 1.00 66.75 327 ASP A O 1
ATOM 2476 N N . ASP A 1 328 ? 1.397 6.901 -39.462 1.00 69.50 328 ASP A N 1
ATOM 2477 C CA . ASP A 1 328 ? 2.463 7.678 -38.807 1.00 69.50 328 ASP A CA 1
ATOM 2478 C C . ASP A 1 328 ? 3.659 6.784 -38.427 1.00 69.50 328 ASP A C 1
ATOM 2480 O O . ASP A 1 328 ? 4.818 7.181 -38.552 1.00 69.50 328 ASP A O 1
ATOM 2484 N N . LEU A 1 329 ? 3.408 5.530 -38.026 1.00 71.38 329 LEU A N 1
ATOM 2485 C CA . LEU A 1 329 ? 4.473 4.561 -37.732 1.00 71.38 329 LEU A CA 1
ATOM 2486 C C . LEU A 1 329 ? 5.240 4.146 -38.994 1.00 71.38 329 LEU A C 1
ATOM 2488 O O . LEU A 1 329 ? 6.445 3.901 -38.921 1.00 71.38 329 LEU A O 1
ATOM 2492 N N . ILE A 1 330 ? 4.567 4.088 -40.148 1.00 78.62 330 ILE A N 1
ATOM 2493 C CA . ILE A 1 330 ? 5.204 3.802 -41.442 1.00 78.62 330 ILE A CA 1
ATOM 2494 C C . ILE A 1 330 ? 6.113 4.966 -41.848 1.00 78.62 330 ILE A C 1
ATOM 2496 O O . ILE A 1 330 ? 7.243 4.734 -42.286 1.00 78.62 330 ILE A O 1
ATOM 2500 N N . GLU A 1 331 ? 5.656 6.210 -41.672 1.00 81.50 331 GLU A N 1
ATOM 2501 C CA . GLU A 1 331 ? 6.460 7.398 -41.973 1.00 81.50 331 GLU A CA 1
ATOM 2502 C C . GLU A 1 331 ? 7.704 7.482 -41.082 1.00 81.50 331 GLU A C 1
ATOM 2504 O O . GLU A 1 331 ? 8.819 7.631 -41.591 1.00 81.50 331 GLU A O 1
ATOM 2509 N N . VAL A 1 332 ? 7.549 7.299 -39.767 1.00 82.94 332 VAL A N 1
ATOM 2510 C CA . VAL A 1 332 ? 8.697 7.258 -38.849 1.00 82.94 332 VAL A CA 1
ATOM 2511 C C . VAL A 1 332 ? 9.606 6.063 -39.171 1.00 82.94 332 VAL A C 1
ATOM 2513 O O . VAL A 1 332 ? 10.829 6.203 -39.139 1.00 82.94 332 VAL A O 1
ATOM 2516 N N . GLY A 1 333 ? 9.038 4.920 -39.570 1.00 80.25 333 GLY A N 1
ATOM 2517 C CA . GLY A 1 333 ? 9.763 3.722 -40.008 1.00 80.25 333 GLY A CA 1
ATOM 2518 C C . GLY A 1 333 ? 10.701 3.991 -41.177 1.00 80.25 333 GLY A C 1
ATOM 2519 O O . GLY A 1 333 ? 11.897 3.716 -41.083 1.00 80.25 333 GLY A O 1
ATOM 2520 N N . GLY A 1 334 ? 10.186 4.609 -42.243 1.00 84.12 334 GLY A N 1
ATOM 2521 C CA . GLY A 1 334 ? 10.989 4.965 -43.414 1.00 84.12 334 GLY A CA 1
ATOM 2522 C C . GLY A 1 334 ? 12.128 5.936 -43.088 1.00 84.12 334 GLY A C 1
ATOM 2523 O O . GLY A 1 334 ? 13.204 5.857 -43.682 1.00 84.12 334 GLY A O 1
ATOM 2524 N N . ILE A 1 335 ? 11.928 6.828 -42.115 1.00 83.31 335 ILE A N 1
ATOM 2525 C CA . ILE A 1 335 ? 12.956 7.782 -41.684 1.00 83.31 335 ILE A CA 1
ATOM 2526 C C . ILE A 1 335 ? 14.019 7.102 -40.824 1.00 83.31 335 ILE A C 1
ATOM 2528 O O . ILE A 1 335 ? 15.206 7.344 -41.045 1.00 83.31 335 ILE A O 1
ATOM 2532 N N . VAL A 1 336 ? 13.620 6.240 -39.883 1.00 83.44 336 VAL A N 1
ATOM 2533 C CA . VAL A 1 336 ? 14.561 5.452 -39.076 1.00 83.44 336 VAL A CA 1
ATOM 2534 C C . VAL A 1 336 ? 15.410 4.568 -39.987 1.00 83.44 336 VAL A C 1
ATOM 2536 O O . VAL A 1 336 ? 16.624 4.557 -39.834 1.00 83.44 336 VAL A O 1
ATOM 2539 N N . GLU A 1 337 ? 14.824 3.912 -40.989 1.00 85.12 337 GLU A N 1
ATOM 2540 C CA . GLU A 1 337 ? 15.573 3.126 -41.980 1.00 85.12 337 GLU A CA 1
ATOM 2541 C C . GLU A 1 337 ? 16.549 3.971 -42.796 1.00 85.12 337 GLU A C 1
ATOM 2543 O O . GLU A 1 337 ? 17.691 3.572 -43.005 1.00 85.12 337 GLU A O 1
ATOM 2548 N N . ALA A 1 338 ? 16.148 5.181 -43.191 1.00 87.56 338 ALA A N 1
ATOM 2549 C CA . ALA A 1 338 ? 17.024 6.101 -43.909 1.00 87.56 338 ALA A CA 1
ATOM 2550 C C . ALA A 1 338 ? 18.229 6.585 -43.077 1.00 87.56 338 ALA A C 1
ATOM 2552 O O . ALA A 1 338 ? 19.151 7.182 -43.640 1.00 87.56 338 ALA A O 1
ATOM 2553 N N . LEU A 1 339 ? 18.254 6.342 -41.758 1.00 88.75 339 LEU A N 1
ATOM 2554 C CA . LEU A 1 339 ? 19.442 6.583 -40.936 1.00 88.75 339 LEU A CA 1
ATOM 2555 C C . LEU A 1 339 ? 20.569 5.596 -41.246 1.00 88.75 339 LEU A C 1
ATOM 2557 O O . LEU A 1 339 ? 21.737 5.920 -40.997 1.00 88.75 339 LEU A O 1
ATOM 2561 N N . GLU A 1 340 ? 20.251 4.422 -41.791 1.00 87.94 340 GLU A N 1
ATOM 2562 C CA . GLU A 1 340 ? 21.229 3.403 -42.149 1.00 87.94 340 GLU A CA 1
ATOM 2563 C C . GLU A 1 340 ? 22.247 3.966 -43.160 1.00 87.94 340 GLU A C 1
ATOM 2565 O O . GLU A 1 340 ? 21.908 4.503 -44.214 1.00 87.94 340 GLU A O 1
ATOM 2570 N N . GLY A 1 341 ? 23.537 3.898 -42.815 1.00 84.00 341 GLY A N 1
ATOM 2571 C CA . GLY A 1 341 ? 24.627 4.422 -43.648 1.00 84.00 341 GLY A CA 1
ATOM 2572 C C . GLY A 1 341 ? 24.905 5.928 -43.520 1.00 84.00 341 GLY A C 1
ATOM 2573 O O . GLY A 1 341 ? 25.883 6.410 -44.099 1.00 84.00 341 GLY A O 1
ATOM 2574 N N . LEU A 1 342 ? 24.120 6.681 -42.739 1.00 91.81 342 LEU A N 1
ATOM 2575 C CA . LEU A 1 342 ? 24.454 8.069 -42.405 1.00 91.81 342 LEU A CA 1
ATOM 2576 C C . LEU A 1 342 ? 25.607 8.147 -41.394 1.00 91.81 342 LEU A C 1
ATOM 2578 O O . LEU A 1 342 ? 25.796 7.278 -40.545 1.00 91.81 342 LEU A O 1
ATOM 2582 N N . ALA A 1 343 ? 26.369 9.243 -41.444 1.00 93.38 343 ALA A N 1
ATOM 2583 C CA . ALA A 1 343 ? 27.404 9.506 -40.445 1.00 93.38 343 ALA A CA 1
ATOM 2584 C C . ALA A 1 343 ? 26.784 9.672 -39.036 1.00 93.38 343 ALA A C 1
ATOM 2586 O O . ALA A 1 343 ? 25.724 10.300 -38.930 1.00 93.38 343 ALA A O 1
ATOM 2587 N N . PRO A 1 344 ? 27.454 9.230 -37.950 1.00 90.69 344 PRO A N 1
ATOM 2588 C CA . PRO A 1 344 ? 26.894 9.255 -36.592 1.00 90.69 344 PRO A CA 1
ATOM 2589 C C . PRO A 1 344 ? 26.365 10.621 -36.132 1.00 90.69 344 PRO A C 1
ATOM 2591 O O . PRO A 1 344 ? 25.310 10.701 -35.513 1.00 90.69 344 PRO A O 1
ATOM 2594 N N . GLU A 1 345 ? 27.041 11.721 -36.479 1.00 90.94 345 GLU A N 1
ATOM 2595 C CA . GLU A 1 345 ? 26.564 13.078 -36.152 1.00 90.94 345 GLU A CA 1
ATOM 2596 C C . GLU A 1 345 ? 25.260 13.449 -36.869 1.00 90.94 345 GLU A C 1
ATOM 2598 O O . GLU A 1 345 ? 24.444 14.213 -36.355 1.00 90.94 345 GLU A O 1
ATOM 2603 N N . THR A 1 346 ? 25.042 12.902 -38.066 1.00 92.62 346 THR A N 1
ATOM 2604 C CA . THR A 1 346 ? 23.790 13.105 -38.799 1.00 92.62 346 THR A CA 1
ATOM 2605 C C . THR A 1 346 ? 22.679 12.264 -38.193 1.00 92.62 346 THR A C 1
ATOM 2607 O O . THR A 1 346 ? 21.603 12.808 -37.968 1.00 92.62 346 THR A O 1
ATOM 2610 N N . GLN A 1 347 ? 22.961 11.008 -37.832 1.00 91.81 347 GLN A N 1
ATOM 2611 C CA . GLN A 1 347 ? 22.003 10.171 -37.108 1.00 91.81 347 GLN A CA 1
ATOM 2612 C C . GLN A 1 347 ? 21.565 10.834 -35.796 1.00 91.81 347 GLN A C 1
ATOM 2614 O O . GLN A 1 347 ? 20.372 11.015 -35.582 1.00 91.81 347 GLN A O 1
ATOM 2619 N N . LYS A 1 348 ? 22.510 11.305 -34.966 1.00 92.12 348 LYS A N 1
ATOM 2620 C CA . LYS A 1 348 ? 22.208 12.003 -33.701 1.00 92.12 348 LYS A CA 1
ATOM 2621 C C . LYS A 1 348 ? 21.289 13.210 -33.886 1.00 92.12 348 LYS A C 1
ATOM 2623 O O . LYS A 1 348 ? 20.355 13.401 -33.116 1.00 92.12 348 LYS A O 1
ATOM 2628 N N . ARG A 1 349 ? 21.546 14.031 -34.907 1.00 91.50 349 ARG A N 1
ATOM 2629 C CA . ARG A 1 349 ? 20.734 15.220 -35.197 1.00 91.50 349 ARG A CA 1
ATOM 2630 C C . ARG A 1 349 ? 19.306 14.867 -35.606 1.00 91.50 349 ARG A C 1
ATOM 2632 O O . ARG A 1 349 ? 18.397 15.519 -35.116 1.00 91.50 349 ARG A O 1
ATOM 2639 N N . VAL A 1 350 ? 19.120 13.867 -36.470 1.00 90.69 350 VAL A N 1
ATOM 2640 C CA . VAL A 1 350 ? 17.771 13.430 -36.863 1.00 90.69 350 VAL A CA 1
ATOM 2641 C C . VAL A 1 350 ? 17.058 12.821 -35.657 1.00 90.69 350 VAL A C 1
ATOM 2643 O O . VAL A 1 350 ? 15.957 13.237 -35.328 1.00 90.69 350 VAL A O 1
ATOM 2646 N N . LEU A 1 351 ? 17.718 11.923 -34.920 1.00 91.81 351 LEU A N 1
ATOM 2647 C CA . LEU A 1 351 ? 17.153 11.310 -33.715 1.00 91.81 351 LEU A CA 1
ATOM 2648 C C . LEU A 1 351 ? 16.724 12.345 -32.674 1.00 91.81 351 LEU A C 1
ATOM 2650 O O . LEU A 1 351 ? 15.666 12.183 -32.083 1.00 91.81 351 LEU A O 1
ATOM 2654 N N . ARG A 1 352 ? 17.492 13.425 -32.476 1.00 91.69 352 ARG A N 1
ATOM 2655 C CA . ARG A 1 352 ? 17.097 14.528 -31.588 1.00 91.69 352 ARG A CA 1
ATOM 2656 C C . ARG A 1 352 ? 15.723 15.081 -31.947 1.00 91.69 352 ARG A C 1
ATOM 2658 O O . ARG A 1 352 ? 14.932 15.305 -31.044 1.00 91.69 352 ARG A O 1
ATOM 2665 N N . GLU A 1 353 ? 15.462 15.347 -33.223 1.00 89.44 353 GLU A N 1
ATOM 2666 C CA . GLU A 1 353 ? 14.202 15.959 -33.661 1.00 89.44 353 GLU A CA 1
ATOM 2667 C C . GLU A 1 353 ? 13.018 15.023 -33.381 1.00 89.44 353 GLU A C 1
ATOM 2669 O O . GLU A 1 353 ? 12.050 15.438 -32.748 1.00 89.44 353 GLU A O 1
ATOM 2674 N N . PHE A 1 354 ? 13.153 13.744 -33.739 1.00 89.88 354 PHE A N 1
ATOM 2675 C CA . PHE A 1 354 ? 12.105 12.734 -33.547 1.00 89.88 354 PHE A CA 1
ATOM 2676 C C . PHE A 1 354 ? 11.886 12.352 -32.080 1.00 89.88 354 PHE A C 1
ATOM 2678 O O . PHE A 1 354 ? 10.761 12.147 -31.642 1.00 89.88 354 PHE A O 1
ATOM 2685 N N . LEU A 1 355 ? 12.955 12.261 -31.288 1.00 89.56 355 LEU A N 1
ATOM 2686 C CA . LEU A 1 355 ? 12.845 11.932 -29.866 1.00 89.56 355 LEU A CA 1
ATOM 2687 C C . LEU A 1 355 ? 12.406 13.139 -29.028 1.00 89.56 355 LEU A C 1
ATOM 2689 O O . LEU A 1 355 ? 11.826 12.957 -27.963 1.00 89.56 355 LEU A O 1
ATOM 2693 N N . ALA A 1 356 ? 12.646 14.368 -29.493 1.00 86.25 356 ALA A N 1
ATOM 2694 C CA . ALA A 1 356 ? 12.160 15.572 -28.829 1.00 86.25 356 ALA A CA 1
ATOM 2695 C C . ALA A 1 356 ? 10.670 15.833 -29.082 1.00 86.25 356 ALA A C 1
ATOM 2697 O O . ALA A 1 356 ? 9.977 16.290 -28.174 1.00 86.25 356 ALA A O 1
ATOM 2698 N N . ASP A 1 357 ? 10.163 15.567 -30.286 1.00 82.44 357 ASP A N 1
ATOM 2699 C CA . ASP A 1 357 ? 8.778 15.874 -30.651 1.00 82.44 357 ASP A CA 1
ATOM 2700 C C . ASP A 1 357 ? 7.799 14.838 -30.063 1.00 82.44 357 ASP A C 1
ATOM 2702 O O . ASP A 1 357 ? 7.858 13.667 -30.440 1.00 82.44 357 ASP A O 1
ATOM 2706 N N . PRO A 1 358 ? 6.867 15.231 -29.170 1.00 75.38 358 PRO A N 1
ATOM 2707 C CA . PRO A 1 358 ? 5.888 14.311 -28.589 1.00 75.38 358 PRO A CA 1
ATOM 2708 C C . PRO A 1 358 ? 5.087 13.503 -29.620 1.00 75.38 358 PRO A C 1
ATOM 2710 O O . PRO A 1 358 ? 4.745 12.358 -29.341 1.00 75.38 358 PRO A O 1
ATOM 2713 N N . SER A 1 359 ? 4.809 14.068 -30.802 1.00 76.88 359 SER A N 1
ATOM 2714 C CA . SER A 1 359 ? 4.003 13.413 -31.843 1.00 76.88 359 SER A CA 1
ATOM 2715 C C . SER A 1 359 ? 4.714 12.241 -32.523 1.00 76.88 359 SER A C 1
ATOM 2717 O O . SER A 1 359 ? 4.061 11.307 -32.975 1.00 76.88 359 SER A O 1
ATOM 2719 N N . THR A 1 360 ? 6.050 12.254 -32.562 1.00 83.62 360 THR A N 1
ATOM 2720 C CA . THR A 1 360 ? 6.847 11.215 -33.235 1.00 83.62 360 THR A CA 1
ATOM 2721 C C . THR A 1 360 ? 7.670 10.365 -32.269 1.00 83.62 360 THR A C 1
ATOM 2723 O O . THR A 1 360 ? 8.075 9.255 -32.621 1.00 83.62 360 THR A O 1
ATOM 2726 N N . ARG A 1 361 ? 7.869 10.828 -31.029 1.00 83.50 361 ARG A N 1
ATOM 2727 C CA . ARG A 1 361 ? 8.712 10.187 -30.009 1.00 83.50 361 ARG A CA 1
ATOM 2728 C C . ARG A 1 361 ? 8.338 8.741 -29.717 1.00 83.50 361 ARG A C 1
ATOM 2730 O O . ARG A 1 361 ? 9.239 7.909 -29.599 1.00 83.50 361 ARG A O 1
ATOM 2737 N N . TYR A 1 362 ? 7.043 8.437 -29.600 1.00 76.44 362 TYR A N 1
ATOM 2738 C CA . TYR A 1 362 ? 6.571 7.071 -29.351 1.00 76.44 362 TYR A CA 1
ATOM 2739 C C . TYR A 1 362 ? 6.977 6.143 -30.498 1.00 76.44 362 TYR A C 1
ATOM 2741 O O . TYR A 1 362 ? 7.717 5.184 -30.284 1.00 76.44 362 TYR A O 1
ATOM 2749 N N . GLY A 1 363 ? 6.574 6.483 -31.728 1.00 79.25 363 GLY A N 1
ATOM 2750 C CA . GLY A 1 363 ? 6.886 5.687 -32.914 1.00 79.25 363 GLY A CA 1
ATOM 2751 C C . GLY A 1 363 ? 8.389 5.534 -33.127 1.00 79.25 363 GLY A C 1
ATOM 2752 O O . GLY A 1 363 ? 8.872 4.431 -33.375 1.00 79.25 363 GLY A O 1
ATOM 2753 N N . ALA A 1 364 ? 9.146 6.618 -32.938 1.00 85.75 364 ALA A N 1
ATOM 2754 C CA . ALA A 1 364 ? 10.597 6.599 -33.046 1.00 85.75 364 ALA A CA 1
ATOM 2755 C C . ALA A 1 364 ? 11.215 5.662 -32.008 1.00 85.75 364 ALA A C 1
ATOM 2757 O O . ALA A 1 364 ? 12.051 4.832 -32.356 1.00 85.75 364 ALA A O 1
ATOM 2758 N N . THR A 1 365 ? 10.786 5.739 -30.748 1.00 84.06 365 THR A N 1
ATOM 2759 C CA . THR A 1 365 ? 11.349 4.878 -29.708 1.00 84.06 365 THR A CA 1
ATOM 2760 C C . THR A 1 365 ? 10.977 3.412 -29.910 1.00 84.06 365 THR A C 1
ATOM 2762 O O . THR A 1 365 ? 11.846 2.550 -29.802 1.00 84.06 365 THR A O 1
ATOM 2765 N N . TRP A 1 366 ? 9.725 3.124 -30.268 1.00 78.69 366 TRP A N 1
ATOM 2766 C CA . TRP A 1 366 ? 9.261 1.766 -30.550 1.00 78.69 366 TRP A CA 1
ATOM 2767 C C . TRP A 1 366 ? 10.045 1.118 -31.703 1.00 78.69 366 TRP A C 1
ATOM 2769 O O . TRP A 1 366 ? 10.471 -0.036 -31.622 1.00 78.69 366 TRP A O 1
ATOM 2779 N N . LEU A 1 367 ? 10.319 1.878 -32.767 1.00 83.50 367 LEU A N 1
ATOM 2780 C CA . LEU A 1 367 ? 11.162 1.409 -33.868 1.00 83.50 367 LEU A CA 1
ATOM 2781 C C . LEU A 1 367 ? 12.605 1.193 -33.415 1.00 83.50 367 LEU A C 1
ATOM 2783 O O . LEU A 1 367 ? 13.204 0.166 -33.728 1.00 83.50 367 LEU A O 1
ATOM 2787 N N . LEU A 1 368 ? 13.165 2.130 -32.648 1.00 88.00 368 LEU A N 1
ATOM 2788 C CA . LEU A 1 368 ? 14.529 2.025 -32.135 1.00 88.00 368 LEU A CA 1
ATOM 2789 C C . LEU A 1 368 ? 14.690 0.843 -31.176 1.00 88.00 368 LEU A C 1
ATOM 2791 O O . LEU A 1 368 ? 15.737 0.203 -31.208 1.00 88.00 368 LEU A O 1
ATOM 2795 N N . GLN A 1 369 ? 13.678 0.486 -30.390 1.00 81.50 369 GLN A N 1
ATOM 2796 C CA . GLN A 1 369 ? 13.699 -0.727 -29.570 1.00 81.50 369 GLN A CA 1
ATOM 2797 C C . GLN A 1 369 ? 14.027 -1.968 -30.416 1.00 81.50 369 GLN A C 1
ATOM 2799 O O . GLN A 1 369 ? 14.842 -2.792 -30.007 1.00 81.50 369 GLN A O 1
ATOM 2804 N N . ASN A 1 370 ? 13.465 -2.053 -31.626 1.00 79.06 370 ASN A N 1
ATOM 2805 C CA . ASN A 1 370 ? 13.557 -3.223 -32.501 1.00 79.06 370 ASN A CA 1
ATOM 2806 C C . ASN A 1 370 ? 14.638 -3.117 -33.598 1.00 79.06 370 ASN A C 1
ATOM 2808 O O . ASN A 1 370 ? 14.931 -4.107 -34.265 1.00 79.06 370 ASN A O 1
ATOM 2812 N N . ARG A 1 371 ? 15.242 -1.937 -33.800 1.00 84.62 371 ARG A N 1
ATOM 2813 C CA . ARG A 1 371 ? 16.199 -1.651 -34.892 1.00 84.62 371 ARG A CA 1
ATOM 2814 C C . ARG A 1 371 ? 17.599 -1.281 -34.405 1.00 84.62 371 ARG A C 1
ATOM 2816 O O . ARG A 1 371 ? 18.151 -0.224 -34.728 1.00 84.62 371 ARG A O 1
ATOM 2823 N N . GLY A 1 372 ? 18.194 -2.166 -33.603 1.00 84.06 372 GLY A N 1
ATOM 2824 C CA . GLY A 1 372 ? 19.593 -2.044 -33.165 1.00 84.06 372 GLY A CA 1
ATOM 2825 C C . GLY A 1 372 ? 20.618 -2.142 -34.306 1.00 84.06 372 GLY A C 1
ATOM 2826 O O . GLY A 1 372 ? 21.741 -1.659 -34.160 1.00 84.06 372 GLY A O 1
ATOM 2827 N N . ASP A 1 373 ? 20.220 -2.718 -35.443 1.00 84.81 373 ASP A N 1
ATOM 2828 C CA . ASP A 1 373 ? 20.973 -2.788 -36.700 1.00 84.81 373 ASP A CA 1
ATOM 2829 C C . ASP A 1 373 ? 21.175 -1.410 -37.351 1.00 84.81 373 ASP A C 1
ATOM 2831 O O . ASP A 1 373 ? 22.236 -1.148 -37.916 1.00 84.81 373 ASP A O 1
ATOM 2835 N N . VAL A 1 374 ? 20.188 -0.514 -37.233 1.00 87.56 374 VAL A N 1
ATOM 2836 C CA . VAL A 1 374 ? 20.215 0.820 -37.859 1.00 87.56 374 VAL A CA 1
ATOM 2837 C C . VAL A 1 374 ? 20.891 1.847 -36.957 1.00 87.56 374 VAL A C 1
ATOM 2839 O O . VAL A 1 374 ? 21.766 2.600 -37.393 1.00 87.56 374 VAL A O 1
ATOM 2842 N N . VAL A 1 375 ? 20.486 1.885 -35.684 1.00 92.00 375 VAL A N 1
ATOM 2843 C CA . VAL A 1 375 ? 20.994 2.848 -34.703 1.00 92.00 375 VAL A CA 1
ATOM 2844 C C . VAL A 1 375 ? 21.628 2.101 -33.542 1.00 92.00 375 VAL A C 1
ATOM 2846 O O . VAL A 1 375 ? 20.940 1.539 -32.686 1.00 92.00 375 VAL A O 1
ATOM 2849 N N . THR A 1 376 ? 22.958 2.147 -33.492 1.00 93.38 376 THR A N 1
ATOM 2850 C CA . THR A 1 376 ? 23.740 1.471 -32.448 1.00 93.38 376 THR A CA 1
ATOM 2851 C C . THR A 1 376 ? 23.488 2.055 -31.057 1.00 93.38 376 THR A C 1
ATOM 2853 O O . THR A 1 376 ? 23.227 3.251 -30.902 1.00 93.38 376 THR A O 1
ATOM 2856 N N . ASP A 1 377 ? 23.678 1.231 -30.027 1.00 94.75 377 ASP A N 1
ATOM 2857 C CA . ASP A 1 377 ? 23.543 1.639 -28.623 1.00 94.75 377 ASP A CA 1
ATOM 2858 C C . ASP A 1 377 ? 24.442 2.827 -28.255 1.00 94.75 377 ASP A C 1
ATOM 2860 O O . ASP A 1 377 ? 24.051 3.691 -27.476 1.00 94.75 377 ASP A O 1
ATOM 2864 N N . SER A 1 378 ? 25.633 2.920 -28.858 1.00 94.25 378 SER A N 1
ATOM 2865 C CA . SER A 1 378 ? 26.554 4.036 -28.606 1.00 94.25 378 SER A CA 1
ATOM 2866 C C . SER A 1 378 ? 25.992 5.385 -29.059 1.00 94.25 378 SER A C 1
ATOM 2868 O O . SER A 1 378 ? 26.221 6.405 -28.413 1.00 94.25 378 SER A O 1
ATOM 2870 N N . ILE A 1 379 ? 25.221 5.399 -30.149 1.00 94.50 379 ILE A N 1
ATOM 2871 C CA . ILE A 1 379 ? 24.603 6.614 -30.679 1.00 94.50 379 ILE A CA 1
ATOM 2872 C C . ILE A 1 379 ? 23.452 7.045 -29.778 1.00 94.50 379 ILE A C 1
ATOM 2874 O O . ILE A 1 379 ? 23.403 8.214 -29.400 1.00 94.50 379 ILE A O 1
ATOM 2878 N N . LEU A 1 380 ? 22.591 6.108 -29.370 1.00 94.38 380 LEU A N 1
ATOM 2879 C CA . LEU A 1 380 ? 21.524 6.398 -28.412 1.00 94.38 380 LEU A CA 1
ATOM 2880 C C . LEU A 1 380 ? 22.080 6.849 -27.062 1.00 94.38 380 LEU A C 1
ATOM 2882 O O . LEU A 1 380 ? 21.574 7.816 -26.508 1.00 94.38 380 LEU A O 1
ATOM 2886 N N . ARG A 1 381 ? 23.159 6.234 -26.562 1.00 95.44 381 ARG A N 1
ATOM 2887 C CA . ARG A 1 381 ? 23.786 6.643 -25.295 1.00 95.44 381 ARG A CA 1
ATOM 2888 C C . ARG A 1 381 ? 24.295 8.080 -25.366 1.00 95.44 381 ARG A C 1
ATOM 2890 O O . ARG A 1 381 ? 24.100 8.839 -24.424 1.00 95.44 381 ARG A O 1
ATOM 2897 N N . ASN A 1 382 ? 24.902 8.470 -26.487 1.00 94.62 382 ASN A N 1
ATOM 2898 C CA . ASN A 1 382 ? 25.369 9.841 -26.683 1.00 94.62 382 ASN A CA 1
ATOM 2899 C C . ASN A 1 382 ? 24.204 10.841 -26.722 1.00 94.62 382 ASN A C 1
ATOM 2901 O O . ASN A 1 382 ? 24.301 11.895 -26.105 1.00 94.62 382 ASN A O 1
ATOM 2905 N N . VAL A 1 383 ? 23.091 10.514 -27.395 1.00 94.25 383 VAL A N 1
ATOM 2906 C CA . VAL A 1 383 ? 21.876 11.353 -27.335 1.00 94.25 383 VAL A CA 1
ATOM 2907 C C . VAL A 1 383 ? 21.340 11.407 -25.902 1.00 94.25 383 VAL A C 1
ATOM 2909 O O . VAL A 1 383 ? 21.018 12.484 -25.418 1.00 94.25 383 VAL A O 1
ATOM 2912 N N . GLY A 1 384 ? 21.314 10.273 -25.202 1.00 93.00 384 GLY A N 1
ATOM 2913 C CA . GLY A 1 384 ? 20.882 10.159 -23.811 1.00 93.00 384 GLY A CA 1
ATOM 2914 C C . GLY A 1 384 ? 21.664 11.050 -22.846 1.00 93.00 384 GLY A C 1
ATOM 2915 O O . GLY A 1 384 ? 21.051 11.634 -21.967 1.00 93.00 384 GLY A O 1
ATOM 2916 N N . LEU A 1 385 ? 22.983 11.192 -23.015 1.00 93.50 385 LEU A N 1
ATOM 2917 C CA . LEU A 1 385 ? 23.843 11.960 -22.100 1.00 93.50 385 LEU A CA 1
ATOM 2918 C C . LEU A 1 385 ? 24.051 13.421 -22.500 1.00 93.50 385 LEU A C 1
ATOM 2920 O O . LEU A 1 385 ? 24.122 14.296 -21.641 1.00 93.50 385 LEU A O 1
ATOM 2924 N N . GLU A 1 386 ? 24.238 13.682 -23.792 1.00 93.06 386 GLU A N 1
ATOM 2925 C CA . GLU A 1 386 ? 24.856 14.930 -24.255 1.00 93.06 386 GLU A CA 1
ATOM 2926 C C . GLU A 1 386 ? 23.861 15.882 -24.923 1.00 93.06 386 GLU A C 1
ATOM 2928 O O . GLU A 1 386 ? 24.211 17.028 -25.221 1.00 93.06 386 GLU A O 1
ATOM 2933 N N . ASP A 1 387 ? 22.630 15.437 -25.198 1.00 94.44 387 ASP A N 1
ATOM 2934 C CA . ASP A 1 387 ? 21.680 16.281 -25.911 1.00 94.44 387 ASP A CA 1
ATOM 2935 C C . ASP A 1 387 ? 21.213 17.465 -25.064 1.00 94.44 387 ASP A C 1
ATOM 2937 O O . ASP A 1 387 ? 20.927 17.338 -23.876 1.00 94.44 387 ASP A O 1
ATOM 2941 N N . VAL A 1 388 ? 21.084 18.633 -25.690 1.00 92.19 388 VAL A N 1
ATOM 2942 C CA . VAL A 1 388 ? 20.593 19.839 -25.016 1.00 92.19 388 VAL A CA 1
ATOM 2943 C C . VAL A 1 388 ? 19.110 19.733 -24.668 1.00 92.19 388 VAL A C 1
ATOM 2945 O O . VAL A 1 388 ? 18.674 20.346 -23.694 1.00 92.19 388 VAL A O 1
ATOM 2948 N N . ASN A 1 389 ? 18.336 18.962 -25.440 1.00 91.00 389 ASN A N 1
ATOM 2949 C CA . ASN A 1 389 ? 16.911 18.795 -25.213 1.00 91.00 389 ASN A CA 1
ATOM 2950 C C . ASN A 1 389 ? 16.653 17.623 -24.243 1.00 91.00 389 ASN A C 1
ATOM 2952 O O . ASN A 1 389 ? 16.957 16.479 -24.592 1.00 91.00 389 ASN A O 1
ATOM 2956 N N . PRO A 1 390 ? 16.071 17.870 -23.051 1.00 91.56 390 PRO A N 1
ATOM 2957 C CA . PRO A 1 390 ? 15.773 16.808 -22.091 1.00 91.56 390 PRO A CA 1
ATOM 2958 C C . PRO A 1 390 ? 14.829 15.741 -22.652 1.00 91.56 390 PRO A C 1
ATOM 2960 O O . PRO A 1 390 ? 14.996 14.569 -22.340 1.00 91.56 390 PRO A O 1
ATOM 2963 N N . ASP A 1 391 ? 13.896 16.102 -23.532 1.00 88.56 391 ASP A N 1
ATOM 2964 C CA . ASP A 1 391 ? 12.977 15.147 -24.150 1.00 88.56 391 ASP A CA 1
ATOM 2965 C C . ASP A 1 391 ? 13.691 14.138 -25.054 1.00 88.56 391 ASP A C 1
ATOM 2967 O O . ASP A 1 391 ? 13.390 12.944 -25.021 1.00 88.56 391 ASP A O 1
ATOM 2971 N N . ALA A 1 392 ? 14.688 14.603 -25.812 1.00 91.69 392 ALA A N 1
ATOM 2972 C CA . ALA A 1 392 ? 15.517 13.725 -26.628 1.00 91.69 392 ALA A CA 1
ATOM 2973 C C . ALA A 1 392 ? 16.360 12.784 -25.753 1.00 91.69 392 ALA A C 1
ATOM 2975 O O . ALA A 1 392 ? 16.480 11.600 -26.078 1.00 91.69 392 ALA A O 1
ATOM 2976 N N . ARG A 1 393 ? 16.889 13.280 -24.619 1.00 94.38 393 ARG A N 1
ATOM 2977 C CA . ARG A 1 393 ? 17.604 12.446 -23.635 1.00 94.38 393 ARG A CA 1
ATOM 2978 C C . ARG A 1 393 ? 16.699 11.346 -23.079 1.00 94.38 393 ARG A C 1
ATOM 2980 O O . ARG A 1 393 ? 17.096 10.180 -23.045 1.00 94.38 393 ARG A O 1
ATOM 2987 N N . LEU A 1 394 ? 15.467 11.699 -22.713 1.00 90.06 394 LEU A N 1
ATOM 2988 C CA . LEU A 1 394 ? 14.451 10.775 -22.201 1.00 90.06 394 LEU A CA 1
ATOM 2989 C C . LEU A 1 394 ? 14.083 9.703 -23.234 1.00 90.06 394 LEU A C 1
ATOM 2991 O O . LEU A 1 394 ? 14.165 8.516 -22.927 1.00 90.06 394 LEU A O 1
ATOM 2995 N N . GLY A 1 395 ? 13.765 10.097 -24.472 1.00 88.25 395 GLY A N 1
ATOM 2996 C CA . GLY A 1 395 ? 13.427 9.159 -25.548 1.00 88.25 395 GLY A CA 1
ATOM 2997 C C . GLY A 1 395 ? 14.574 8.205 -25.905 1.00 88.25 395 GLY A C 1
ATOM 2998 O O . GLY A 1 395 ? 14.364 7.005 -26.066 1.00 88.25 395 GLY A O 1
ATOM 2999 N N . ALA A 1 396 ? 15.814 8.701 -25.960 1.00 92.88 396 ALA A N 1
ATOM 3000 C CA . ALA A 1 396 ? 16.979 7.858 -26.230 1.00 92.88 396 ALA A CA 1
ATOM 3001 C C . ALA A 1 396 ? 17.256 6.861 -25.093 1.00 92.88 396 ALA A C 1
ATOM 3003 O O . ALA A 1 396 ? 17.571 5.696 -25.345 1.00 92.88 396 ALA A O 1
ATOM 3004 N N . THR A 1 397 ? 17.103 7.307 -23.844 1.00 91.94 397 THR A N 1
ATOM 3005 C CA . THR A 1 397 ? 17.231 6.452 -22.655 1.00 91.94 397 THR A CA 1
ATOM 3006 C C . THR A 1 397 ? 16.168 5.361 -22.659 1.00 91.94 397 THR A C 1
ATOM 3008 O O . THR A 1 397 ? 16.481 4.191 -22.448 1.00 91.94 397 THR A O 1
ATOM 3011 N N . TYR A 1 398 ? 14.927 5.727 -22.977 1.00 85.94 398 TYR A N 1
ATOM 3012 C CA . TYR A 1 398 ? 13.815 4.796 -23.096 1.00 85.94 398 TYR A CA 1
ATOM 3013 C C . TYR A 1 398 ? 14.076 3.704 -24.140 1.00 85.94 398 TYR A C 1
ATOM 3015 O O . TYR A 1 398 ? 13.910 2.516 -23.854 1.00 85.94 398 TYR A O 1
ATOM 3023 N N . ALA A 1 399 ? 14.561 4.095 -25.324 1.00 87.94 399 ALA A N 1
ATOM 3024 C CA . ALA A 1 399 ? 14.907 3.174 -26.403 1.00 87.94 399 ALA A CA 1
ATOM 3025 C C . ALA A 1 399 ? 15.972 2.155 -25.974 1.00 87.94 399 ALA A C 1
ATOM 3027 O O . ALA A 1 399 ? 15.862 0.973 -26.282 1.00 87.94 399 ALA A O 1
ATOM 3028 N N . LEU A 1 400 ? 16.997 2.593 -25.237 1.00 90.94 400 LEU A N 1
ATOM 3029 C CA . LEU A 1 400 ? 18.052 1.704 -24.742 1.00 90.94 400 LEU A CA 1
ATOM 3030 C C . LEU A 1 400 ? 17.545 0.709 -23.698 1.00 90.94 400 LEU A C 1
ATOM 3032 O O . LEU A 1 400 ? 17.925 -0.462 -23.729 1.00 90.94 400 LEU A O 1
ATOM 3036 N N . VAL A 1 401 ? 16.701 1.172 -22.776 1.00 86.00 401 VAL A N 1
ATOM 3037 C CA . VAL A 1 401 ? 16.146 0.346 -21.696 1.00 86.00 401 VAL A CA 1
ATOM 3038 C C . VAL A 1 401 ? 15.228 -0.730 -22.261 1.00 86.00 401 VAL A C 1
ATOM 3040 O O . VAL A 1 401 ? 15.387 -1.904 -21.936 1.00 86.00 401 VAL A O 1
ATOM 3043 N N . THR A 1 402 ? 14.306 -0.344 -23.142 1.00 80.81 402 THR A N 1
ATOM 3044 C CA . THR A 1 402 ? 13.350 -1.263 -23.782 1.00 80.81 402 THR A CA 1
ATOM 3045 C C . THR A 1 402 ? 14.022 -2.241 -24.738 1.00 80.81 402 THR A C 1
ATOM 3047 O O . THR A 1 402 ? 13.601 -3.389 -24.833 1.00 80.81 402 THR A O 1
ATOM 3050 N N . ARG A 1 403 ? 15.114 -1.831 -25.394 1.00 85.31 403 ARG A N 1
ATOM 3051 C CA . ARG A 1 403 ? 15.973 -2.722 -26.191 1.00 85.31 403 ARG A CA 1
ATOM 3052 C C . ARG A 1 403 ? 16.709 -3.765 -25.333 1.00 85.31 403 ARG A C 1
ATOM 3054 O O . ARG A 1 403 ? 17.267 -4.713 -25.875 1.00 85.31 403 ARG A O 1
ATOM 3061 N N . GLY A 1 404 ? 16.767 -3.593 -24.009 1.00 82.12 404 GLY A N 1
ATOM 3062 C CA . GLY A 1 404 ? 17.575 -4.441 -23.127 1.00 82.12 404 GLY A CA 1
ATOM 3063 C C . GLY A 1 404 ? 19.081 -4.215 -23.300 1.00 82.12 404 GLY A C 1
ATOM 3064 O O . GLY A 1 404 ? 19.875 -5.135 -23.107 1.00 82.12 404 GLY A O 1
ATOM 3065 N N . SER A 1 405 ? 19.483 -3.003 -23.695 1.00 88.00 405 SER A N 1
ATOM 3066 C CA . SER A 1 405 ? 20.883 -2.676 -23.959 1.00 88.00 405 SER A CA 1
ATOM 3067 C C . SER A 1 405 ? 21.749 -2.818 -22.695 1.00 88.00 405 SER A C 1
ATOM 3069 O O . SER A 1 405 ? 21.385 -2.288 -21.639 1.00 88.00 405 SER A O 1
ATOM 3071 N N . PRO A 1 406 ? 22.943 -3.437 -22.780 1.00 87.31 406 PRO A N 1
ATOM 3072 C CA . PRO A 1 406 ? 23.844 -3.570 -21.637 1.00 87.31 406 PRO A CA 1
ATOM 3073 C C . PRO A 1 406 ? 24.420 -2.229 -21.153 1.00 87.31 406 PRO A C 1
ATOM 3075 O O . PRO A 1 406 ? 24.933 -2.179 -20.041 1.00 87.31 406 PRO A O 1
ATOM 3078 N N . VAL A 1 407 ? 24.342 -1.147 -21.945 1.00 91.31 407 VAL A N 1
ATOM 3079 C CA . VAL A 1 407 ? 24.804 0.191 -21.516 1.00 91.31 407 VAL A CA 1
ATOM 3080 C C . VAL A 1 407 ? 23.726 1.006 -20.797 1.00 91.31 407 VAL A C 1
ATOM 3082 O O . VAL A 1 407 ? 24.026 2.077 -20.269 1.00 91.31 407 VAL A O 1
ATOM 3085 N N . ALA A 1 408 ? 22.476 0.531 -20.783 1.00 90.25 408 ALA A N 1
ATOM 3086 C CA . ALA A 1 408 ? 21.365 1.248 -20.166 1.00 90.25 408 ALA A CA 1
ATOM 3087 C C . ALA A 1 408 ? 21.553 1.477 -18.650 1.00 90.25 408 ALA A C 1
ATOM 3089 O O . ALA A 1 408 ? 21.301 2.599 -18.215 1.00 90.25 408 ALA A O 1
ATOM 3090 N N . PRO A 1 409 ? 22.036 0.508 -17.839 1.00 88.75 409 PRO A N 1
ATOM 3091 C CA . PRO A 1 409 ? 22.246 0.736 -16.407 1.00 88.75 409 PRO A CA 1
ATOM 3092 C C . PRO A 1 409 ? 23.230 1.878 -16.116 1.00 88.75 409 PRO A C 1
ATOM 3094 O O . PRO A 1 409 ? 22.913 2.769 -15.333 1.00 88.75 409 PRO A O 1
ATOM 3097 N N . ASP A 1 410 ? 24.381 1.901 -16.793 1.00 90.62 410 ASP A N 1
ATOM 3098 C CA . ASP A 1 410 ? 25.390 2.954 -16.609 1.00 90.62 410 ASP A CA 1
ATOM 3099 C C . ASP A 1 410 ? 24.858 4.325 -17.048 1.00 90.62 410 ASP A C 1
ATOM 3101 O O . ASP A 1 410 ? 25.057 5.320 -16.357 1.00 90.62 410 ASP A O 1
ATOM 3105 N N . LEU A 1 411 ? 24.129 4.377 -18.172 1.00 93.44 411 LEU A N 1
ATOM 3106 C CA . LEU A 1 411 ? 23.466 5.600 -18.627 1.00 93.44 411 LEU A CA 1
ATOM 3107 C C . LEU A 1 411 ? 22.496 6.134 -17.569 1.00 93.44 411 LEU A C 1
ATOM 3109 O O . LEU A 1 411 ? 22.523 7.318 -17.251 1.00 93.44 411 LEU A O 1
ATOM 3113 N N . LEU A 1 412 ? 21.640 5.276 -17.016 1.00 93.12 412 LEU A N 1
ATOM 3114 C CA . LEU A 1 412 ? 20.686 5.702 -16.001 1.00 93.12 412 LEU A CA 1
ATOM 3115 C C . LEU A 1 412 ? 21.409 6.257 -14.763 1.00 93.12 412 LEU A C 1
ATOM 3117 O O . LEU A 1 412 ? 20.923 7.223 -14.183 1.00 93.12 412 LEU A O 1
ATOM 3121 N N . LEU A 1 413 ? 22.553 5.678 -14.355 1.00 92.06 413 LEU A N 1
ATOM 3122 C CA . LEU A 1 413 ? 23.325 6.160 -13.196 1.00 92.06 413 LEU A CA 1
ATOM 3123 C C . LEU A 1 413 ? 23.839 7.577 -13.435 1.00 92.06 413 LEU A C 1
ATOM 3125 O O . LEU A 1 413 ? 23.735 8.430 -12.551 1.00 92.06 413 LEU A O 1
ATOM 3129 N N . ASP A 1 414 ? 24.358 7.830 -14.636 1.00 93.38 414 ASP A N 1
ATOM 3130 C CA . ASP A 1 414 ? 24.803 9.158 -15.050 1.00 93.38 414 ASP A CA 1
ATOM 3131 C C . ASP A 1 414 ? 23.627 10.158 -15.000 1.00 93.38 414 ASP A C 1
ATOM 3133 O O . ASP A 1 414 ? 23.760 11.264 -14.469 1.00 93.38 414 ASP A O 1
ATOM 3137 N N . LEU A 1 415 ? 22.443 9.745 -15.470 1.00 94.19 415 LEU A N 1
ATOM 3138 C CA . LEU A 1 415 ? 21.241 10.585 -15.527 1.00 94.19 415 LEU A CA 1
ATOM 3139 C C . LEU A 1 415 ? 20.597 10.885 -14.170 1.00 94.19 415 LEU A C 1
ATOM 3141 O O . LEU A 1 415 ? 19.869 11.871 -14.058 1.00 94.19 415 LEU A O 1
ATOM 3145 N N . LEU A 1 416 ? 20.903 10.129 -13.113 1.00 93.62 416 LEU A N 1
ATOM 3146 C CA . LEU A 1 416 ? 20.506 10.500 -11.747 1.00 93.62 416 LEU A CA 1
ATOM 3147 C C . LEU A 1 416 ? 21.141 11.818 -11.281 1.00 93.62 416 LEU A C 1
ATOM 3149 O O . LEU A 1 416 ? 20.657 12.423 -10.325 1.00 93.62 416 LEU A O 1
ATOM 3153 N N . ASN A 1 417 ? 22.193 12.279 -11.962 1.00 93.00 417 ASN A N 1
ATOM 3154 C CA . ASN A 1 417 ? 22.850 13.562 -11.722 1.00 93.00 417 ASN A CA 1
ATOM 3155 C C . ASN A 1 417 ? 22.560 14.594 -12.828 1.00 93.00 417 ASN A C 1
ATOM 3157 O O . ASN A 1 417 ? 23.230 15.627 -12.891 1.00 93.00 417 ASN A O 1
ATOM 3161 N N . ASP A 1 418 ? 21.579 14.342 -13.705 1.00 94.56 418 ASP A N 1
ATOM 3162 C CA . ASP A 1 418 ? 21.218 15.273 -14.776 1.00 94.56 418 ASP A CA 1
ATOM 3163 C C . ASP A 1 418 ? 20.784 16.633 -14.188 1.00 94.56 418 ASP A C 1
ATOM 3165 O O . ASP A 1 418 ? 20.061 16.683 -13.183 1.00 94.56 418 ASP A O 1
ATOM 3169 N N . PRO A 1 419 ? 21.187 17.768 -14.791 1.00 92.50 419 PRO A N 1
ATOM 3170 C CA . PRO A 1 419 ? 20.770 19.087 -14.317 1.00 92.50 419 PRO A CA 1
ATOM 3171 C C . PRO A 1 419 ? 19.247 19.297 -14.363 1.00 92.50 419 PRO A C 1
ATOM 3173 O O . PRO A 1 419 ? 18.718 20.130 -13.625 1.00 92.50 419 PRO A O 1
ATOM 3176 N N . THR A 1 420 ? 18.529 18.549 -15.202 1.00 93.25 420 THR A N 1
ATOM 3177 C CA . THR A 1 420 ? 17.084 18.664 -15.414 1.00 93.25 420 THR A CA 1
ATOM 3178 C C . THR A 1 420 ? 16.325 17.705 -14.490 1.00 93.25 420 THR A C 1
ATOM 3180 O O . THR A 1 420 ? 16.488 16.492 -14.619 1.00 93.25 420 THR A O 1
ATOM 3183 N N . PRO A 1 421 ? 15.446 18.203 -13.596 1.00 90.94 421 PRO A N 1
ATOM 3184 C CA . PRO A 1 421 ? 14.718 17.355 -12.648 1.00 90.94 421 PRO A CA 1
ATOM 3185 C C . PRO A 1 421 ? 13.911 16.225 -13.294 1.00 90.94 421 PRO A C 1
ATOM 3187 O O . PRO A 1 421 ? 13.998 15.092 -12.838 1.00 90.94 421 PRO A O 1
ATOM 3190 N N . SER A 1 422 ? 13.205 16.490 -14.398 1.00 87.44 422 SER A N 1
ATOM 3191 C CA . SER A 1 422 ? 12.409 15.465 -15.090 1.00 87.44 422 SER A CA 1
ATOM 3192 C C . SER A 1 422 ? 13.254 14.297 -15.608 1.00 87.44 422 SER A C 1
ATOM 3194 O O . SER A 1 422 ? 12.790 13.160 -15.611 1.00 87.44 422 SER A O 1
ATOM 3196 N N . VAL A 1 423 ? 14.509 14.550 -15.993 1.00 92.94 423 VAL A N 1
ATOM 3197 C CA . VAL A 1 423 ? 15.439 13.505 -16.440 1.00 92.94 423 VAL A CA 1
ATOM 3198 C C . VAL A 1 423 ? 15.922 12.654 -15.268 1.00 92.94 423 VAL A C 1
ATOM 3200 O O . VAL A 1 423 ? 15.953 11.430 -15.391 1.00 92.94 423 VAL A O 1
ATOM 3203 N N . ARG A 1 424 ? 16.208 13.265 -14.109 1.00 94.12 424 ARG A N 1
ATOM 3204 C CA . ARG A 1 424 ? 16.568 12.524 -12.887 1.00 94.12 424 ARG A CA 1
ATOM 3205 C C . ARG A 1 424 ? 15.426 11.654 -12.380 1.00 94.12 424 ARG A C 1
ATOM 3207 O O . ARG A 1 424 ? 15.643 10.477 -12.102 1.00 94.12 424 ARG A O 1
ATOM 3214 N N . VAL A 1 425 ? 14.219 12.219 -12.305 1.00 89.88 425 VAL A N 1
ATOM 3215 C CA . VAL A 1 425 ? 13.002 11.501 -11.901 1.00 89.88 425 VAL A CA 1
ATOM 3216 C C . VAL A 1 425 ? 12.787 10.301 -12.809 1.00 89.88 425 VAL A C 1
ATOM 3218 O O . VAL A 1 425 ? 12.605 9.185 -12.327 1.00 89.88 425 VAL A O 1
ATOM 3221 N N . TYR A 1 426 ? 12.877 10.511 -14.123 1.00 87.56 426 TYR A N 1
ATOM 3222 C CA . TYR A 1 426 ? 12.736 9.436 -15.090 1.00 87.56 426 TYR A CA 1
ATOM 3223 C C . TYR A 1 426 ? 13.808 8.361 -14.908 1.00 87.56 426 TYR A C 1
ATOM 3225 O O . TYR A 1 426 ? 13.477 7.184 -14.824 1.00 87.56 426 TYR A O 1
ATOM 3233 N N . ALA A 1 427 ? 15.080 8.741 -14.772 1.00 91.75 427 ALA A N 1
ATOM 3234 C CA . ALA A 1 427 ? 16.160 7.789 -14.540 1.00 91.75 427 ALA A CA 1
ATOM 3235 C C . ALA A 1 427 ? 15.944 6.971 -13.256 1.00 91.75 427 ALA A C 1
ATOM 3237 O O . ALA A 1 427 ? 16.097 5.750 -13.277 1.00 91.75 427 ALA A O 1
ATOM 3238 N N . ALA A 1 428 ? 15.521 7.607 -12.159 1.00 91.81 428 ALA A N 1
ATOM 3239 C CA . ALA A 1 428 ? 15.216 6.931 -10.899 1.00 91.81 428 ALA A CA 1
ATOM 3240 C C . ALA A 1 428 ? 14.007 5.996 -11.018 1.00 91.81 428 ALA A C 1
ATOM 3242 O O . ALA A 1 428 ? 14.052 4.866 -10.525 1.00 91.81 428 ALA A O 1
ATOM 3243 N N . ARG A 1 429 ? 12.948 6.432 -11.706 1.00 87.50 429 ARG A N 1
ATOM 3244 C CA . ARG A 1 429 ? 11.766 5.617 -12.004 1.00 87.50 429 ARG A CA 1
ATOM 3245 C C . ARG A 1 429 ? 12.152 4.390 -12.821 1.00 87.50 429 ARG A C 1
ATOM 3247 O O . ARG A 1 429 ? 11.822 3.268 -12.442 1.00 87.50 429 ARG A O 1
ATOM 3254 N N . ILE A 1 430 ? 12.917 4.579 -13.893 1.00 85.06 430 ILE A N 1
ATOM 3255 C CA . ILE A 1 430 ? 13.407 3.467 -14.699 1.00 85.06 430 ILE A CA 1
ATOM 3256 C C . ILE A 1 430 ? 14.326 2.548 -13.868 1.00 85.06 430 ILE A C 1
ATOM 3258 O O . ILE A 1 430 ? 14.259 1.326 -13.961 1.00 85.06 430 ILE A O 1
ATOM 3262 N N . PHE A 1 431 ? 15.138 3.085 -12.964 1.00 86.00 431 PHE A N 1
ATOM 3263 C CA . PHE A 1 431 ? 15.900 2.239 -12.047 1.00 86.00 431 PHE A CA 1
ATOM 3264 C C . PHE A 1 431 ? 15.019 1.375 -11.148 1.00 86.00 431 PHE A C 1
ATOM 3266 O O . PHE A 1 431 ? 15.269 0.182 -10.995 1.00 86.00 431 PHE A O 1
ATOM 3273 N N . ALA A 1 432 ? 13.981 1.964 -10.559 1.00 83.19 432 ALA A N 1
ATOM 3274 C CA . ALA A 1 432 ? 13.094 1.264 -9.640 1.00 83.19 432 ALA A CA 1
ATOM 3275 C C . ALA A 1 432 ? 12.354 0.090 -10.294 1.00 83.19 432 ALA A C 1
ATOM 3277 O O . ALA A 1 432 ? 12.105 -0.918 -9.628 1.00 83.19 432 ALA A O 1
ATOM 3278 N N . HIS A 1 433 ? 12.019 0.221 -11.579 1.00 73.50 433 HIS A N 1
ATOM 3279 C CA . HIS A 1 433 ? 11.146 -0.717 -12.281 1.00 73.50 433 HIS A CA 1
ATOM 3280 C C . HIS A 1 433 ? 11.876 -1.666 -13.251 1.00 73.50 433 HIS A C 1
ATOM 3282 O O . HIS A 1 433 ? 11.415 -2.791 -13.433 1.00 73.50 433 HIS A O 1
ATOM 3288 N N . TYR A 1 434 ? 13.010 -1.268 -13.844 1.00 66.31 434 TYR A N 1
ATOM 3289 C CA . TYR A 1 434 ? 13.614 -1.979 -14.991 1.00 66.31 434 TYR A CA 1
ATOM 3290 C C . TYR A 1 434 ? 14.937 -2.662 -14.672 1.00 66.31 434 TYR A C 1
ATOM 3292 O O . TYR A 1 434 ? 15.412 -3.484 -15.460 1.00 66.31 434 TYR A O 1
ATOM 3300 N N . THR A 1 435 ? 15.546 -2.340 -13.535 1.00 71.25 435 THR A N 1
ATOM 3301 C CA . THR A 1 435 ? 16.778 -2.993 -13.100 1.00 71.25 435 THR A CA 1
ATOM 3302 C C . THR A 1 435 ? 16.508 -3.915 -11.917 1.00 71.25 435 THR A C 1
ATOM 3304 O O . THR A 1 435 ? 15.399 -4.010 -11.386 1.00 71.25 435 THR A O 1
ATOM 3307 N N . GLU A 1 436 ? 17.543 -4.625 -11.477 1.00 72.25 436 GLU A N 1
ATOM 3308 C CA . GLU A 1 436 ? 17.476 -5.398 -10.238 1.00 72.25 436 GLU A CA 1
ATOM 3309 C C . GLU A 1 436 ? 17.404 -4.505 -8.984 1.00 72.25 436 GLU A C 1
ATOM 3311 O O . GLU A 1 436 ? 17.300 -5.035 -7.879 1.00 72.25 436 GLU A O 1
ATOM 3316 N N . GLY A 1 437 ? 17.378 -3.177 -9.145 1.00 81.56 437 GLY A N 1
ATOM 3317 C CA . GLY A 1 437 ? 17.448 -2.193 -8.073 1.00 81.56 437 GLY A CA 1
ATOM 3318 C C . GLY A 1 437 ? 18.885 -1.913 -7.632 1.00 81.56 437 GLY A C 1
ATOM 3319 O O . GLY A 1 437 ? 19.848 -2.352 -8.259 1.00 81.56 437 GLY A O 1
ATOM 3320 N N . PHE A 1 438 ? 19.026 -1.172 -6.536 1.00 83.06 438 PHE A N 1
ATOM 3321 C CA . PHE A 1 438 ? 20.311 -0.886 -5.906 1.00 83.06 438 PHE A CA 1
ATOM 3322 C C . PHE A 1 438 ? 20.588 -1.861 -4.770 1.00 83.06 438 PHE A C 1
ATOM 3324 O O . PHE A 1 438 ? 19.747 -2.054 -3.886 1.00 83.06 438 PHE A O 1
ATOM 3331 N N . ALA A 1 439 ? 21.798 -2.415 -4.762 1.00 81.19 439 ALA A N 1
ATOM 3332 C CA . ALA A 1 439 ? 22.364 -3.020 -3.568 1.00 81.19 439 ALA A CA 1
ATOM 3333 C C . ALA A 1 439 ? 22.695 -1.939 -2.522 1.00 81.19 439 ALA A C 1
ATOM 3335 O O . ALA A 1 439 ? 22.773 -0.751 -2.831 1.00 81.19 439 ALA A O 1
ATOM 3336 N N . GLU A 1 440 ? 22.934 -2.366 -1.281 1.00 79.38 440 GLU A N 1
ATOM 3337 C CA . GLU A 1 440 ? 23.285 -1.481 -0.159 1.00 79.38 440 GLU A CA 1
ATOM 3338 C C . GLU A 1 440 ? 24.501 -0.585 -0.458 1.00 79.38 440 GLU A C 1
ATOM 3340 O O . GLU A 1 440 ? 24.485 0.600 -0.143 1.00 79.38 440 GLU A O 1
ATOM 3345 N N . SER A 1 441 ? 25.539 -1.119 -1.112 1.00 80.44 441 SER A N 1
ATOM 3346 C CA . SER A 1 441 ? 26.779 -0.379 -1.392 1.00 80.44 441 SER A CA 1
ATOM 3347 C C . SER A 1 441 ? 26.644 0.697 -2.467 1.00 80.44 441 SER A C 1
ATOM 3349 O O . SER A 1 441 ? 27.451 1.625 -2.493 1.00 80.44 441 SER A O 1
ATOM 3351 N N . ASP A 1 442 ? 25.643 0.570 -3.338 1.00 85.81 442 ASP A N 1
ATOM 3352 C CA . ASP A 1 442 ? 25.578 1.307 -4.602 1.00 85.81 442 ASP A CA 1
ATOM 3353 C C . ASP A 1 442 ? 24.364 2.242 -4.653 1.00 85.81 442 ASP A C 1
ATOM 3355 O O . ASP A 1 442 ? 24.055 2.796 -5.704 1.00 85.81 442 ASP A O 1
ATOM 3359 N N . TRP A 1 443 ? 23.651 2.411 -3.534 1.00 91.19 443 TRP A N 1
ATOM 3360 C CA . TRP A 1 443 ? 22.443 3.226 -3.465 1.00 91.19 443 TRP A CA 1
ATOM 3361 C C . TRP A 1 443 ? 22.777 4.727 -3.562 1.00 91.19 443 TRP A C 1
ATOM 3363 O O . TRP A 1 443 ? 23.315 5.298 -2.606 1.00 91.19 443 TRP A O 1
ATOM 3373 N N . PRO A 1 444 ? 22.441 5.411 -4.676 1.00 89.81 444 PRO A N 1
ATOM 3374 C CA . PRO A 1 444 ? 22.912 6.764 -4.971 1.00 89.81 444 PRO A CA 1
ATOM 3375 C C . PRO A 1 444 ? 22.003 7.828 -4.338 1.00 89.81 444 PRO A C 1
ATOM 3377 O O . PRO A 1 444 ? 21.629 8.814 -4.972 1.00 89.81 444 PRO A O 1
ATOM 3380 N N . TRP A 1 445 ? 21.604 7.602 -3.087 1.00 87.00 445 TRP A N 1
ATOM 3381 C CA . TRP A 1 445 ? 20.748 8.516 -2.343 1.00 87.00 445 TRP A CA 1
ATOM 3382 C C . TRP A 1 445 ? 21.538 9.712 -1.829 1.00 87.00 445 TRP A C 1
ATOM 3384 O O . TRP A 1 445 ? 22.485 9.546 -1.052 1.00 87.00 445 TRP A O 1
ATOM 3394 N N . SER A 1 446 ? 21.082 10.921 -2.147 1.00 84.50 446 SER A N 1
ATOM 3395 C CA . SER A 1 446 ? 21.614 12.152 -1.563 1.00 84.50 446 SER A CA 1
ATOM 3396 C C . SER A 1 446 ? 20.498 13.030 -0.997 1.00 84.50 446 SER A C 1
ATOM 3398 O O . SER A 1 446 ? 19.346 12.953 -1.406 1.00 84.50 446 SER A O 1
ATOM 3400 N N . SER A 1 447 ? 20.835 13.898 -0.042 1.00 79.31 447 SER A N 1
ATOM 3401 C CA . SER A 1 447 ? 19.892 14.900 0.476 1.00 79.31 447 SER A CA 1
ATOM 3402 C C . SER A 1 447 ? 19.646 16.068 -0.488 1.00 79.31 447 SER A C 1
ATOM 3404 O O . SER A 1 447 ? 18.866 16.956 -0.166 1.00 79.31 447 SER A O 1
ATOM 3406 N N . GLU A 1 448 ? 20.364 16.121 -1.613 1.00 84.12 448 GLU A N 1
ATOM 3407 C CA . GLU A 1 448 ? 20.258 17.190 -2.616 1.00 84.12 448 GLU A CA 1
ATOM 3408 C C . GLU A 1 448 ? 19.287 16.834 -3.752 1.00 84.12 448 GLU A C 1
ATOM 3410 O O . GLU A 1 448 ? 18.922 17.703 -4.543 1.00 84.12 448 GLU A O 1
ATOM 3415 N N . GLN A 1 449 ? 18.864 15.569 -3.835 1.00 88.50 449 GLN A N 1
ATOM 3416 C CA . GLN A 1 449 ? 17.859 15.115 -4.791 1.00 88.50 449 GLN A CA 1
ATOM 3417 C C . GLN A 1 449 ? 16.476 15.665 -4.434 1.00 88.50 449 GLN A C 1
ATOM 3419 O O . GLN A 1 449 ? 16.135 15.842 -3.265 1.00 88.50 449 GLN A O 1
ATOM 3424 N N . ASP A 1 450 ? 15.665 15.925 -5.457 1.00 92.69 450 ASP A N 1
ATOM 3425 C CA . ASP A 1 450 ? 14.255 16.249 -5.262 1.00 92.69 450 ASP A CA 1
ATOM 3426 C C . ASP A 1 450 ? 13.483 15.051 -4.680 1.00 92.69 450 ASP A C 1
ATOM 3428 O O . ASP A 1 450 ? 13.882 13.888 -4.817 1.00 92.69 450 ASP A O 1
ATOM 3432 N N . ASP A 1 451 ? 12.375 15.346 -3.998 1.00 93.25 451 ASP A N 1
ATOM 3433 C CA . ASP A 1 451 ? 11.584 14.342 -3.280 1.00 93.25 451 ASP A CA 1
ATOM 3434 C C . ASP A 1 451 ? 11.042 13.248 -4.212 1.00 93.25 451 ASP A C 1
ATOM 3436 O O . ASP A 1 451 ? 10.928 12.090 -3.811 1.00 93.25 451 ASP A O 1
ATOM 3440 N N . GLU A 1 452 ? 10.717 13.591 -5.457 1.00 91.56 452 GLU A N 1
ATOM 3441 C CA . GLU A 1 452 ? 10.196 12.644 -6.439 1.00 91.56 452 GLU A CA 1
ATOM 3442 C C . GLU A 1 452 ? 11.267 11.635 -6.872 1.00 91.56 452 GLU A C 1
ATOM 3444 O O . GLU A 1 452 ? 11.060 10.425 -6.742 1.00 91.56 452 GLU A O 1
ATOM 3449 N N . THR A 1 453 ? 12.449 12.119 -7.272 1.00 94.19 453 THR A N 1
ATOM 3450 C CA . THR A 1 453 ? 13.626 11.281 -7.560 1.00 94.19 453 THR A CA 1
ATOM 3451 C C . THR A 1 453 ? 13.958 10.397 -6.359 1.00 94.19 453 THR A C 1
ATOM 3453 O O . THR A 1 453 ? 14.117 9.182 -6.496 1.00 94.19 453 THR A O 1
ATOM 3456 N N . SER A 1 454 ? 13.992 10.987 -5.161 1.00 95.44 454 SER A N 1
ATOM 3457 C CA . SER A 1 454 ? 14.244 10.268 -3.911 1.00 95.44 454 SER A CA 1
ATOM 3458 C C . SER A 1 454 ? 13.211 9.162 -3.688 1.00 95.44 454 SER A C 1
ATOM 3460 O O . SER A 1 454 ? 13.570 8.037 -3.358 1.00 95.44 454 SER A O 1
ATOM 3462 N N . GLY A 1 455 ? 11.925 9.419 -3.933 1.00 93.31 455 GLY A N 1
ATOM 3463 C CA . GLY A 1 455 ? 10.874 8.412 -3.791 1.00 93.31 455 GLY A CA 1
ATOM 3464 C C . GLY A 1 455 ? 11.136 7.165 -4.639 1.00 93.31 455 GLY A C 1
ATOM 3465 O O . GLY A 1 455 ? 11.114 6.046 -4.118 1.00 93.31 455 GLY A O 1
ATOM 3466 N N . TYR A 1 456 ? 11.493 7.343 -5.911 1.00 93.25 456 TYR A N 1
ATOM 3467 C CA . TYR A 1 456 ? 11.859 6.228 -6.785 1.00 93.25 456 TYR A CA 1
ATOM 3468 C C . TYR A 1 456 ? 13.161 5.534 -6.366 1.00 93.25 456 TYR A C 1
ATOM 3470 O O . TYR A 1 456 ? 13.235 4.304 -6.404 1.00 93.25 456 TYR A O 1
ATOM 3478 N N . LEU A 1 457 ? 14.157 6.271 -5.868 1.00 94.75 457 LEU A N 1
ATOM 3479 C CA . LEU A 1 457 ? 15.365 5.662 -5.308 1.00 94.75 457 LEU A CA 1
ATOM 3480 C C . LEU A 1 457 ? 15.073 4.825 -4.057 1.00 94.75 457 LEU A C 1
ATOM 3482 O O . LEU A 1 457 ? 15.711 3.785 -3.884 1.00 94.75 457 LEU A O 1
ATOM 3486 N N . VAL A 1 458 ? 14.096 5.205 -3.218 1.00 94.19 458 VAL A N 1
ATOM 3487 C CA . VAL A 1 458 ? 13.640 4.336 -2.116 1.00 94.19 458 VAL A CA 1
ATOM 3488 C C . VAL A 1 458 ? 13.087 3.043 -2.700 1.00 94.19 458 VAL A C 1
ATOM 3490 O O . VAL A 1 458 ? 13.443 1.965 -2.233 1.00 94.19 458 VAL A O 1
ATOM 3493 N N . ARG A 1 459 ? 12.215 3.117 -3.715 1.00 90.06 459 ARG A N 1
ATOM 3494 C CA . ARG A 1 459 ? 11.607 1.919 -4.324 1.00 90.06 459 ARG A CA 1
ATOM 3495 C C . ARG A 1 459 ? 12.674 0.979 -4.884 1.00 90.06 459 ARG A C 1
ATOM 3497 O O . ARG A 1 459 ? 12.618 -0.226 -4.618 1.00 90.06 459 ARG A O 1
ATOM 3504 N N . ALA A 1 460 ? 13.661 1.546 -5.577 1.00 89.94 460 ALA A N 1
ATOM 3505 C CA . ALA A 1 460 ? 14.787 0.838 -6.174 1.00 89.94 460 ALA A CA 1
ATOM 3506 C C . ALA A 1 460 ? 15.730 0.192 -5.144 1.00 89.94 460 ALA A C 1
ATOM 3508 O O . ALA A 1 460 ? 16.460 -0.730 -5.490 1.00 89.94 460 ALA A O 1
ATOM 3509 N N . TYR A 1 461 ? 15.734 0.636 -3.886 1.00 91.69 461 TYR A N 1
ATOM 3510 C CA . TYR A 1 461 ? 16.627 0.116 -2.850 1.00 91.69 461 TYR A CA 1
ATOM 3511 C C . TYR A 1 461 ? 16.277 -1.330 -2.455 1.00 91.69 461 TYR A C 1
ATOM 3513 O O . TYR A 1 461 ? 15.185 -1.597 -1.944 1.00 91.69 461 TYR A O 1
ATOM 3521 N N . ARG A 1 462 ? 17.190 -2.283 -2.669 1.00 84.19 462 ARG A N 1
ATOM 3522 C CA . ARG A 1 462 ? 17.003 -3.715 -2.368 1.00 84.19 462 ARG A CA 1
ATOM 3523 C C . ARG A 1 462 ? 18.153 -4.251 -1.513 1.00 84.19 462 ARG A C 1
ATOM 3525 O O . ARG A 1 462 ? 19.004 -4.997 -2.003 1.00 84.19 462 ARG A O 1
ATOM 3532 N N . PRO A 1 463 ? 18.206 -3.890 -0.224 1.00 78.25 463 PRO A N 1
ATOM 3533 C CA . PRO A 1 463 ? 19.296 -4.330 0.622 1.00 78.25 463 PRO A CA 1
ATOM 3534 C C . PRO A 1 463 ? 19.174 -5.823 0.931 1.00 78.25 463 PRO A C 1
ATOM 3536 O O . PRO A 1 463 ? 18.086 -6.357 1.153 1.00 78.25 463 PRO A O 1
ATOM 3539 N N . VAL A 1 464 ? 20.323 -6.494 0.980 1.00 70.19 464 VAL A N 1
ATOM 3540 C CA . VAL A 1 464 ? 20.425 -7.891 1.435 1.00 70.19 464 VAL A CA 1
ATOM 3541 C C . VAL A 1 464 ? 20.501 -7.959 2.964 1.00 70.19 464 VAL A C 1
ATOM 3543 O O . VAL A 1 464 ? 20.200 -8.991 3.561 1.00 70.19 464 VAL A O 1
ATOM 3546 N N . ARG A 1 465 ? 20.936 -6.872 3.612 1.00 75.50 465 ARG A N 1
ATOM 3547 C CA . ARG A 1 465 ? 21.165 -6.788 5.055 1.00 75.50 465 ARG A CA 1
ATOM 3548 C C . ARG A 1 465 ? 20.571 -5.509 5.622 1.00 75.50 465 ARG A C 1
ATOM 3550 O O . ARG A 1 465 ? 20.313 -4.544 4.916 1.00 75.50 465 ARG A O 1
ATOM 3557 N N . TYR A 1 466 ? 20.382 -5.497 6.933 1.00 81.06 466 TYR A N 1
ATOM 3558 C CA . TYR A 1 466 ? 20.028 -4.278 7.641 1.00 81.06 466 TYR A CA 1
ATOM 3559 C C . TYR A 1 466 ? 21.197 -3.278 7.633 1.00 81.06 466 TYR A C 1
ATOM 3561 O O . TYR A 1 466 ? 22.248 -3.556 8.219 1.00 81.06 466 TYR A O 1
ATOM 3569 N N . ALA A 1 467 ? 20.953 -2.103 7.056 1.00 88.00 467 ALA A N 1
ATOM 3570 C CA . ALA A 1 467 ? 21.862 -0.964 7.017 1.00 88.00 467 ALA A CA 1
ATOM 3571 C C . ALA A 1 467 ? 21.278 0.187 7.845 1.00 88.00 467 ALA A C 1
ATOM 3573 O O . ALA A 1 467 ? 20.277 0.803 7.468 1.00 88.00 467 ALA A O 1
ATOM 3574 N N . LYS A 1 468 ? 21.872 0.471 9.008 1.00 90.00 468 LYS A N 1
ATOM 3575 C CA . LYS A 1 468 ? 21.306 1.423 9.978 1.00 90.00 468 LYS A CA 1
ATOM 3576 C C . LYS A 1 468 ? 21.163 2.827 9.390 1.00 90.00 468 LYS A C 1
ATOM 3578 O O . LYS A 1 468 ? 20.155 3.495 9.606 1.00 90.00 468 LYS A O 1
ATOM 3583 N N . GLU A 1 469 ? 22.175 3.277 8.661 1.00 92.19 469 GLU A N 1
ATOM 3584 C CA . GLU A 1 469 ? 22.236 4.606 8.059 1.00 92.19 469 GLU A CA 1
ATOM 3585 C C . GLU A 1 469 ? 21.208 4.776 6.934 1.00 92.19 469 GLU A C 1
ATOM 3587 O O . GLU A 1 469 ? 20.662 5.867 6.762 1.00 92.19 469 GLU A O 1
ATOM 3592 N N . ASP A 1 470 ? 20.915 3.711 6.188 1.00 93.50 470 ASP A N 1
ATOM 3593 C CA . ASP A 1 470 ? 19.921 3.738 5.114 1.00 93.50 470 ASP A CA 1
ATOM 3594 C C . ASP A 1 470 ? 18.503 3.711 5.684 1.00 93.50 470 ASP A C 1
ATOM 3596 O O . ASP A 1 470 ? 17.663 4.521 5.298 1.00 93.50 470 ASP A O 1
ATOM 3600 N N . VAL A 1 471 ? 18.246 2.862 6.684 1.00 94.50 471 VAL A N 1
ATOM 3601 C CA . VAL A 1 471 ? 16.955 2.833 7.390 1.00 94.50 471 VAL A CA 1
ATOM 3602 C C . VAL A 1 471 ? 16.673 4.177 8.060 1.00 94.50 471 VAL A C 1
ATOM 3604 O O . VAL A 1 471 ? 15.554 4.674 7.972 1.00 94.50 471 VAL A O 1
ATOM 3607 N N . ALA A 1 472 ? 17.681 4.820 8.658 1.00 94.81 472 ALA A N 1
ATOM 3608 C CA . ALA A 1 472 ? 17.537 6.166 9.211 1.00 94.81 472 ALA A CA 1
ATOM 3609 C C . ALA A 1 472 ? 17.157 7.207 8.138 1.00 94.81 472 ALA A C 1
ATOM 3611 O O . ALA A 1 472 ? 16.300 8.058 8.388 1.00 94.81 472 ALA A O 1
ATOM 3612 N N . ARG A 1 473 ? 17.740 7.123 6.932 1.00 94.81 473 ARG A N 1
ATOM 3613 C CA . ARG A 1 473 ? 17.366 7.982 5.794 1.00 94.81 473 ARG A CA 1
ATOM 3614 C C . ARG A 1 473 ? 15.920 7.743 5.355 1.00 94.81 473 ARG A C 1
ATOM 3616 O O . ARG A 1 473 ? 15.161 8.705 5.244 1.00 94.81 473 ARG A O 1
ATOM 3623 N N . ILE A 1 474 ? 15.505 6.486 5.195 1.00 96.31 474 ILE A N 1
ATOM 3624 C CA . ILE A 1 474 ? 14.128 6.134 4.807 1.00 96.31 474 ILE A CA 1
ATOM 3625 C C . ILE A 1 474 ? 13.124 6.558 5.895 1.00 96.31 474 ILE A C 1
ATOM 3627 O O . ILE A 1 474 ? 12.054 7.074 5.583 1.00 96.31 474 ILE A O 1
ATOM 3631 N N . LEU A 1 475 ? 13.476 6.434 7.178 1.00 96.44 475 LEU A N 1
ATOM 3632 C CA . LEU A 1 475 ? 12.657 6.954 8.278 1.00 96.44 475 LEU A CA 1
ATOM 3633 C C . LEU A 1 475 ? 12.498 8.471 8.208 1.00 96.44 475 LEU A C 1
ATOM 3635 O O . LEU A 1 475 ? 11.402 8.967 8.435 1.00 96.44 475 LEU A O 1
ATOM 3639 N N . SER A 1 476 ? 13.548 9.217 7.857 1.00 94.88 476 SER A N 1
ATOM 3640 C CA . SER A 1 476 ? 13.417 10.670 7.687 1.00 94.88 476 SER A CA 1
ATOM 3641 C C . SER A 1 476 ? 12.506 11.040 6.509 1.00 94.88 476 SER A C 1
ATOM 3643 O O . SER A 1 476 ? 11.741 12.000 6.600 1.00 94.88 476 SER A O 1
ATOM 3645 N N . ALA A 1 477 ? 12.513 10.233 5.441 1.00 95.56 477 ALA A N 1
ATOM 3646 C CA . ALA A 1 477 ? 11.618 10.389 4.297 1.00 95.56 477 ALA A CA 1
ATOM 3647 C C . ALA A 1 477 ? 10.139 10.173 4.657 1.00 95.56 477 ALA A C 1
ATOM 3649 O O . ALA A 1 477 ? 9.267 10.733 3.985 1.00 95.56 477 ALA A O 1
ATOM 3650 N N . LEU A 1 478 ? 9.836 9.456 5.752 1.00 95.25 478 LEU A N 1
ATOM 3651 C CA . LEU A 1 478 ? 8.468 9.382 6.260 1.00 95.25 478 LEU A CA 1
ATOM 3652 C C . LEU A 1 478 ? 7.918 10.745 6.638 1.00 95.25 478 LEU A C 1
ATOM 3654 O O . LEU A 1 478 ? 6.711 10.845 6.673 1.00 95.25 478 LEU A O 1
ATOM 3658 N N . GLU A 1 479 ? 8.713 11.780 6.906 1.00 93.38 479 GLU A N 1
ATOM 3659 C CA . GLU A 1 479 ? 8.199 13.107 7.278 1.00 93.38 479 GLU A CA 1
ATOM 3660 C C . GLU A 1 479 ? 8.001 14.043 6.068 1.00 93.38 479 GLU A C 1
ATOM 3662 O O . GLU A 1 479 ? 7.499 15.161 6.218 1.00 93.38 479 GLU A O 1
ATOM 3667 N N . SER A 1 480 ? 8.333 13.593 4.849 1.00 93.81 480 SER A N 1
ATOM 3668 C CA . SER A 1 480 ? 8.105 14.382 3.633 1.00 93.81 480 SER A CA 1
ATOM 3669 C C . SER A 1 480 ? 6.609 14.649 3.403 1.00 93.81 480 SER A C 1
ATOM 3671 O O . SER A 1 480 ? 5.725 13.859 3.757 1.00 93.81 480 SER A O 1
ATOM 3673 N N . ARG A 1 481 ? 6.310 15.809 2.807 1.00 91.62 481 ARG A N 1
ATOM 3674 C CA . ARG A 1 481 ? 4.964 16.157 2.321 1.00 91.62 481 ARG A CA 1
ATOM 3675 C C . ARG A 1 481 ? 4.717 15.663 0.897 1.00 91.62 481 ARG A C 1
ATOM 3677 O O . ARG A 1 481 ? 3.570 15.694 0.461 1.00 91.62 481 ARG A O 1
ATOM 3684 N N . HIS A 1 482 ? 5.762 15.235 0.192 1.00 91.31 482 HIS A N 1
ATOM 3685 C CA . HIS A 1 482 ? 5.654 14.718 -1.159 1.00 91.31 482 HIS A CA 1
ATOM 3686 C C . HIS A 1 482 ? 5.056 13.301 -1.136 1.00 91.31 482 HIS A C 1
ATOM 3688 O O . HIS A 1 482 ? 5.643 12.408 -0.513 1.00 91.31 482 HIS A O 1
ATOM 3694 N N . PRO A 1 483 ? 3.910 13.057 -1.804 1.00 84.62 483 PRO A N 1
ATOM 3695 C CA . PRO A 1 483 ? 3.206 11.775 -1.727 1.00 84.62 483 PRO A CA 1
ATOM 3696 C C . PRO A 1 483 ? 4.056 10.575 -2.161 1.00 84.62 483 PRO A C 1
ATOM 3698 O O . PRO A 1 483 ? 4.043 9.542 -1.491 1.00 84.62 483 PRO A O 1
ATOM 3701 N N . ILE A 1 484 ? 4.843 10.719 -3.235 1.00 86.00 484 ILE A N 1
ATOM 3702 C CA . ILE A 1 484 ? 5.681 9.632 -3.774 1.00 86.00 484 ILE A CA 1
ATOM 3703 C C . ILE A 1 484 ? 6.794 9.247 -2.791 1.00 86.00 484 ILE A C 1
ATOM 3705 O O . ILE A 1 484 ? 7.032 8.060 -2.571 1.00 86.00 484 ILE A O 1
ATOM 3709 N N . LEU A 1 485 ? 7.450 10.219 -2.151 1.00 94.06 485 LEU A N 1
ATOM 3710 C CA . LEU A 1 485 ? 8.533 9.942 -1.206 1.00 94.06 485 LEU A CA 1
ATOM 3711 C C . LEU A 1 485 ? 7.998 9.265 0.056 1.00 94.06 485 LEU A C 1
ATOM 3713 O O . LEU A 1 485 ? 8.511 8.229 0.474 1.00 94.06 485 LEU A O 1
ATOM 3717 N N . PHE A 1 486 ? 6.922 9.818 0.618 1.00 92.19 486 PHE A N 1
ATOM 3718 C CA . PHE A 1 486 ? 6.272 9.268 1.802 1.00 92.19 486 PHE A CA 1
ATOM 3719 C C . PHE A 1 486 ? 5.744 7.843 1.572 1.00 92.19 486 PHE A C 1
ATOM 3721 O O . PHE A 1 486 ? 5.998 6.959 2.394 1.00 92.19 486 PHE A O 1
ATOM 3728 N N . SER A 1 487 ? 5.028 7.604 0.467 1.00 85.75 487 SER A N 1
ATOM 3729 C CA . SER A 1 487 ? 4.487 6.274 0.140 1.00 85.75 487 SER A CA 1
ATOM 3730 C C . SER A 1 487 ? 5.604 5.258 -0.084 1.00 85.75 487 SER A C 1
ATOM 3732 O O . SER A 1 487 ? 5.585 4.183 0.507 1.00 85.75 487 SER A O 1
ATOM 3734 N N . SER A 1 488 ? 6.640 5.631 -0.837 1.00 90.88 488 SER A N 1
ATOM 3735 C CA . SER A 1 488 ? 7.781 4.754 -1.113 1.00 90.88 488 SER A CA 1
ATOM 3736 C C . SER A 1 488 ? 8.575 4.418 0.150 1.00 90.88 488 SER A C 1
ATOM 3738 O O . SER A 1 488 ? 8.968 3.268 0.342 1.00 90.88 488 SER A O 1
ATOM 3740 N N . ALA A 1 489 ? 8.776 5.394 1.042 1.00 95.81 489 ALA A N 1
ATOM 3741 C CA . ALA A 1 489 ? 9.389 5.178 2.352 1.00 95.81 489 ALA A CA 1
ATOM 3742 C C . ALA A 1 489 ? 8.550 4.252 3.236 1.00 95.81 489 ALA A C 1
ATOM 3744 O O . ALA A 1 489 ? 9.092 3.336 3.854 1.00 95.81 489 ALA A O 1
ATOM 3745 N N . SER A 1 490 ? 7.233 4.454 3.248 1.00 93.25 490 SER A N 1
ATOM 3746 C CA . SER A 1 490 ? 6.288 3.615 3.985 1.00 93.25 490 SER A CA 1
ATOM 3747 C C . SER A 1 490 ? 6.350 2.166 3.510 1.00 93.25 490 SER A C 1
ATOM 3749 O O . SER A 1 490 ? 6.623 1.271 4.309 1.00 93.25 490 SER A O 1
ATOM 3751 N N . ASP A 1 491 ? 6.193 1.939 2.206 1.00 84.94 491 ASP A N 1
ATOM 3752 C CA . ASP A 1 491 ? 6.231 0.608 1.600 1.00 84.94 491 ASP A CA 1
ATOM 3753 C C . ASP A 1 491 ? 7.569 -0.086 1.845 1.00 84.94 491 ASP A C 1
ATOM 3755 O O . ASP A 1 491 ? 7.610 -1.267 2.203 1.00 84.94 491 ASP A O 1
ATOM 3759 N N . LYS A 1 492 ? 8.678 0.650 1.705 1.00 93.00 492 LYS A N 1
ATOM 3760 C CA . LYS A 1 492 ? 10.012 0.098 1.934 1.00 93.00 492 LYS A CA 1
ATOM 3761 C C . LYS A 1 492 ? 10.238 -0.259 3.396 1.00 93.00 492 LYS A C 1
ATOM 3763 O O . LYS A 1 492 ? 10.795 -1.316 3.664 1.00 93.00 492 LYS A O 1
ATOM 3768 N N . LEU A 1 493 ? 9.797 0.560 4.348 1.00 94.25 493 LEU A N 1
ATOM 3769 C CA . LEU A 1 493 ? 9.922 0.235 5.772 1.00 94.25 493 LEU A CA 1
ATOM 3770 C C . LEU A 1 493 ? 9.008 -0.915 6.189 1.00 94.25 493 LEU A C 1
ATOM 3772 O O . LEU A 1 493 ? 9.400 -1.690 7.057 1.00 94.25 493 LEU A O 1
ATOM 3776 N N . VAL A 1 494 ? 7.837 -1.074 5.566 1.00 85.81 494 VAL A N 1
ATOM 3777 C CA . VAL A 1 494 ? 7.016 -2.279 5.742 1.00 85.81 494 VAL A CA 1
ATOM 3778 C C . VAL A 1 494 ? 7.775 -3.499 5.226 1.00 85.81 494 VAL A C 1
ATOM 3780 O O . VAL A 1 494 ? 7.941 -4.461 5.974 1.00 85.81 494 VAL A O 1
ATOM 3783 N N . ASP A 1 495 ? 8.284 -3.459 3.992 1.00 79.50 495 ASP A N 1
ATOM 3784 C CA . ASP A 1 495 ? 9.049 -4.562 3.400 1.00 79.50 495 ASP A CA 1
ATOM 3785 C C . ASP A 1 495 ? 10.263 -4.934 4.266 1.00 79.50 495 ASP A C 1
ATOM 3787 O O . ASP A 1 495 ? 10.358 -6.061 4.759 1.00 79.50 495 ASP A O 1
ATOM 3791 N N . LEU A 1 496 ? 11.127 -3.963 4.570 1.00 84.06 496 LEU A N 1
ATOM 3792 C CA . LEU A 1 496 ? 12.311 -4.160 5.405 1.00 84.06 496 LEU A CA 1
ATOM 3793 C C . LEU A 1 496 ? 11.951 -4.575 6.834 1.00 84.06 496 LEU A C 1
ATOM 3795 O O . LEU A 1 496 ? 12.579 -5.477 7.377 1.00 84.06 496 LEU A O 1
ATOM 3799 N N . GLY A 1 497 ? 10.926 -3.971 7.435 1.00 82.44 497 GLY A N 1
ATOM 3800 C CA . GLY A 1 497 ? 10.443 -4.299 8.777 1.00 82.44 497 GLY A CA 1
ATOM 3801 C C . GLY A 1 497 ? 9.890 -5.710 8.883 1.00 82.44 497 GLY A C 1
ATOM 3802 O O . GLY A 1 497 ? 10.068 -6.370 9.904 1.00 82.44 497 GLY A O 1
ATOM 3803 N N . THR A 1 498 ? 9.294 -6.223 7.807 1.00 74.50 498 THR A N 1
ATOM 3804 C CA . THR A 1 498 ? 8.853 -7.617 7.763 1.00 74.50 498 THR A CA 1
ATOM 3805 C C . THR A 1 498 ? 9.995 -8.620 7.586 1.00 74.50 498 THR A C 1
ATOM 3807 O O . THR A 1 498 ? 9.789 -9.798 7.865 1.00 74.50 498 THR A O 1
ATOM 3810 N N . ARG A 1 499 ? 11.171 -8.178 7.120 1.00 70.69 499 ARG A N 1
ATOM 3811 C CA . ARG A 1 499 ? 12.358 -9.019 6.887 1.00 70.69 499 ARG A CA 1
ATOM 3812 C C . ARG A 1 499 ? 13.373 -8.928 8.027 1.00 70.69 499 ARG A C 1
ATOM 3814 O O . ARG A 1 499 ? 14.030 -9.913 8.334 1.00 70.69 499 ARG A O 1
ATOM 3821 N N . HIS A 1 500 ? 13.489 -7.764 8.668 1.00 77.00 500 HIS A N 1
ATOM 3822 C CA . HIS A 1 500 ? 14.539 -7.460 9.635 1.00 77.00 500 HIS A CA 1
ATOM 3823 C C . HIS A 1 500 ? 13.986 -6.764 10.881 1.00 77.00 500 HIS A C 1
ATOM 3825 O O . HIS A 1 500 ? 13.592 -5.598 10.856 1.00 77.00 500 HIS A O 1
ATOM 3831 N N . TYR A 1 501 ? 14.070 -7.443 12.027 1.00 80.56 501 TYR A N 1
ATOM 3832 C CA . TYR A 1 501 ? 13.564 -6.923 13.304 1.00 80.56 501 TYR A CA 1
ATOM 3833 C C . TYR A 1 501 ? 14.246 -5.612 13.750 1.00 80.56 501 TYR A C 1
ATOM 3835 O O . TYR A 1 501 ? 13.653 -4.824 14.478 1.00 80.56 501 TYR A O 1
ATOM 3843 N N . ARG A 1 502 ? 15.484 -5.339 13.314 1.00 86.50 502 ARG A N 1
ATOM 3844 C CA . ARG A 1 502 ? 16.189 -4.087 13.649 1.00 86.50 502 ARG A CA 1
ATOM 3845 C C . ARG A 1 502 ? 15.495 -2.849 13.082 1.00 86.50 502 ARG A C 1
ATOM 3847 O O . ARG A 1 502 ? 15.543 -1.791 13.697 1.00 86.50 502 ARG A O 1
ATOM 3854 N N . VAL A 1 503 ? 14.793 -2.997 11.959 1.00 89.69 503 VAL A N 1
ATOM 3855 C CA . VAL A 1 503 ? 13.951 -1.934 11.393 1.00 89.69 503 VAL A CA 1
ATOM 3856 C C . VAL A 1 503 ? 12.753 -1.676 12.303 1.00 89.69 503 VAL A C 1
ATOM 3858 O O . VAL A 1 503 ? 12.384 -0.529 12.514 1.00 89.69 503 VAL A O 1
ATOM 3861 N N . ILE A 1 504 ? 12.185 -2.724 12.909 1.00 90.75 504 ILE A N 1
ATOM 3862 C CA . ILE A 1 504 ? 11.124 -2.598 13.918 1.00 90.75 504 ILE A CA 1
ATOM 3863 C C . ILE A 1 504 ? 11.652 -1.864 15.157 1.00 90.75 504 ILE A C 1
ATOM 3865 O O . ILE A 1 504 ? 10.980 -0.968 15.655 1.00 90.75 504 ILE A O 1
ATOM 3869 N N . GLU A 1 505 ? 12.867 -2.170 15.625 1.00 92.44 505 GLU A N 1
ATOM 3870 C CA . GLU A 1 505 ? 13.496 -1.415 16.721 1.00 92.44 505 GLU A CA 1
ATOM 3871 C C . GLU A 1 505 ? 13.705 0.063 16.364 1.00 92.44 505 GLU A C 1
ATOM 3873 O O . GLU A 1 505 ? 13.482 0.935 17.205 1.00 92.44 505 GLU A O 1
ATOM 3878 N N . ASP A 1 506 ? 14.126 0.364 15.133 1.00 96.06 506 ASP A N 1
ATOM 3879 C CA . ASP A 1 506 ? 14.262 1.745 14.665 1.00 96.06 506 ASP A CA 1
ATOM 3880 C C . ASP A 1 506 ? 12.900 2.448 14.561 1.00 96.06 506 ASP A C 1
ATOM 3882 O O . ASP A 1 506 ? 12.788 3.606 14.956 1.00 96.06 506 ASP A O 1
ATOM 3886 N N . LEU A 1 507 ? 11.854 1.751 14.108 1.00 97.19 507 LEU A N 1
ATOM 3887 C CA . LEU A 1 507 ? 10.478 2.253 14.071 1.00 97.19 507 LEU A CA 1
ATOM 3888 C C . LEU A 1 507 ? 9.920 2.504 15.478 1.00 97.19 507 LEU A C 1
ATOM 3890 O O . LEU A 1 507 ? 9.257 3.518 15.694 1.00 97.19 507 LEU A O 1
ATOM 3894 N N . ILE A 1 508 ? 10.211 1.633 16.451 1.00 97.00 508 ILE A N 1
ATOM 3895 C CA . ILE A 1 508 ? 9.870 1.847 17.866 1.00 97.00 508 ILE A CA 1
ATOM 3896 C C . ILE A 1 508 ? 10.594 3.092 18.383 1.00 97.00 508 ILE A C 1
ATOM 3898 O O . ILE A 1 508 ? 9.953 3.965 18.960 1.00 97.00 508 ILE A O 1
ATOM 3902 N N . ARG A 1 509 ? 11.900 3.233 18.120 1.00 96.75 509 ARG A N 1
ATOM 3903 C CA . ARG A 1 509 ? 12.674 4.423 18.519 1.00 96.75 509 ARG A CA 1
ATOM 3904 C C . ARG A 1 509 ? 12.168 5.705 17.846 1.00 96.75 509 ARG A C 1
ATOM 3906 O O . ARG A 1 509 ? 12.107 6.749 18.489 1.00 96.75 509 ARG A O 1
ATOM 3913 N N . ALA A 1 510 ? 11.762 5.646 16.579 1.00 96.69 510 ALA A N 1
ATOM 3914 C CA . ALA A 1 510 ? 11.151 6.776 15.875 1.00 96.69 510 ALA A CA 1
ATOM 3915 C C . ALA A 1 510 ? 9.769 7.133 16.453 1.00 96.69 510 ALA A C 1
ATOM 3917 O O . ALA A 1 510 ? 9.449 8.311 16.620 1.00 96.69 510 ALA A O 1
ATOM 3918 N N . THR A 1 511 ? 8.982 6.120 16.824 1.00 96.50 511 THR A N 1
ATOM 3919 C CA . THR A 1 511 ? 7.697 6.269 17.523 1.00 96.50 511 THR A CA 1
ATOM 3920 C C . THR A 1 511 ? 7.900 6.933 18.888 1.00 96.50 511 THR A C 1
ATOM 3922 O O . THR A 1 511 ? 7.219 7.904 19.204 1.00 96.50 511 THR A O 1
ATOM 3925 N N . GLU A 1 512 ? 8.883 6.484 19.675 1.00 96.19 512 GLU A N 1
ATOM 3926 C CA . GLU A 1 512 ? 9.298 7.127 20.934 1.00 96.19 512 GLU A CA 1
ATOM 3927 C C . GLU A 1 512 ? 9.724 8.583 20.739 1.00 96.19 512 GLU A C 1
ATOM 3929 O O . GLU A 1 512 ? 9.447 9.429 21.587 1.00 96.19 512 GLU A O 1
ATOM 3934 N N . GLY A 1 513 ? 10.373 8.875 19.611 1.00 95.62 513 GLY A N 1
ATOM 3935 C CA . GLY A 1 513 ? 10.796 10.215 19.218 1.00 95.62 513 GLY A CA 1
ATOM 3936 C C . GLY A 1 513 ? 9.670 11.143 18.753 1.00 95.62 513 GLY A C 1
ATOM 3937 O O . GLY A 1 513 ? 9.953 12.303 18.460 1.00 95.62 513 GLY A O 1
ATOM 3938 N N . GLY A 1 514 ? 8.416 10.679 18.684 1.00 94.81 514 GLY A N 1
ATOM 3939 C CA . GLY A 1 514 ? 7.271 11.506 18.289 1.00 94.81 514 GLY A CA 1
ATOM 3940 C C . GLY A 1 514 ? 6.666 11.186 16.916 1.00 94.81 514 GLY A C 1
ATOM 3941 O O . GLY A 1 514 ? 5.666 11.802 16.552 1.00 94.81 514 GLY A O 1
ATOM 3942 N N . SER A 1 515 ? 7.228 10.255 16.133 1.00 95.44 515 SER A N 1
ATOM 3943 C CA . SER A 1 515 ? 6.735 9.993 14.771 1.00 95.44 515 SER A CA 1
ATOM 3944 C C . SER A 1 515 ? 5.477 9.118 14.780 1.00 95.44 515 SER A C 1
ATOM 3946 O O . SER A 1 515 ? 5.531 7.901 14.965 1.00 95.44 515 SER A O 1
ATOM 3948 N N . SER A 1 516 ? 4.320 9.742 14.542 1.00 93.94 516 SER A N 1
ATOM 3949 C CA . SER A 1 516 ? 3.035 9.041 14.362 1.00 93.94 516 SER A CA 1
ATOM 3950 C C . SER A 1 516 ? 3.038 8.122 13.139 1.00 93.94 516 SER A C 1
ATOM 3952 O O . SER A 1 516 ? 2.496 7.020 13.197 1.00 93.94 516 SER A O 1
ATOM 3954 N N . ARG A 1 517 ? 3.733 8.526 12.070 1.00 94.81 517 ARG A N 1
ATOM 3955 C CA . ARG A 1 517 ? 3.883 7.742 10.839 1.00 94.81 517 ARG A CA 1
ATOM 3956 C C . ARG A 1 517 ? 4.642 6.439 11.093 1.00 94.81 517 ARG A C 1
ATOM 3958 O O . ARG A 1 517 ? 4.218 5.396 10.610 1.00 94.81 517 ARG A O 1
ATOM 3965 N N . ALA A 1 518 ? 5.692 6.453 11.919 1.00 96.94 518 ALA A N 1
ATOM 3966 C CA . ALA A 1 518 ? 6.382 5.224 12.320 1.00 96.94 518 ALA A CA 1
ATOM 3967 C C . ALA A 1 518 ? 5.454 4.243 13.068 1.00 96.94 518 ALA A C 1
ATOM 3969 O O . ALA A 1 518 ? 5.496 3.039 12.807 1.00 96.94 518 ALA A O 1
ATOM 3970 N N . ALA A 1 519 ? 4.565 4.746 13.934 1.00 95.38 519 ALA A N 1
ATOM 3971 C CA . ALA A 1 519 ? 3.561 3.919 14.607 1.00 95.38 519 ALA A CA 1
ATOM 3972 C C . ALA A 1 519 ? 2.555 3.300 13.620 1.00 95.38 519 ALA A C 1
ATOM 3974 O O . ALA A 1 519 ? 2.169 2.141 13.777 1.00 95.38 519 ALA A O 1
ATOM 3975 N N . ASP A 1 520 ? 2.162 4.042 12.580 1.00 91.12 520 ASP A N 1
ATOM 3976 C CA . ASP A 1 520 ? 1.310 3.521 11.508 1.00 91.12 520 ASP A CA 1
ATOM 3977 C C . ASP A 1 520 ? 2.015 2.431 10.687 1.00 91.12 520 ASP A C 1
ATOM 3979 O O . ASP A 1 520 ? 1.389 1.434 10.330 1.00 91.12 520 ASP A O 1
ATOM 3983 N N . ILE A 1 521 ? 3.322 2.549 10.442 1.00 94.62 521 ILE A N 1
ATOM 3984 C CA . ILE A 1 521 ? 4.094 1.469 9.809 1.00 94.62 521 ILE A CA 1
ATOM 3985 C C . ILE A 1 521 ? 4.143 0.232 10.713 1.00 94.62 521 ILE A C 1
ATOM 3987 O O . ILE A 1 521 ? 3.902 -0.877 10.237 1.00 94.62 521 ILE A O 1
ATOM 3991 N N . LEU A 1 522 ? 4.365 0.394 12.023 1.00 94.12 522 LEU A N 1
ATOM 3992 C CA . LEU A 1 522 ? 4.300 -0.716 12.986 1.00 94.12 522 LEU A CA 1
ATOM 3993 C C . LEU A 1 522 ? 2.924 -1.397 12.993 1.00 94.12 522 LEU A C 1
ATOM 3995 O O . LEU A 1 522 ? 2.850 -2.625 13.060 1.00 94.12 522 LEU A O 1
ATOM 3999 N N . ARG A 1 523 ? 1.840 -0.621 12.857 1.00 90.19 523 ARG A N 1
ATOM 4000 C CA . ARG A 1 523 ? 0.472 -1.137 12.690 1.00 90.19 523 ARG A CA 1
ATOM 4001 C C . ARG A 1 523 ? 0.338 -2.011 11.446 1.00 90.19 523 ARG A C 1
ATOM 4003 O O . ARG A 1 523 ? -0.244 -3.087 11.535 1.00 90.19 523 ARG A O 1
ATOM 4010 N N . VAL A 1 524 ? 0.873 -1.564 10.307 1.00 82.75 524 VAL A N 1
ATOM 4011 C CA . VAL A 1 524 ? 0.828 -2.317 9.041 1.00 82.75 524 VAL A CA 1
ATOM 4012 C C . VAL A 1 524 ? 1.692 -3.579 9.108 1.00 82.75 524 VAL A C 1
ATOM 4014 O O . VAL A 1 524 ? 1.273 -4.633 8.628 1.00 82.75 524 VAL A O 1
ATOM 4017 N N . ILE A 1 525 ? 2.870 -3.505 9.736 1.00 85.12 525 ILE A N 1
ATOM 4018 C CA . ILE A 1 525 ? 3.737 -4.672 9.960 1.00 85.12 525 ILE A CA 1
ATOM 4019 C C . ILE A 1 525 ? 3.041 -5.694 10.871 1.00 85.12 525 ILE A C 1
ATOM 4021 O O . ILE A 1 525 ? 3.163 -6.897 10.626 1.00 85.12 525 ILE A O 1
ATOM 4025 N N . GLY A 1 526 ? 2.319 -5.227 11.896 1.00 80.31 526 GLY A N 1
ATOM 4026 C CA . GLY A 1 526 ? 1.504 -6.058 12.782 1.00 80.31 526 GLY A CA 1
ATOM 4027 C C . GLY A 1 526 ? 2.317 -7.005 13.666 1.00 80.31 526 GLY A C 1
ATOM 4028 O O . GLY A 1 526 ? 1.867 -8.109 13.959 1.00 80.31 526 GLY A O 1
ATOM 4029 N N . ASP A 1 527 ? 3.535 -6.618 14.053 1.00 80.94 527 ASP A N 1
ATOM 4030 C CA . ASP A 1 527 ? 4.391 -7.453 14.895 1.00 80.94 527 ASP A CA 1
ATOM 4031 C C . ASP A 1 527 ? 3.993 -7.355 16.373 1.00 80.94 527 ASP A C 1
ATOM 4033 O O . ASP A 1 527 ? 4.297 -6.365 17.046 1.00 80.94 527 ASP A O 1
ATOM 4037 N N . HIS A 1 528 ? 3.360 -8.411 16.900 1.00 79.94 528 HIS A N 1
ATOM 4038 C CA . HIS A 1 528 ? 2.882 -8.453 18.285 1.00 79.94 528 HIS A CA 1
ATOM 4039 C C . HIS A 1 528 ? 3.999 -8.305 19.326 1.00 79.94 528 HIS A C 1
ATOM 4041 O O . HIS A 1 528 ? 3.714 -7.960 20.475 1.00 79.94 528 HIS A O 1
ATOM 4047 N N . ARG A 1 529 ? 5.269 -8.515 18.959 1.00 79.56 529 ARG A N 1
ATOM 4048 C CA . ARG A 1 529 ? 6.404 -8.271 19.862 1.00 79.56 529 ARG A CA 1
ATOM 4049 C C . ARG A 1 529 ? 6.522 -6.794 20.234 1.00 79.56 529 ARG A C 1
ATOM 4051 O O . ARG A 1 529 ? 6.994 -6.485 21.322 1.00 79.56 529 ARG A O 1
ATOM 4058 N N . THR A 1 530 ? 6.024 -5.894 19.385 1.00 89.31 530 THR A N 1
ATOM 4059 C CA . THR A 1 530 ? 6.014 -4.449 19.654 1.00 89.31 530 THR A CA 1
ATOM 4060 C C . THR A 1 530 ? 4.954 -4.020 20.663 1.00 89.31 530 THR A C 1
ATOM 4062 O O . THR A 1 530 ? 5.018 -2.899 21.158 1.00 89.31 530 THR A O 1
ATOM 4065 N N . VAL A 1 531 ? 3.988 -4.883 21.009 1.00 87.44 531 VAL A N 1
ATOM 4066 C CA . VAL A 1 531 ? 2.842 -4.517 21.859 1.00 87.44 531 VAL A CA 1
ATOM 4067 C C . VAL A 1 531 ? 3.286 -3.963 23.211 1.00 87.44 531 VAL A C 1
ATOM 4069 O O . VAL A 1 531 ? 2.777 -2.927 23.628 1.00 87.44 531 VAL A O 1
ATOM 4072 N N . SER A 1 532 ? 4.246 -4.606 23.878 1.00 89.19 532 SER A N 1
ATOM 4073 C CA . SER A 1 532 ? 4.732 -4.155 25.189 1.00 89.19 532 SER A CA 1
ATOM 4074 C C . SER A 1 532 ? 5.403 -2.781 25.114 1.00 89.19 532 SER A C 1
ATOM 4076 O O . SER A 1 532 ? 5.158 -1.924 25.966 1.00 89.19 532 SER A O 1
ATOM 4078 N N . ASP A 1 533 ? 6.213 -2.543 24.079 1.00 94.06 533 ASP A N 1
ATOM 4079 C CA . ASP A 1 533 ? 6.855 -1.248 23.853 1.00 94.06 533 ASP A CA 1
ATOM 4080 C C . ASP A 1 533 ? 5.830 -0.174 23.516 1.00 94.06 533 ASP A C 1
ATOM 4082 O O . ASP A 1 533 ? 5.805 0.878 24.147 1.00 94.06 533 ASP A O 1
ATOM 4086 N N . LEU A 1 534 ? 4.912 -0.460 22.598 1.00 93.44 534 LEU A N 1
ATOM 4087 C CA . LEU A 1 534 ? 3.839 0.452 22.226 1.00 93.44 534 LEU A CA 1
ATOM 4088 C C . LEU A 1 534 ? 2.926 0.787 23.412 1.00 93.44 534 LEU A C 1
ATOM 4090 O O . LEU A 1 534 ? 2.559 1.946 23.571 1.00 93.44 534 LEU A O 1
ATOM 4094 N N . GLN A 1 535 ? 2.603 -0.168 24.289 1.00 91.94 535 GLN A N 1
ATOM 4095 C CA . GLN A 1 535 ? 1.850 0.091 25.524 1.00 91.94 535 GLN A CA 1
ATOM 4096 C C . GLN A 1 535 ? 2.618 1.008 26.482 1.00 91.94 535 GLN A C 1
ATOM 4098 O O . GLN A 1 535 ? 2.040 1.950 27.028 1.00 91.94 535 GLN A O 1
ATOM 4103 N N . ARG A 1 536 ? 3.921 0.765 26.667 1.00 93.38 536 ARG A N 1
ATOM 4104 C CA . ARG A 1 536 ? 4.791 1.618 27.486 1.00 93.38 536 ARG A CA 1
ATOM 4105 C C . ARG A 1 536 ? 4.850 3.042 26.933 1.00 93.38 536 ARG A C 1
ATOM 4107 O O . ARG A 1 536 ? 4.696 3.993 27.696 1.00 93.38 536 ARG A O 1
ATOM 4114 N N . ILE A 1 537 ? 5.040 3.186 25.621 1.00 93.69 537 ILE A N 1
ATOM 4115 C CA . ILE A 1 537 ? 5.071 4.487 24.947 1.00 93.69 537 ILE A CA 1
ATOM 4116 C C . ILE A 1 537 ? 3.719 5.176 25.130 1.00 93.69 537 ILE A C 1
ATOM 4118 O O . ILE A 1 537 ? 3.665 6.278 25.669 1.00 93.69 537 ILE A O 1
ATOM 4122 N N . PHE A 1 538 ? 2.624 4.493 24.795 1.00 90.00 538 PHE A N 1
ATOM 4123 C CA . PHE A 1 538 ? 1.254 4.989 24.929 1.00 90.00 538 PHE A CA 1
ATOM 4124 C C . PHE A 1 538 ? 0.942 5.542 26.326 1.00 90.00 538 PHE A C 1
ATOM 4126 O O . PHE A 1 538 ? 0.384 6.633 26.436 1.00 90.00 538 PHE A O 1
ATOM 4133 N N . ALA A 1 539 ? 1.348 4.834 27.386 1.00 87.50 539 ALA A N 1
ATOM 4134 C CA . ALA A 1 539 ? 1.128 5.254 28.771 1.00 87.50 539 ALA A CA 1
ATOM 4135 C C . ALA A 1 539 ? 1.878 6.548 29.143 1.00 87.50 539 ALA A C 1
ATOM 4137 O O . ALA A 1 539 ? 1.434 7.295 30.014 1.00 87.50 539 ALA A O 1
ATOM 4138 N N . SER A 1 540 ? 3.006 6.826 28.485 1.00 87.69 540 SER A N 1
ATOM 4139 C CA . SER A 1 540 ? 3.838 8.010 28.737 1.00 87.69 540 SER A CA 1
ATOM 4140 C C . SER A 1 540 ? 3.489 9.226 27.867 1.00 87.69 540 SER A C 1
ATOM 4142 O O . SER A 1 540 ? 3.984 10.324 28.120 1.00 87.69 540 SER A O 1
ATOM 4144 N N . LEU A 1 541 ? 2.643 9.053 26.844 1.00 86.06 541 LEU A N 1
ATOM 4145 C CA . LEU A 1 541 ? 2.428 10.061 25.809 1.00 86.06 541 LEU A CA 1
ATOM 4146 C C . LEU A 1 541 ? 1.386 11.124 26.159 1.00 86.06 541 LEU A C 1
ATOM 4148 O O . LEU A 1 541 ? 0.240 10.828 26.522 1.00 86.06 541 LEU A O 1
ATOM 4152 N N . SER A 1 542 ? 1.771 12.375 25.901 1.00 80.81 542 SER A N 1
ATOM 4153 C CA . SER A 1 542 ? 0.883 13.537 25.853 1.00 80.81 542 SER A CA 1
ATOM 4154 C C . SER A 1 542 ? 0.433 13.900 24.435 1.00 80.81 542 SER A C 1
ATOM 4156 O O . SER A 1 542 ? -0.643 14.481 24.306 1.00 80.81 542 SER A O 1
ATOM 4158 N N . ASP A 1 543 ? 1.202 13.557 23.387 1.00 84.00 543 ASP A N 1
ATOM 4159 C CA . ASP A 1 543 ? 0.830 13.898 22.009 1.00 84.00 543 ASP A CA 1
ATOM 4160 C C . ASP A 1 543 ? -0.408 13.096 21.557 1.00 84.00 543 ASP A C 1
ATOM 4162 O O . ASP A 1 543 ? -0.335 11.870 21.417 1.00 84.00 543 ASP A O 1
ATOM 4166 N N . PRO A 1 544 ? -1.546 13.757 21.301 1.00 76.38 544 PRO A N 1
ATOM 4167 C CA . PRO A 1 544 ? -2.784 13.138 20.823 1.00 76.38 544 PRO A CA 1
ATOM 4168 C C . PRO A 1 544 ? -2.633 12.348 19.517 1.00 76.38 544 PRO A C 1
ATOM 4170 O O . PRO A 1 544 ? -3.275 11.305 19.363 1.00 76.38 544 PRO A O 1
ATOM 4173 N N . THR A 1 545 ? -1.815 12.835 18.578 1.00 81.25 545 THR A N 1
ATOM 4174 C CA . THR A 1 545 ? -1.718 12.281 17.220 1.00 81.25 545 THR A CA 1
ATOM 4175 C C . THR A 1 545 ? -0.950 10.970 17.252 1.00 81.25 545 THR A C 1
ATOM 4177 O O . THR A 1 545 ? -1.430 9.936 16.775 1.00 81.25 545 THR A O 1
ATOM 4180 N N . LEU A 1 546 ? 0.217 10.978 17.896 1.00 88.81 546 LEU A N 1
ATOM 4181 C CA . LEU A 1 546 ? 0.986 9.771 18.144 1.00 88.81 546 LEU A CA 1
ATOM 4182 C C . LEU A 1 546 ? 0.217 8.778 19.021 1.00 88.81 546 LEU A C 1
ATOM 4184 O O . LEU A 1 546 ? 0.148 7.595 18.686 1.00 88.81 546 LEU A O 1
ATOM 4188 N N . ARG A 1 547 ? -0.434 9.244 20.097 1.00 86.56 547 ARG A N 1
ATOM 4189 C CA . ARG A 1 547 ? -1.237 8.381 20.977 1.00 86.56 547 ARG A CA 1
ATOM 4190 C C . ARG A 1 547 ? -2.345 7.664 20.203 1.00 86.56 547 ARG A C 1
ATOM 4192 O O . ARG A 1 547 ? -2.541 6.465 20.393 1.00 86.56 547 ARG A O 1
ATOM 4199 N N . ARG A 1 548 ? -3.027 8.362 19.286 1.00 83.06 548 ARG A N 1
ATOM 4200 C CA . ARG A 1 548 ? -4.015 7.762 18.373 1.00 83.06 548 ARG A CA 1
ATOM 4201 C C . ARG A 1 548 ? -3.387 6.685 17.486 1.00 83.06 548 ARG A C 1
ATOM 4203 O O . ARG A 1 548 ? -3.949 5.599 17.382 1.00 83.06 548 ARG A O 1
ATOM 4210 N N . SER A 1 549 ? -2.252 6.977 16.862 1.00 86.88 549 SER A N 1
ATOM 4211 C CA . SER A 1 549 ? -1.587 6.059 15.923 1.00 86.88 549 SER A CA 1
ATOM 4212 C C . SER A 1 549 ? -1.146 4.771 16.630 1.00 86.88 549 SER A C 1
ATOM 4214 O O . SER A 1 549 ? -1.455 3.668 16.182 1.00 86.88 549 SER A O 1
ATOM 4216 N N . ILE A 1 550 ? -0.560 4.899 17.826 1.00 90.62 550 ILE A N 1
ATOM 4217 C CA . ILE A 1 550 ? -0.189 3.757 18.671 1.00 90.62 550 ILE A CA 1
ATOM 4218 C C . ILE A 1 550 ? -1.414 2.962 19.128 1.00 90.62 550 ILE A C 1
ATOM 4220 O O . ILE A 1 550 ? -1.376 1.733 19.139 1.00 90.62 550 ILE A O 1
ATOM 4224 N N . PHE A 1 551 ? -2.518 3.625 19.484 1.00 86.19 551 PHE A N 1
ATOM 4225 C CA . PHE A 1 551 ? -3.743 2.905 19.822 1.00 86.19 551 PHE A CA 1
ATOM 4226 C C . PHE A 1 551 ? -4.232 2.043 18.657 1.00 86.19 551 PHE A C 1
ATOM 4228 O O . PHE A 1 551 ? -4.601 0.888 18.868 1.00 86.19 551 PHE A O 1
ATOM 4235 N N . LEU A 1 552 ? -4.264 2.599 17.441 1.00 81.88 552 LEU A N 1
ATOM 4236 C CA . LEU A 1 552 ? -4.703 1.861 16.258 1.00 81.88 552 LEU A CA 1
ATOM 4237 C C . LEU A 1 552 ? -3.777 0.670 16.000 1.00 81.88 552 LEU A C 1
ATOM 4239 O O . LEU A 1 552 ? -4.272 -0.430 15.767 1.00 81.88 552 LEU A O 1
ATOM 4243 N N . ALA A 1 553 ? -2.462 0.860 16.151 1.00 87.50 553 ALA A N 1
ATOM 4244 C CA . ALA A 1 553 ? -1.478 -0.218 16.098 1.00 87.50 553 ALA A CA 1
ATOM 4245 C C . ALA A 1 553 ? -1.797 -1.338 17.099 1.00 87.50 553 ALA A C 1
ATOM 4247 O O . ALA A 1 553 ? -2.011 -2.485 16.708 1.00 87.50 553 ALA A O 1
ATOM 4248 N N . LEU A 1 554 ? -1.912 -0.997 18.385 1.00 86.94 554 LEU A N 1
ATOM 4249 C CA . LEU A 1 554 ? -2.245 -1.940 19.454 1.00 86.94 554 LEU A CA 1
ATOM 4250 C C . LEU A 1 554 ? -3.574 -2.656 19.192 1.00 86.94 554 LEU A C 1
ATOM 4252 O O . LEU A 1 554 ? -3.687 -3.861 19.407 1.00 86.94 554 LEU A O 1
ATOM 4256 N N . SER A 1 555 ? -4.581 -1.936 18.703 1.00 79.69 555 SER A N 1
ATOM 4257 C CA . SER A 1 555 ? -5.896 -2.508 18.448 1.00 79.69 555 SER A CA 1
ATOM 4258 C C . SER A 1 555 ? -5.943 -3.420 17.225 1.00 79.69 555 SER A C 1
ATOM 4260 O O . SER A 1 555 ? -6.765 -4.339 17.203 1.00 79.69 555 SER A O 1
ATOM 4262 N N . ASP A 1 556 ? -5.159 -3.151 16.185 1.00 74.25 556 ASP A N 1
ATOM 4263 C CA . ASP A 1 556 ? -5.033 -4.031 15.018 1.00 74.25 556 ASP A CA 1
ATOM 4264 C C . ASP A 1 556 ? -4.247 -5.298 15.375 1.00 74.25 556 ASP A C 1
ATOM 4266 O O . ASP A 1 556 ? -4.616 -6.380 14.931 1.00 74.25 556 ASP A O 1
ATOM 4270 N N . MET A 1 557 ? -3.292 -5.190 16.302 1.00 77.44 557 MET A N 1
ATOM 4271 C CA . MET A 1 557 ? -2.584 -6.318 16.923 1.00 77.44 557 MET A CA 1
ATOM 4272 C C . MET A 1 557 ? -3.374 -7.009 18.048 1.00 77.44 557 MET A C 1
ATOM 4274 O O . MET A 1 557 ? -2.817 -7.779 18.824 1.00 77.44 557 MET A O 1
ATOM 4278 N N . GLY A 1 558 ? -4.666 -6.715 18.220 1.00 73.88 558 GLY A N 1
ATOM 4279 C CA . GLY A 1 558 ? -5.498 -7.361 19.245 1.00 73.88 558 GLY A CA 1
ATOM 4280 C C . GLY A 1 558 ? -4.981 -7.209 20.684 1.00 73.88 558 GLY A C 1
ATOM 4281 O O . GLY A 1 558 ? -5.359 -7.995 21.556 1.00 73.88 558 GLY A O 1
ATOM 4282 N N . ALA A 1 559 ? -4.113 -6.229 20.947 1.00 79.38 559 ALA A N 1
ATOM 4283 C CA . ALA A 1 559 ? -3.577 -5.995 22.273 1.00 79.38 559 ALA A CA 1
ATOM 4284 C C . ALA A 1 559 ? -4.711 -5.568 23.218 1.00 79.38 559 ALA A C 1
ATOM 4286 O O . ALA A 1 559 ? -5.593 -4.792 22.826 1.00 79.38 559 ALA A O 1
ATOM 4287 N N . PRO A 1 560 ? -4.706 -6.042 24.478 1.00 70.50 560 PRO A N 1
ATOM 4288 C CA . PRO A 1 560 ? -5.660 -5.575 25.466 1.00 70.50 560 PRO A CA 1
ATOM 4289 C C . PRO A 1 560 ? -5.502 -4.064 25.612 1.00 70.50 560 PRO A C 1
ATOM 4291 O O . PRO A 1 560 ? -4.395 -3.555 25.788 1.00 70.50 560 PRO A O 1
ATOM 4294 N N . HIS A 1 561 ? -6.617 -3.351 25.491 1.00 70.12 561 HIS A N 1
ATOM 4295 C CA . HIS A 1 561 ? -6.617 -1.897 25.506 1.00 70.12 561 HIS A CA 1
ATOM 4296 C C . HIS A 1 561 ? -6.292 -1.394 26.916 1.00 70.12 561 HIS A C 1
ATOM 4298 O O . HIS A 1 561 ? -7.109 -1.623 27.811 1.00 70.12 561 HIS A O 1
ATOM 4304 N N . PRO A 1 562 ? -5.157 -0.708 27.131 1.00 56.97 562 PRO A N 1
ATOM 4305 C CA . PRO A 1 562 ? -4.775 -0.288 28.474 1.00 56.97 562 PRO A CA 1
ATOM 4306 C C . PRO A 1 562 ? -5.693 0.818 29.026 1.00 56.97 562 PRO A C 1
ATOM 4308 O O . PRO A 1 562 ? -6.046 0.762 30.197 1.00 56.97 562 PRO A O 1
ATOM 4311 N N . ASP A 1 563 ? -6.182 1.734 28.176 1.00 64.38 563 ASP A N 1
ATOM 4312 C CA . ASP A 1 563 ? -6.916 2.936 28.617 1.00 64.38 563 ASP A CA 1
ATOM 4313 C C . ASP A 1 563 ? -8.284 3.105 27.934 1.00 64.38 563 ASP A C 1
ATOM 4315 O O . ASP A 1 563 ? -8.638 4.202 27.494 1.00 64.38 563 ASP A O 1
ATOM 4319 N N . ARG A 1 564 ? -9.085 2.041 27.788 1.00 71.38 564 ARG A N 1
ATOM 4320 C CA . ARG A 1 564 ? -10.483 2.283 27.386 1.00 71.38 564 ARG A CA 1
ATOM 4321 C C . ARG A 1 564 ? -11.169 3.083 28.492 1.00 71.38 564 ARG A C 1
ATOM 4323 O O . ARG A 1 564 ? -11.224 2.569 29.610 1.00 71.38 564 ARG A O 1
ATOM 4330 N N . PRO A 1 565 ? -11.729 4.274 28.206 1.00 73.62 565 PRO A N 1
ATOM 4331 C CA . PRO A 1 565 ? -12.498 4.980 29.202 1.00 73.62 565 PRO A CA 1
ATOM 4332 C C . PRO A 1 565 ? -13.688 4.086 29.535 1.00 73.62 565 PRO A C 1
ATOM 4334 O O . PRO A 1 565 ? -14.432 3.640 28.656 1.00 73.62 565 PRO A O 1
ATOM 4337 N N . ALA A 1 566 ? -13.777 3.730 30.807 1.00 82.00 566 ALA A N 1
ATOM 4338 C CA . ALA A 1 566 ? -14.846 2.923 31.344 1.00 82.00 566 ALA A CA 1
ATOM 4339 C C . ALA A 1 566 ? -15.705 3.838 32.204 1.00 82.00 566 ALA A C 1
ATOM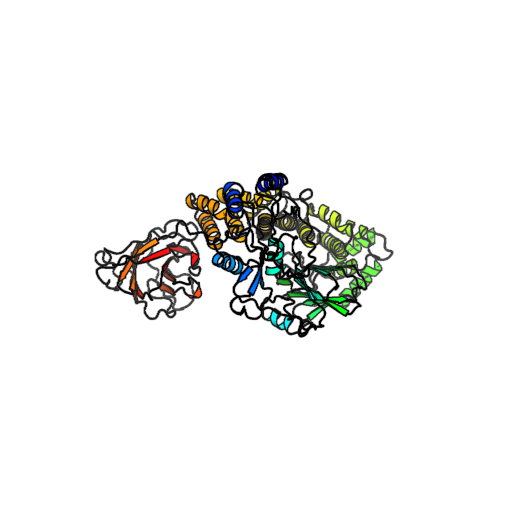 4341 O O . ALA A 1 566 ? -15.195 4.507 33.100 1.00 82.00 566 ALA A O 1
ATOM 4342 N N . VAL A 1 567 ? -17.000 3.875 31.914 1.00 85.50 567 VAL A N 1
ATOM 4343 C CA . VAL A 1 567 ? -17.973 4.559 32.762 1.00 85.50 567 VAL A CA 1
ATOM 4344 C C . VAL A 1 567 ? -18.868 3.493 33.355 1.00 85.50 567 VAL A C 1
ATOM 4346 O O . VAL A 1 567 ? -19.547 2.749 32.639 1.00 85.50 567 VAL A O 1
ATOM 4349 N N . GLU A 1 568 ? -18.831 3.401 34.680 1.00 89.44 568 GLU A N 1
ATOM 4350 C CA . GLU A 1 568 ? -19.877 2.710 35.410 1.00 89.44 568 GLU A CA 1
ATOM 4351 C C . GLU A 1 568 ? -21.138 3.562 35.301 1.00 89.44 568 GLU A C 1
ATOM 4353 O O . GLU A 1 568 ? -21.161 4.717 35.724 1.00 89.44 568 GLU A O 1
ATOM 4358 N N . VAL A 1 569 ? -22.160 3.018 34.649 1.00 91.88 569 VAL A N 1
ATOM 4359 C CA . VAL A 1 569 ? -23.440 3.690 34.472 1.00 91.88 569 VAL A CA 1
ATOM 4360 C C . VAL A 1 569 ? -24.305 3.309 35.671 1.00 91.88 569 VAL A C 1
ATOM 4362 O O . VAL A 1 569 ? -24.675 2.135 35.786 1.00 91.88 569 VAL A O 1
ATOM 4365 N N . PRO A 1 570 ? -24.626 4.255 36.564 1.00 93.56 570 PRO A N 1
ATOM 4366 C CA . PRO A 1 570 ? -25.419 3.980 37.750 1.00 93.56 570 PRO A CA 1
ATOM 4367 C C . PRO A 1 570 ? -26.897 3.804 37.400 1.00 93.56 570 PRO A C 1
ATOM 4369 O O . PRO A 1 570 ? -27.413 4.393 36.442 1.00 93.56 570 PRO A O 1
ATOM 4372 N N . GLN A 1 571 ? -27.590 3.007 38.211 1.00 94.00 571 GLN A N 1
ATOM 4373 C CA . GLN A 1 571 ? -29.040 2.903 38.158 1.00 94.00 571 GLN A CA 1
ATOM 4374 C C . GLN A 1 571 ? -29.676 4.151 38.787 1.00 94.00 571 GLN A C 1
ATOM 4376 O O . GLN A 1 571 ? -29.437 4.457 39.953 1.00 94.00 571 GLN A O 1
ATOM 4381 N N . LEU A 1 572 ? -30.525 4.853 38.039 1.00 94.00 572 LEU A N 1
ATOM 4382 C CA . LEU A 1 572 ? -31.194 6.070 38.500 1.00 94.00 572 LEU A CA 1
ATOM 4383 C C . LEU A 1 572 ? -32.340 5.757 39.476 1.00 94.00 572 LEU A C 1
ATOM 4385 O O . LEU A 1 572 ? -33.197 4.904 39.205 1.00 94.00 572 LEU A O 1
ATOM 4389 N N . THR A 1 573 ? -32.418 6.506 40.582 1.00 92.75 573 THR A N 1
ATOM 4390 C CA . THR A 1 573 ? -33.480 6.367 41.601 1.00 92.75 573 THR A CA 1
ATOM 4391 C C . THR A 1 573 ? -34.864 6.751 41.078 1.00 92.75 573 THR A C 1
ATOM 4393 O O . THR A 1 573 ? -35.867 6.110 41.416 1.00 92.75 573 THR A O 1
ATOM 4396 N N . ALA A 1 574 ? -34.930 7.744 40.189 1.00 92.31 574 ALA A N 1
ATOM 4397 C CA . ALA A 1 574 ? -36.120 8.217 39.482 1.00 92.31 574 ALA A CA 1
ATOM 4398 C C . ALA A 1 574 ? -35.930 8.092 37.959 1.00 92.31 574 ALA A C 1
ATOM 4400 O O . ALA A 1 574 ? -34.810 8.061 37.460 1.00 92.31 574 ALA A O 1
ATOM 4401 N N . ARG A 1 575 ? -37.025 7.956 37.204 1.00 92.69 575 ARG A N 1
ATOM 4402 C CA . ARG A 1 575 ? -36.971 8.120 35.746 1.00 92.69 575 ARG A CA 1
ATOM 4403 C C . ARG A 1 575 ? -36.903 9.630 35.469 1.00 92.69 575 ARG A C 1
ATOM 4405 O O . ARG A 1 575 ? -37.815 10.303 35.948 1.00 92.69 575 ARG A O 1
ATOM 4412 N N . PRO A 1 576 ? -35.914 10.144 34.714 1.00 92.25 576 PRO A N 1
ATOM 4413 C CA . PRO A 1 576 ? -35.864 11.563 34.370 1.00 92.25 576 PRO A CA 1
ATOM 4414 C C . PRO A 1 576 ? -37.059 11.968 33.505 1.00 92.25 576 PRO A C 1
ATOM 4416 O O . PRO A 1 576 ? -37.534 11.179 32.672 1.00 92.25 576 PRO A O 1
ATOM 4419 N N . THR A 1 577 ? -37.530 13.198 33.683 1.00 91.00 577 THR A N 1
ATOM 4420 C CA . THR A 1 577 ? -38.528 13.807 32.804 1.00 91.00 577 THR A CA 1
ATOM 4421 C C . THR A 1 577 ? -37.822 14.315 31.549 1.00 91.00 577 THR A C 1
ATOM 4423 O O . THR A 1 577 ? -36.995 15.201 31.648 1.00 91.00 577 THR A O 1
ATOM 4426 N N . LEU A 1 578 ? -38.125 13.764 30.367 1.00 89.88 578 LEU A N 1
ATOM 4427 C CA . LEU A 1 578 ? -37.515 14.210 29.103 1.00 89.88 578 LEU A CA 1
ATOM 4428 C C . LEU A 1 578 ? -38.209 15.481 28.592 1.00 89.88 578 LEU A C 1
ATOM 4430 O O . LEU A 1 578 ? -39.001 15.417 27.650 1.00 89.88 578 LEU A O 1
ATOM 4434 N N . ASP A 1 579 ? -37.964 16.617 29.234 1.00 89.00 579 ASP A N 1
ATOM 4435 C CA . ASP A 1 579 ? -38.545 17.916 28.862 1.00 89.00 579 ASP A CA 1
ATOM 4436 C C . ASP A 1 579 ? -37.497 18.919 28.352 1.00 89.00 579 ASP A C 1
ATOM 4438 O O . ASP A 1 579 ? -37.832 20.034 27.950 1.00 89.00 579 ASP A O 1
ATOM 4442 N N . GLY A 1 580 ? -36.240 18.477 28.269 1.00 85.94 580 GLY A N 1
ATOM 4443 C CA . GLY A 1 580 ? -35.110 19.276 27.821 1.00 85.94 580 GLY A CA 1
ATOM 4444 C C . GLY A 1 580 ? -34.558 20.185 28.917 1.00 85.94 580 GLY A C 1
ATOM 4445 O O . GLY A 1 580 ? -33.722 21.026 28.610 1.00 85.94 580 GLY A O 1
ATOM 4446 N N . THR A 1 581 ? -35.008 20.064 30.169 1.00 88.00 581 TH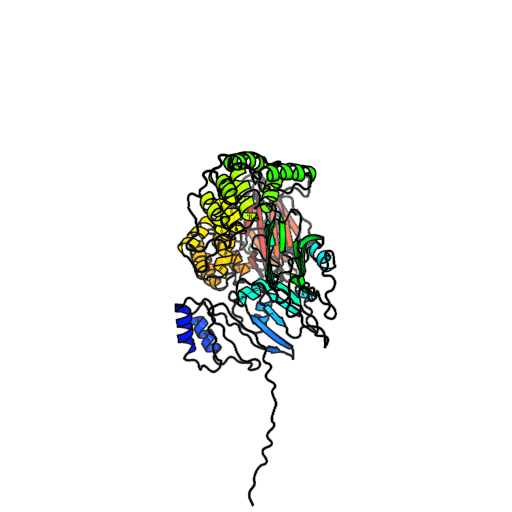R A N 1
ATOM 4447 C CA . THR A 1 581 ? -34.524 20.856 31.304 1.00 88.00 581 THR A CA 1
ATOM 4448 C C . THR A 1 581 ? -33.698 19.988 32.240 1.00 88.00 581 THR A C 1
ATOM 4450 O O . THR A 1 581 ? -34.208 19.115 32.932 1.00 88.00 581 THR A O 1
ATOM 4453 N N . LEU A 1 582 ? -32.406 20.287 32.350 1.00 89.06 582 LEU A N 1
ATOM 4454 C CA . LEU A 1 582 ? -31.498 19.485 33.172 1.00 89.06 582 LEU A CA 1
ATOM 4455 C C . LEU A 1 582 ? -31.584 19.864 34.654 1.00 89.06 582 LEU A C 1
ATOM 4457 O O . LEU A 1 582 ? -30.852 20.735 35.136 1.00 89.06 582 LEU A O 1
ATOM 4461 N N . THR A 1 583 ? -32.459 19.196 35.411 1.00 88.56 583 THR A N 1
ATOM 4462 C CA . THR A 1 583 ? -32.578 19.459 36.852 1.00 88.56 583 THR A CA 1
ATOM 4463 C C . THR A 1 583 ? -31.490 18.726 37.658 1.00 88.56 583 THR A C 1
ATOM 4465 O O . THR A 1 583 ? -31.265 17.527 37.471 1.00 88.56 583 THR A O 1
ATOM 4468 N N . PRO A 1 584 ? -30.798 19.395 38.607 1.00 87.06 584 PRO A N 1
ATOM 4469 C CA . PRO A 1 584 ? -29.760 18.741 39.409 1.00 87.06 584 PRO A CA 1
ATOM 4470 C C . PRO A 1 584 ? -30.256 17.556 40.243 1.00 87.06 584 PRO A C 1
ATOM 4472 O O . PRO A 1 584 ? -29.465 16.680 40.569 1.00 87.06 584 PRO A O 1
ATOM 4475 N N . GLN A 1 585 ? -31.540 17.544 40.615 1.00 88.50 585 GLN A N 1
ATOM 4476 C CA . GLN A 1 585 ? -32.112 16.523 41.487 1.00 88.50 585 GLN A CA 1
ATOM 4477 C C . GLN A 1 585 ? -32.410 15.216 40.740 1.00 88.50 585 GLN A C 1
ATOM 4479 O O . GLN A 1 585 ? -32.148 14.150 41.284 1.00 88.50 585 GLN A O 1
ATOM 4484 N N . GLU A 1 586 ? -32.918 15.279 39.504 1.00 88.00 586 GLU A N 1
ATOM 4485 C CA . GLU A 1 586 ? -33.210 14.080 38.697 1.00 88.00 586 GLU A CA 1
ATOM 4486 C C . GLU A 1 586 ? -31.935 13.362 38.240 1.00 88.00 586 GLU A C 1
ATOM 4488 O O . GLU A 1 586 ? -31.924 12.142 38.095 1.00 88.00 586 GLU A O 1
ATOM 4493 N N . TRP A 1 587 ? -30.850 14.119 38.062 1.00 93.38 587 TRP A N 1
ATOM 4494 C CA . TRP A 1 587 ? -29.556 13.622 37.600 1.00 93.38 587 TRP A CA 1
ATOM 4495 C C . TRP A 1 587 ? -28.501 13.542 38.716 1.00 93.38 587 TRP A C 1
ATOM 4497 O O . TRP A 1 587 ? -27.310 13.428 38.428 1.00 93.38 587 TRP A O 1
ATOM 4507 N N . ALA A 1 588 ? -28.920 13.608 39.986 1.00 91.62 588 ALA A N 1
ATOM 4508 C CA . ALA A 1 588 ? -28.016 13.564 41.139 1.00 91.62 588 ALA A CA 1
ATOM 4509 C C . ALA A 1 588 ? -27.234 12.242 41.226 1.00 91.62 588 ALA A C 1
ATOM 4511 O O . ALA A 1 588 ? -26.068 12.245 41.613 1.00 91.62 588 ALA A O 1
ATOM 4512 N N . ASP A 1 589 ? -27.869 11.139 40.819 1.00 91.50 589 ASP A N 1
ATOM 4513 C CA . ASP A 1 589 ? -27.289 9.792 40.854 1.00 91.50 589 ASP A CA 1
ATOM 4514 C C . ASP A 1 589 ? -26.581 9.409 39.547 1.00 91.50 589 ASP A C 1
ATOM 4516 O O . ASP A 1 589 ? -26.115 8.284 39.420 1.00 91.50 589 ASP A O 1
ATOM 4520 N N . ALA A 1 590 ? -26.532 10.298 38.550 1.00 94.12 590 ALA A N 1
ATOM 4521 C CA . ALA A 1 590 ? -25.961 10.001 37.241 1.00 94.12 590 ALA A CA 1
ATOM 4522 C C . ALA A 1 590 ? -24.428 10.091 37.242 1.00 94.12 590 ALA A C 1
ATOM 4524 O O . ALA A 1 590 ? -23.831 10.949 37.896 1.00 94.12 590 ALA A O 1
ATOM 4525 N N . ALA A 1 591 ? -23.776 9.258 36.432 1.00 93.38 591 ALA A N 1
ATOM 4526 C CA . ALA A 1 591 ? -22.347 9.389 36.182 1.00 93.38 591 ALA A CA 1
ATOM 4527 C C . ALA A 1 591 ? -22.088 10.565 35.235 1.00 93.38 591 ALA A C 1
ATOM 4529 O O . ALA A 1 591 ? -22.825 10.786 34.275 1.00 93.38 591 ALA A O 1
ATOM 4530 N N . THR A 1 592 ? -21.022 11.320 35.493 1.00 91.56 592 THR A N 1
ATOM 4531 C CA . THR A 1 592 ? -20.576 12.408 34.614 1.00 91.56 592 THR A CA 1
ATOM 4532 C C . THR A 1 592 ? -19.440 11.907 33.732 1.00 91.56 592 THR A C 1
ATOM 4534 O O . THR A 1 592 ? -18.498 11.299 34.235 1.00 91.56 592 THR A O 1
ATOM 4537 N N . PHE A 1 593 ? -19.515 12.159 32.426 1.00 86.56 593 PHE A N 1
ATOM 4538 C CA . PHE A 1 593 ? -18.411 11.848 31.517 1.00 86.56 593 PHE A CA 1
ATOM 4539 C C . PHE A 1 593 ? -17.246 12.814 31.729 1.00 86.56 593 PHE A C 1
ATOM 4541 O O . PHE A 1 593 ? -17.429 13.980 32.086 1.00 86.56 593 PHE A O 1
ATOM 4548 N N . GLU A 1 594 ? -16.042 12.343 31.415 1.00 84.38 594 GLU A N 1
ATOM 4549 C CA . GLU A 1 594 ? -14.907 13.239 31.235 1.00 84.38 594 GLU A CA 1
ATOM 4550 C C . GLU A 1 594 ? -15.164 14.241 30.091 1.00 84.38 594 GLU A C 1
ATOM 4552 O O . GLU A 1 594 ? -15.880 13.918 29.136 1.00 84.38 594 GLU A O 1
ATOM 4557 N N . PRO A 1 595 ? -14.558 15.443 30.153 1.00 86.75 595 PRO A N 1
ATOM 4558 C CA . PRO A 1 595 ? -14.623 16.433 29.083 1.00 86.75 595 PRO A CA 1
ATOM 4559 C C . PRO A 1 595 ? -14.339 15.838 27.701 1.00 86.75 595 PRO A C 1
ATOM 4561 O O . PRO A 1 595 ? -13.354 15.115 27.522 1.00 86.75 595 PRO A O 1
ATOM 4564 N N . LEU A 1 596 ? -15.156 16.206 26.707 1.00 87.06 596 LEU A N 1
ATOM 4565 C CA . LEU A 1 596 ? -14.883 15.840 25.316 1.00 87.06 596 LEU A CA 1
ATOM 4566 C C . LEU A 1 596 ? -13.532 16.406 24.876 1.00 87.06 596 LEU A C 1
ATOM 4568 O O . LEU A 1 596 ? -13.184 17.551 25.194 1.00 87.06 596 LEU A O 1
ATOM 4572 N N . LYS A 1 597 ? -12.809 15.611 24.092 1.00 83.88 597 LYS A N 1
ATOM 4573 C CA . LYS A 1 597 ? -11.500 15.956 23.541 1.00 83.88 597 LYS A CA 1
ATOM 4574 C C . LYS A 1 597 ? -11.597 16.100 22.027 1.00 83.88 597 LYS A C 1
ATOM 4576 O O . LYS A 1 597 ? -12.313 15.341 21.383 1.00 83.88 597 LYS A O 1
ATOM 4581 N N . LEU A 1 598 ? -10.925 17.094 21.457 1.00 81.50 598 LEU A N 1
ATOM 4582 C CA . LEU A 1 598 ? -10.933 17.364 20.021 1.00 81.50 598 LEU A CA 1
ATOM 4583 C C . LEU A 1 598 ? -10.287 16.221 19.226 1.00 81.50 598 LEU A C 1
ATOM 4585 O O . LEU A 1 598 ? -9.263 15.673 19.618 1.00 81.50 598 LEU A O 1
ATOM 4589 N N . ASP A 1 599 ? -10.856 15.914 18.059 1.00 77.69 599 ASP A N 1
ATOM 4590 C CA . ASP A 1 599 ? -10.473 14.744 17.265 1.00 77.69 599 ASP A CA 1
ATOM 4591 C C . ASP A 1 599 ? -9.083 14.858 16.590 1.00 77.69 599 ASP A C 1
ATOM 4593 O O . ASP A 1 599 ? -8.554 13.893 16.038 1.00 77.69 599 ASP A O 1
ATOM 4597 N N . TRP A 1 600 ? -8.496 16.050 16.570 1.00 67.69 600 TRP A N 1
ATOM 4598 C CA . TRP A 1 600 ? -7.236 16.311 15.871 1.00 67.69 600 TRP A CA 1
ATOM 4599 C C . TRP A 1 600 ? -6.067 16.547 16.833 1.00 67.69 600 TRP A C 1
ATOM 4601 O O . TRP A 1 600 ? -4.941 16.234 16.471 1.00 67.69 600 TRP A O 1
ATOM 4611 N N . ASP A 1 601 ? -6.316 17.049 18.050 1.00 73.19 601 ASP A N 1
ATOM 4612 C CA . ASP A 1 601 ? -5.268 17.324 19.044 1.00 73.19 601 ASP A CA 1
ATOM 4613 C C . ASP A 1 601 ? -5.587 16.833 20.469 1.00 73.19 601 ASP A C 1
ATOM 4615 O O . ASP A 1 601 ? -4.868 17.156 21.415 1.00 73.19 601 ASP A O 1
ATOM 4619 N N . GLY A 1 602 ? -6.671 16.085 20.677 1.00 75.00 602 GLY A N 1
ATOM 4620 C CA . GLY A 1 602 ? -7.052 15.569 21.994 1.00 75.00 602 GLY A CA 1
ATOM 4621 C C . GLY A 1 602 ? -7.236 16.638 23.082 1.00 75.00 602 GLY A C 1
ATOM 4622 O O . GLY A 1 602 ? -7.411 16.286 24.251 1.00 75.00 602 GLY A O 1
ATOM 4623 N N . SER A 1 603 ? -7.195 17.929 22.738 1.00 81.38 603 SER A N 1
ATOM 4624 C CA . SER A 1 603 ? -7.353 19.016 23.694 1.00 81.38 603 SER A CA 1
ATOM 4625 C C . SER A 1 603 ? -8.810 19.096 24.130 1.00 81.38 603 SER A C 1
ATOM 4627 O O . SER A 1 603 ? -9.726 18.734 23.388 1.00 81.38 603 SER A O 1
ATOM 4629 N N . GLN A 1 604 ? -9.050 19.538 25.362 1.00 84.31 604 GLN A N 1
ATOM 4630 C CA . GLN A 1 604 ? -10.415 19.650 25.865 1.00 84.31 604 GLN A CA 1
ATOM 4631 C C . GLN A 1 604 ? -11.186 20.728 25.099 1.00 84.31 604 GLN A C 1
ATOM 4633 O O . GLN A 1 604 ? -10.684 21.826 24.850 1.00 84.31 604 GLN A O 1
ATOM 4638 N N . VAL A 1 605 ? -12.442 20.434 24.766 1.00 83.12 605 VAL A N 1
ATOM 4639 C CA . VAL A 1 605 ? -13.353 21.446 24.221 1.00 83.12 605 VAL A CA 1
ATOM 4640 C C . VAL A 1 605 ? -13.630 22.500 25.288 1.00 83.12 605 VAL A C 1
ATOM 4642 O O . VAL A 1 605 ? -13.955 22.157 26.422 1.00 83.12 605 VAL A O 1
ATOM 4645 N N . ALA A 1 606 ? -13.545 23.778 24.920 1.00 84.25 606 ALA A N 1
ATOM 4646 C CA . ALA A 1 606 ? -13.903 24.900 25.780 1.00 84.25 606 ALA A CA 1
ATOM 4647 C C . ALA A 1 606 ? -14.991 25.769 25.109 1.00 84.25 606 ALA A C 1
ATOM 4649 O O . ALA A 1 606 ? -14.749 26.265 24.004 1.00 84.25 606 ALA A O 1
ATOM 4650 N N . PRO A 1 607 ? -16.155 25.989 25.756 1.00 85.25 607 PRO A N 1
ATOM 4651 C CA . PRO A 1 607 ? -16.605 25.338 26.992 1.00 85.25 607 PRO A CA 1
ATOM 4652 C C . PRO A 1 607 ? -16.928 23.852 26.760 1.00 85.25 607 PRO A C 1
ATOM 4654 O O . PRO A 1 607 ? -17.507 23.483 25.736 1.00 85.25 607 PRO A O 1
ATOM 4657 N N . SER A 1 608 ? -16.546 22.991 27.705 1.00 85.31 608 SER A N 1
ATOM 4658 C CA . SER A 1 608 ? -16.779 21.550 27.570 1.00 85.31 608 SER A CA 1
ATOM 4659 C C . SER A 1 608 ? -18.248 21.231 27.841 1.00 85.31 608 SER A C 1
ATOM 4661 O O . SER A 1 608 ? -18.789 21.727 28.834 1.00 85.31 608 SER A O 1
ATOM 4663 N N . PRO A 1 609 ? -18.920 20.436 26.991 1.00 90.94 609 PRO A N 1
ATOM 4664 C CA . PRO A 1 609 ? -20.267 19.993 27.297 1.00 90.94 609 PRO A CA 1
ATOM 4665 C C . PRO A 1 609 ? -20.252 19.084 28.530 1.00 90.94 609 PRO A C 1
ATOM 4667 O O . PRO A 1 609 ? -19.423 18.183 28.653 1.00 90.94 609 PRO A O 1
ATOM 4670 N N . ARG A 1 610 ? -21.195 19.314 29.441 1.00 93.62 610 ARG A N 1
ATOM 4671 C CA . ARG A 1 610 ? -21.453 18.428 30.573 1.00 93.62 610 ARG A CA 1
ATOM 4672 C C . ARG A 1 610 ? -22.347 17.296 30.088 1.00 93.62 610 ARG A C 1
ATOM 4674 O O . ARG A 1 610 ? -23.469 17.561 29.671 1.00 93.62 610 ARG A O 1
ATOM 4681 N N . ILE A 1 611 ? -21.862 16.062 30.168 1.00 93.62 611 ILE A N 1
ATOM 4682 C CA . ILE A 1 611 ? -22.612 14.868 29.767 1.00 93.62 611 ILE A CA 1
ATOM 4683 C C . ILE A 1 611 ? -22.858 14.007 31.008 1.00 93.62 611 ILE A C 1
ATOM 4685 O O . ILE A 1 611 ? -21.919 13.679 31.735 1.00 93.62 611 ILE A O 1
ATOM 4689 N N . LEU A 1 612 ? -24.121 13.667 31.250 1.00 94.56 612 LEU A N 1
ATOM 4690 C CA . LEU A 1 612 ? -24.595 12.839 32.353 1.00 94.56 612 LEU A CA 1
ATOM 4691 C C . LEU A 1 612 ? -25.217 11.562 31.791 1.00 94.56 612 LEU A C 1
ATOM 4693 O O . LEU A 1 612 ? -25.931 11.607 30.789 1.00 94.56 612 LEU A O 1
ATOM 4697 N N . ILE A 1 613 ? -24.954 10.431 32.439 1.00 94.56 613 ILE A N 1
ATOM 4698 C CA . ILE A 1 613 ? -25.478 9.131 32.032 1.00 94.56 613 ILE A CA 1
ATOM 4699 C C . ILE A 1 613 ? -26.034 8.362 33.225 1.00 94.56 613 ILE A C 1
ATOM 4701 O O . ILE A 1 613 ? -25.459 8.350 34.313 1.00 94.56 613 ILE A O 1
ATOM 4705 N N . GLY A 1 614 ? -27.137 7.668 33.003 1.00 93.88 614 GLY A N 1
ATOM 4706 C CA . GLY A 1 614 ? -27.693 6.724 33.960 1.00 93.88 614 GLY A CA 1
ATOM 4707 C C . GLY A 1 614 ? -28.563 5.704 33.250 1.00 93.88 614 GLY A C 1
ATOM 4708 O O . GLY A 1 614 ? -28.924 5.887 32.089 1.00 93.88 614 GLY A O 1
ATOM 4709 N N . HIS A 1 615 ? -28.912 4.617 33.924 1.00 94.19 615 HIS A N 1
ATOM 4710 C CA . HIS A 1 615 ? -29.853 3.637 33.381 1.00 94.19 615 HIS A CA 1
ATOM 4711 C C . HIS A 1 615 ? -31.005 3.382 34.341 1.00 94.19 615 HIS A C 1
ATOM 4713 O O . HIS A 1 615 ? -30.908 3.614 35.545 1.00 94.19 615 HIS A O 1
ATOM 4719 N N . ARG A 1 616 ? -32.132 2.916 33.808 1.00 93.88 616 ARG A N 1
ATOM 4720 C CA . ARG A 1 616 ? -33.231 2.389 34.617 1.00 93.88 616 ARG A CA 1
ATOM 4721 C C . ARG A 1 616 ? -33.990 1.336 33.827 1.00 93.88 616 ARG A C 1
ATOM 4723 O O . ARG A 1 616 ? -34.671 1.673 32.861 1.00 93.88 616 ARG A O 1
ATOM 4730 N N . GLY A 1 617 ? -33.915 0.086 34.282 1.00 90.94 617 GLY A N 1
ATOM 4731 C CA . GLY A 1 617 ? -34.408 -1.052 33.506 1.00 90.94 617 GLY A CA 1
ATOM 4732 C C . GLY A 1 617 ? -33.635 -1.162 32.192 1.00 90.94 617 GLY A C 1
ATOM 4733 O O . GLY A 1 617 ? -32.434 -0.915 32.163 1.00 90.94 617 GLY A O 1
ATOM 4734 N N . ASP A 1 618 ? -34.340 -1.428 31.100 1.00 90.50 618 ASP A N 1
ATOM 4735 C CA . ASP A 1 618 ? -33.753 -1.580 29.766 1.00 90.50 618 ASP A CA 1
ATOM 4736 C C . ASP A 1 618 ? -33.667 -0.238 29.023 1.00 90.50 618 ASP A C 1
ATOM 4738 O O . ASP A 1 618 ? -33.965 -0.132 27.838 1.00 90.50 618 ASP A O 1
ATOM 4742 N N . THR A 1 619 ? -33.349 0.852 29.720 1.00 91.56 619 THR A N 1
ATOM 4743 C CA . THR A 1 619 ? -33.257 2.183 29.103 1.00 91.56 619 THR A CA 1
ATOM 4744 C C . THR A 1 619 ? -32.068 2.951 29.652 1.00 91.56 619 THR A C 1
ATOM 4746 O O . THR A 1 619 ? -31.943 3.153 30.862 1.00 91.56 619 THR A O 1
ATOM 4749 N N . LEU A 1 620 ? -31.221 3.404 28.733 1.00 92.56 620 LEU A N 1
ATOM 4750 C CA . LEU A 1 620 ? -30.118 4.317 28.971 1.00 92.56 620 LEU A CA 1
ATOM 4751 C C . LEU A 1 620 ? -30.616 5.751 28.817 1.00 92.56 620 LEU A C 1
ATOM 4753 O O . LEU A 1 620 ? -31.222 6.098 27.805 1.00 92.56 620 LEU A O 1
ATOM 4757 N N . TYR A 1 621 ? -30.340 6.584 29.806 1.00 94.31 621 TYR A N 1
ATOM 4758 C CA . TYR A 1 621 ? -30.658 8.000 29.798 1.00 94.31 621 TYR A CA 1
ATOM 4759 C C . TYR A 1 621 ? -29.365 8.794 29.639 1.00 94.31 621 TYR A C 1
ATOM 4761 O O . TYR A 1 621 ? -28.411 8.579 30.389 1.00 94.31 621 TYR A O 1
ATOM 4769 N N . VAL A 1 622 ? -29.333 9.696 28.660 1.00 94.56 622 VAL A N 1
ATOM 4770 C CA . VAL A 1 622 ? -28.182 10.564 28.382 1.00 94.56 622 VAL A CA 1
ATOM 4771 C C . VAL A 1 622 ? -28.646 12.010 28.412 1.00 94.56 622 VAL A C 1
ATOM 4773 O O . VAL A 1 622 ? -29.597 12.374 27.727 1.00 94.56 622 VAL A O 1
ATOM 4776 N N . ALA A 1 623 ? -27.961 12.828 29.195 1.00 94.94 623 ALA A N 1
ATOM 4777 C CA . ALA A 1 623 ? -28.222 14.247 29.354 1.00 94.94 623 ALA A CA 1
ATOM 4778 C C . ALA A 1 623 ? -26.986 15.039 28.933 1.00 94.94 623 ALA A C 1
ATOM 4780 O O . ALA A 1 623 ? -25.878 14.715 29.355 1.00 94.94 623 ALA A O 1
ATOM 4781 N N . ILE A 1 624 ? -27.151 16.076 28.119 1.00 94.81 624 ILE A N 1
ATOM 4782 C CA . ILE A 1 624 ? -26.049 16.894 27.612 1.00 94.81 624 ILE A CA 1
ATOM 4783 C C . ILE A 1 624 ? -26.391 18.372 27.790 1.00 94.81 624 ILE A C 1
ATOM 4785 O O . ILE A 1 624 ? -27.422 18.830 27.313 1.00 94.81 624 ILE A O 1
ATOM 4789 N N . SER A 1 625 ? -25.509 19.125 28.446 1.00 94.19 625 SER A N 1
ATOM 4790 C CA . SER A 1 625 ? -25.575 20.587 28.542 1.00 94.19 625 SER A CA 1
ATOM 4791 C C . SER A 1 625 ? -24.340 21.197 27.895 1.00 94.19 625 SER A C 1
ATOM 4793 O O . SER A 1 625 ? -23.214 20.897 28.298 1.00 94.19 625 SER A O 1
ATOM 4795 N N . HIS A 1 626 ? -24.527 22.069 26.911 1.00 93.00 626 HIS A N 1
ATOM 4796 C CA . HIS A 1 626 ? -23.445 22.783 26.244 1.00 93.00 626 HIS A CA 1
ATOM 4797 C C . HIS A 1 626 ? -23.677 24.291 26.304 1.00 93.00 626 HIS A C 1
ATOM 4799 O O . HIS A 1 626 ? -24.702 24.786 25.843 1.00 93.00 626 HIS A O 1
ATOM 4805 N N . GLN A 1 627 ? -22.710 25.031 26.851 1.00 90.69 627 GLN A N 1
ATOM 4806 C CA . GLN A 1 627 ? -22.743 26.493 26.837 1.00 90.69 627 GLN A CA 1
ATOM 4807 C C . GLN A 1 627 ? -22.314 27.017 25.470 1.00 90.69 627 GLN A C 1
ATOM 4809 O O . GLN A 1 627 ? -21.264 26.639 24.955 1.00 90.69 627 GLN A O 1
ATOM 4814 N N . THR A 1 628 ? -23.094 27.925 24.898 1.00 83.19 628 THR A N 1
ATOM 4815 C CA . THR A 1 628 ? -22.812 28.503 23.583 1.00 83.19 628 THR A CA 1
ATOM 4816 C C . THR A 1 628 ? -22.285 29.923 23.747 1.00 83.19 628 THR A C 1
ATOM 4818 O O . THR A 1 628 ? -22.923 30.757 24.384 1.00 83.19 628 THR A O 1
ATOM 4821 N N . THR A 1 629 ? -21.106 30.214 23.192 1.00 78.38 629 THR A N 1
ATOM 4822 C CA . THR A 1 629 ? -20.482 31.551 23.276 1.00 78.38 629 THR A CA 1
ATOM 4823 C C . THR A 1 629 ? -21.031 32.531 22.242 1.00 78.38 629 THR A C 1
ATOM 4825 O O . THR A 1 629 ? -21.051 33.736 22.480 1.00 78.38 629 THR A O 1
ATOM 4828 N N . SER A 1 630 ? -21.497 32.019 21.108 1.00 71.69 630 SER A N 1
ATOM 4829 C CA . SER A 1 630 ? -22.290 32.729 20.109 1.00 71.69 630 SER A CA 1
ATOM 4830 C C . SER A 1 630 ? -23.701 32.154 20.140 1.00 71.69 630 SER A C 1
ATOM 4832 O O . SER A 1 630 ? -23.844 30.939 20.287 1.00 71.69 630 SER A O 1
ATOM 4834 N N . GLY A 1 631 ? -24.732 32.997 20.009 1.00 70.12 631 GLY A N 1
ATOM 4835 C CA . GLY A 1 631 ? -26.103 32.508 19.838 1.00 70.12 631 GLY A CA 1
ATOM 4836 C C . GLY A 1 631 ? -26.142 31.431 18.751 1.00 70.12 631 GLY A C 1
ATOM 4837 O O . GLY A 1 631 ? -25.381 31.503 17.785 1.00 70.12 631 GLY A O 1
ATOM 4838 N N . ILE A 1 632 ? -26.954 30.393 18.949 1.00 70.56 632 ILE A N 1
ATOM 4839 C CA . ILE A 1 632 ? -27.093 29.311 17.971 1.00 70.56 632 ILE A CA 1
ATOM 4840 C C . ILE A 1 632 ? -27.713 29.925 16.717 1.00 70.56 632 ILE A C 1
ATOM 4842 O O . ILE A 1 632 ? -28.897 30.261 16.720 1.00 70.56 632 ILE A O 1
ATOM 4846 N N . ASP A 1 633 ? -26.882 30.140 15.692 1.00 61.12 633 ASP A N 1
ATOM 4847 C CA . ASP A 1 633 ? -27.296 30.740 14.426 1.00 61.12 633 ASP A CA 1
ATOM 4848 C C . ASP A 1 633 ? -28.198 29.733 13.713 1.00 61.12 633 ASP A C 1
ATOM 4850 O O . ASP A 1 633 ? -27.764 28.740 13.129 1.00 61.12 633 ASP A O 1
ATOM 4854 N N . ALA A 1 634 ? -29.493 29.941 13.904 1.00 52.44 634 ALA A N 1
ATOM 4855 C CA . ALA A 1 634 ? -30.555 29.038 13.525 1.00 52.44 634 ALA A CA 1
ATOM 4856 C C . ALA A 1 634 ? -30.962 29.280 12.069 1.00 52.44 634 ALA A C 1
ATOM 4858 O O . ALA A 1 634 ? -32.090 29.688 11.799 1.00 52.44 634 ALA A O 1
ATOM 4859 N N . THR A 1 635 ? -30.067 29.056 11.109 1.00 55.75 635 THR A N 1
ATOM 4860 C CA . THR A 1 635 ? -30.524 28.899 9.725 1.00 55.75 635 THR A CA 1
ATOM 4861 C C . THR A 1 635 ? -30.990 27.463 9.558 1.00 55.75 635 THR A C 1
ATOM 4863 O O . THR A 1 635 ? -30.186 26.579 9.279 1.00 55.75 635 THR A O 1
ATOM 4866 N N . LEU A 1 636 ? -32.290 27.229 9.771 1.00 52.50 636 LEU A N 1
ATOM 4867 C CA . LEU A 1 636 ? -32.956 26.010 9.315 1.00 52.50 636 LEU A CA 1
ATOM 4868 C C . LEU A 1 636 ? -32.735 25.925 7.799 1.00 52.50 636 LEU A C 1
ATOM 4870 O O . LEU A 1 636 ? -33.368 26.643 7.029 1.00 52.50 636 LEU A O 1
ATOM 4874 N N . SER A 1 637 ? -31.772 25.113 7.370 1.00 52.88 637 SER A N 1
ATOM 4875 C CA . SER A 1 637 ? -31.697 24.691 5.978 1.00 52.88 637 SER A CA 1
ATOM 4876 C C . SER A 1 637 ? -32.884 23.763 5.753 1.00 52.88 637 SER A C 1
ATOM 4878 O O . SER A 1 637 ? -32.920 22.666 6.305 1.00 52.88 637 SER A O 1
ATOM 4880 N N . ASP A 1 638 ? -33.845 24.184 4.931 1.00 53.41 638 ASP A N 1
ATOM 4881 C CA . ASP A 1 638 ? -34.998 23.368 4.511 1.00 53.41 638 ASP A CA 1
ATOM 4882 C C . ASP A 1 638 ? -34.593 22.144 3.660 1.00 53.41 638 ASP A C 1
ATOM 4884 O O . ASP A 1 638 ? -35.446 21.431 3.133 1.00 53.41 638 ASP A O 1
ATOM 4888 N N . THR A 1 639 ? -33.292 21.886 3.506 1.00 53.22 639 THR A N 1
ATOM 4889 C CA . THR A 1 639 ? -32.742 20.756 2.756 1.00 53.22 639 THR A CA 1
ATOM 4890 C C . THR A 1 639 ? -32.314 19.645 3.723 1.00 53.22 639 THR A C 1
ATOM 4892 O O . THR A 1 639 ? -31.159 19.625 4.163 1.00 53.22 639 THR A O 1
ATOM 4895 N N . PRO A 1 640 ? -33.203 18.689 4.064 1.00 47.91 640 PRO A N 1
ATOM 4896 C CA . PRO A 1 640 ? -32.814 17.481 4.781 1.00 47.91 640 PRO A CA 1
ATOM 4897 C C . PRO A 1 640 ? -31.830 16.696 3.903 1.00 47.91 640 PRO A C 1
ATOM 4899 O O . PRO A 1 640 ? -32.213 16.106 2.897 1.00 47.91 640 PRO A O 1
ATOM 4902 N N . GLY A 1 641 ? -30.539 16.739 4.244 1.00 49.47 641 GLY A N 1
ATOM 4903 C CA . GLY A 1 641 ? -29.506 15.932 3.581 1.00 49.47 641 GLY A CA 1
ATOM 4904 C C . GLY A 1 641 ? -28.243 16.664 3.118 1.00 49.47 641 GLY A C 1
ATOM 4905 O O . GLY A 1 641 ? -27.287 16.002 2.722 1.00 49.47 641 GLY A O 1
ATOM 4906 N N . GLY A 1 642 ? -28.166 17.992 3.204 1.00 44.75 642 GLY A N 1
ATOM 4907 C CA . GLY A 1 642 ? -26.932 18.729 2.908 1.00 44.75 642 GLY A CA 1
ATOM 4908 C C . GLY A 1 642 ? -26.836 19.931 3.833 1.00 44.75 642 GLY A C 1
ATOM 4909 O O . GLY A 1 642 ? -27.566 20.892 3.660 1.00 44.75 642 GLY A O 1
ATOM 4910 N N . THR A 1 643 ? -26.005 19.931 4.866 1.00 48.19 643 THR A N 1
ATOM 4911 C CA . THR A 1 643 ? -24.553 19.778 4.779 1.00 48.19 643 THR A CA 1
ATOM 4912 C C . THR A 1 643 ? -23.986 19.252 6.106 1.00 48.19 643 THR A C 1
ATOM 4914 O O . THR A 1 643 ? -24.600 19.351 7.162 1.00 48.19 643 THR A O 1
ATOM 4917 N N . ARG A 1 644 ? -22.746 18.742 6.086 1.00 55.78 644 ARG A N 1
ATOM 4918 C CA . ARG A 1 644 ? -21.921 18.392 7.268 1.00 55.78 644 ARG A CA 1
ATOM 4919 C C . ARG A 1 644 ? -21.687 19.559 8.260 1.00 55.78 644 ARG A C 1
ATOM 4921 O O . ARG A 1 644 ? -20.873 19.411 9.169 1.00 55.78 644 ARG A O 1
ATOM 4928 N N . GLN A 1 645 ? -22.362 20.692 8.087 1.00 59.41 645 GLN A N 1
ATOM 4929 C CA . GLN A 1 645 ? -22.101 21.976 8.722 1.00 59.41 645 GLN A CA 1
ATOM 4930 C C . GLN A 1 645 ? -23.200 22.371 9.715 1.00 59.41 645 GLN A C 1
ATOM 4932 O O . GLN A 1 645 ? -23.476 23.557 9.809 1.00 59.41 645 GLN A O 1
ATOM 4937 N N . ASP A 1 646 ? -23.807 21.428 10.448 1.00 72.94 646 ASP A N 1
ATOM 4938 C CA . ASP A 1 646 ? -24.679 21.753 11.589 1.00 72.94 646 ASP A CA 1
ATOM 4939 C C . ASP A 1 646 ? -24.097 21.306 12.930 1.00 72.94 646 ASP A C 1
ATOM 4941 O O . ASP A 1 646 ? -23.535 20.209 13.055 1.00 72.94 646 ASP A O 1
ATOM 4945 N N . THR A 1 647 ? -24.255 22.176 13.939 1.00 85.56 647 THR A N 1
ATOM 4946 C CA . THR A 1 647 ? -23.828 21.903 15.313 1.00 85.56 647 THR A CA 1
ATOM 4947 C C . THR A 1 647 ? -24.703 20.785 15.851 1.00 85.56 647 THR A C 1
ATOM 4949 O O . THR A 1 647 ? -25.922 20.937 15.927 1.00 85.56 647 THR A O 1
ATOM 4952 N N . ARG A 1 648 ? -24.098 19.646 16.190 1.00 90.25 648 ARG A N 1
ATOM 4953 C CA . ARG A 1 648 ? -24.839 18.440 16.573 1.00 90.25 648 ARG A CA 1
ATOM 4954 C C . ARG A 1 648 ? -24.081 17.573 17.566 1.00 90.25 648 ARG A C 1
ATOM 4956 O O . ARG A 1 648 ? -22.849 17.601 17.610 1.00 90.25 648 ARG A O 1
ATOM 4963 N N . PHE A 1 649 ? -24.824 16.767 18.313 1.00 91.25 649 PHE A N 1
ATOM 4964 C CA . PHE A 1 649 ? -24.299 15.626 19.052 1.00 91.25 649 PHE A CA 1
ATOM 4965 C C . PHE A 1 649 ? -24.608 14.342 18.285 1.00 91.25 649 PHE A C 1
ATOM 4967 O O . PHE A 1 649 ? -25.726 14.160 17.809 1.00 91.25 649 PHE A O 1
ATOM 4974 N N . GLU A 1 650 ? -23.630 13.450 18.180 1.00 90.38 650 GLU A N 1
ATOM 4975 C CA . GLU A 1 650 ? -23.832 12.084 17.699 1.00 90.38 650 GLU A CA 1
ATOM 4976 C C . GLU A 1 650 ? -23.521 11.115 18.838 1.00 90.38 650 GLU A C 1
ATOM 4978 O O . GLU A 1 650 ? -22.441 11.156 19.428 1.00 90.38 650 GLU A O 1
ATOM 4983 N N . ILE A 1 651 ? -24.469 10.239 19.149 1.00 88.38 651 ILE A N 1
ATOM 4984 C CA . ILE A 1 651 ? -24.303 9.162 20.120 1.00 88.38 651 ILE A CA 1
ATOM 4985 C C . ILE A 1 651 ? -24.308 7.855 19.353 1.00 88.38 651 ILE A C 1
ATOM 4987 O O . ILE A 1 651 ? -25.294 7.511 18.707 1.00 88.38 651 ILE A O 1
ATOM 4991 N N . SER A 1 652 ? -23.211 7.117 19.434 1.00 87.69 652 SER A N 1
ATOM 4992 C CA . SER A 1 652 ? -23.105 5.791 18.841 1.00 87.69 652 SER A CA 1
ATOM 4993 C C . SER A 1 652 ? -23.112 4.739 19.944 1.00 87.69 652 SER A C 1
ATOM 4995 O O . SER A 1 652 ? -22.373 4.860 20.923 1.00 87.69 652 SER A O 1
ATOM 4997 N N . LEU A 1 653 ? -23.904 3.685 19.769 1.00 86.19 653 LEU A N 1
ATOM 4998 C CA . LEU A 1 653 ? -23.979 2.528 20.660 1.00 86.19 653 LEU A CA 1
ATOM 4999 C C . LEU A 1 653 ? -23.661 1.260 19.876 1.00 86.19 653 LEU A C 1
ATOM 5001 O O . LEU A 1 653 ? -24.224 1.050 18.806 1.00 86.19 653 LEU A O 1
ATOM 5005 N N . ALA A 1 654 ? -22.792 0.405 20.413 1.00 83.38 654 ALA A N 1
ATOM 5006 C CA . ALA A 1 654 ? -22.405 -0.848 19.770 1.00 83.38 654 ALA A CA 1
ATOM 5007 C C . ALA A 1 654 ? -22.580 -2.048 20.714 1.00 83.38 654 ALA A C 1
ATOM 5009 O O . ALA A 1 654 ? -22.121 -2.031 21.863 1.00 83.38 654 ALA A O 1
ATOM 5010 N N . SER A 1 655 ? -23.213 -3.103 20.201 1.00 79.12 655 SER A N 1
ATOM 5011 C CA . SER A 1 655 ? -23.344 -4.404 20.869 1.00 79.12 655 SER A CA 1
ATOM 5012 C C . SER A 1 655 ? -22.335 -5.413 20.308 1.00 79.12 655 SER A C 1
ATOM 5014 O O . SER A 1 655 ? -21.937 -5.295 19.149 1.00 79.12 655 SER A O 1
ATOM 5016 N N . PRO A 1 656 ? -21.912 -6.426 21.086 1.00 71.25 656 PRO A N 1
ATOM 5017 C CA . PRO A 1 656 ? -21.234 -7.600 20.548 1.00 71.25 656 PRO A CA 1
ATOM 5018 C C . PRO A 1 656 ? -22.119 -8.346 19.522 1.00 71.25 656 PRO A C 1
ATOM 5020 O O . PRO A 1 656 ? -23.308 -8.514 19.789 1.00 71.25 656 PRO A O 1
ATOM 5023 N N . PRO A 1 657 ? -21.563 -8.859 18.405 1.00 69.25 657 PRO A N 1
ATOM 5024 C CA . PRO A 1 657 ? -20.210 -8.616 17.914 1.00 69.25 657 PRO A CA 1
ATOM 5025 C C . PRO A 1 657 ? -20.070 -7.159 17.453 1.00 69.25 657 PRO A C 1
ATOM 5027 O O . PRO A 1 657 ? -20.907 -6.649 16.710 1.00 69.25 657 PRO A O 1
ATOM 5030 N N . PHE A 1 658 ? -19.013 -6.486 17.921 1.00 70.94 658 PHE A N 1
ATOM 5031 C CA . PHE A 1 658 ? -18.779 -5.060 17.680 1.00 70.94 658 PHE A CA 1
ATOM 5032 C C . PHE A 1 658 ? -18.331 -4.828 16.232 1.00 70.94 658 PHE A C 1
ATOM 5034 O O . PHE A 1 658 ? -17.153 -4.590 15.979 1.00 70.94 658 PHE A O 1
ATOM 5041 N N . ALA A 1 659 ? -19.251 -4.961 15.285 1.00 70.38 659 ALA A N 1
ATOM 5042 C CA . ALA A 1 659 ? -19.042 -4.682 13.876 1.00 70.38 659 ALA A CA 1
ATOM 5043 C C . ALA A 1 659 ? -19.572 -3.275 13.545 1.00 70.38 659 ALA A C 1
ATOM 5045 O O . ALA A 1 659 ? -20.529 -2.824 14.173 1.00 70.38 659 ALA A O 1
ATOM 5046 N N . PRO A 1 660 ? -19.008 -2.576 12.545 1.00 68.31 660 PRO A N 1
ATOM 5047 C CA . PRO A 1 660 ? -19.521 -1.273 12.110 1.00 68.31 660 PRO A CA 1
ATOM 5048 C C . PRO A 1 660 ? -21.022 -1.292 11.783 1.00 68.31 660 PRO A C 1
ATOM 5050 O O . PRO A 1 660 ? -21.741 -0.350 12.095 1.00 68.31 660 PRO A O 1
ATOM 5053 N N . SER A 1 661 ? -21.507 -2.398 11.209 1.00 73.25 661 SER A N 1
ATOM 5054 C CA . SER A 1 661 ? -22.908 -2.590 10.821 1.00 73.25 661 SER A CA 1
ATOM 5055 C C . SER A 1 661 ? -23.879 -2.757 11.993 1.00 73.25 661 SER A C 1
ATOM 5057 O O . SER A 1 661 ? -25.083 -2.650 11.788 1.00 73.25 661 SER A O 1
ATOM 5059 N N . THR A 1 662 ? -23.392 -3.028 13.210 1.00 72.88 662 THR A N 1
ATOM 5060 C CA . THR A 1 662 ? -24.239 -3.219 14.400 1.00 72.88 662 THR A CA 1
ATOM 5061 C C . THR A 1 662 ? -24.330 -1.967 15.271 1.00 72.88 662 THR A C 1
ATOM 5063 O O . THR A 1 662 ? -25.057 -1.962 16.267 1.00 72.88 662 THR A O 1
ATOM 5066 N N . ALA A 1 663 ? -23.612 -0.896 14.916 1.00 78.69 663 ALA A N 1
ATOM 5067 C CA . ALA A 1 663 ? -23.637 0.350 15.664 1.00 78.69 663 ALA A CA 1
ATOM 5068 C C . ALA A 1 663 ? -24.922 1.146 15.374 1.00 78.69 663 ALA A C 1
ATOM 5070 O O . ALA A 1 663 ? -25.193 1.521 14.235 1.00 78.69 663 ALA A O 1
ATOM 5071 N N . LYS A 1 664 ? -25.693 1.462 16.418 1.00 83.75 664 LYS A N 1
ATOM 5072 C CA . LYS A 1 664 ? -26.811 2.413 16.339 1.00 83.75 664 LYS A CA 1
ATOM 5073 C C . LYS A 1 664 ? -26.273 3.825 16.534 1.00 83.75 664 LYS A C 1
ATOM 5075 O O . LYS A 1 664 ? -25.593 4.076 17.527 1.00 83.75 664 LYS A O 1
ATOM 5080 N N . VAL A 1 665 ? -26.579 4.741 15.616 1.00 86.06 665 VAL A N 1
ATOM 5081 C CA . VAL A 1 665 ? -26.143 6.145 15.684 1.00 86.06 665 VAL A CA 1
ATOM 5082 C C . VAL A 1 665 ? -27.359 7.054 15.825 1.00 86.06 665 VAL A C 1
ATOM 5084 O O . VAL A 1 665 ? -28.264 7.021 15.000 1.00 86.06 665 VAL A O 1
ATOM 5087 N N . VAL A 1 666 ? -27.371 7.872 16.874 1.00 87.56 666 VAL A N 1
ATOM 5088 C CA . VAL A 1 666 ? -28.401 8.876 17.154 1.00 87.56 666 VAL A CA 1
ATOM 5089 C C . VAL A 1 666 ? -27.776 10.254 16.978 1.00 87.56 666 VAL A C 1
ATOM 5091 O O . VAL A 1 666 ? -26.876 10.624 17.730 1.00 87.56 666 VAL A O 1
ATOM 5094 N N . SER A 1 667 ? -28.254 11.011 15.993 1.00 89.31 667 SER A N 1
ATOM 5095 C CA . SER A 1 667 ? -27.748 12.349 15.664 1.00 89.31 667 SER A CA 1
ATOM 5096 C C . SER A 1 667 ? -28.776 13.407 16.037 1.00 89.31 667 SER A C 1
ATOM 5098 O O . SER A 1 667 ? -29.898 13.382 15.531 1.00 89.31 667 SER A O 1
ATOM 5100 N N . VAL A 1 668 ? -28.395 14.350 16.894 1.00 89.94 668 VAL A N 1
ATOM 5101 C CA . VAL A 1 668 ? -29.297 15.371 17.436 1.00 89.94 668 VAL A CA 1
ATOM 5102 C C . VAL A 1 668 ? -28.722 16.763 17.232 1.00 89.94 668 VAL A C 1
ATOM 5104 O O . VAL A 1 668 ? -27.571 17.019 17.579 1.00 89.94 668 VAL A O 1
ATOM 5107 N N . THR A 1 669 ? -29.531 17.673 16.704 1.00 89.94 669 THR A N 1
ATOM 5108 C CA . THR A 1 669 ? -29.247 19.111 16.616 1.00 89.94 669 THR A CA 1
ATOM 5109 C C . THR A 1 669 ? -30.021 19.875 17.686 1.00 89.94 669 THR A C 1
ATOM 5111 O O . THR A 1 669 ? -30.927 19.321 18.316 1.00 89.94 669 THR A O 1
ATOM 5114 N N . PRO A 1 670 ? -29.738 21.177 17.867 1.00 87.44 670 PRO A N 1
ATOM 5115 C CA . PRO A 1 670 ? -30.577 22.057 18.674 1.00 87.44 670 PRO A CA 1
ATOM 5116 C C . PRO A 1 670 ? -32.081 21.963 18.349 1.00 87.44 670 PRO A C 1
ATOM 5118 O O . PRO A 1 670 ? -32.904 22.151 19.244 1.00 87.44 670 PRO A O 1
ATOM 5121 N N . PHE A 1 671 ? -32.441 21.610 17.109 1.00 82.31 671 PHE A N 1
ATOM 5122 C CA . PHE A 1 671 ? -33.824 21.523 16.623 1.00 82.31 671 PHE A CA 1
ATOM 5123 C C . PHE A 1 671 ? -34.460 20.133 16.738 1.00 82.31 671 PHE A C 1
ATOM 5125 O O . PHE A 1 671 ? -35.639 19.987 16.426 1.00 82.31 671 PHE A O 1
ATOM 5132 N N . GLY A 1 672 ? -33.716 19.122 17.191 1.00 83.12 672 GLY A N 1
ATOM 5133 C CA . GLY A 1 672 ? -34.219 17.759 17.356 1.00 83.12 672 GLY A CA 1
ATOM 5134 C C . GLY A 1 672 ? -33.396 16.711 16.609 1.00 83.12 672 GLY A C 1
ATOM 5135 O O . GLY A 1 672 ? -32.213 16.895 16.331 1.00 83.12 672 GLY A O 1
ATOM 5136 N N . LEU A 1 673 ? -34.010 15.561 16.341 1.00 85.25 673 LEU A N 1
ATOM 5137 C CA . LEU A 1 673 ? -33.351 14.403 15.735 1.00 85.25 673 LEU A CA 1
ATOM 5138 C C . LEU A 1 673 ? -33.128 14.623 14.223 1.00 85.25 673 LEU A C 1
ATOM 5140 O O . LEU A 1 673 ? -34.065 14.976 13.515 1.00 85.25 673 LEU A O 1
ATOM 5144 N N . LEU A 1 674 ? -31.904 14.405 13.725 1.00 79.31 674 LEU A N 1
ATOM 5145 C CA . LEU A 1 674 ? -31.556 14.561 12.299 1.00 79.31 674 LEU A CA 1
ATOM 5146 C C . LEU A 1 674 ? -31.843 13.321 11.446 1.00 79.31 674 LEU A C 1
ATOM 5148 O O . LEU A 1 674 ? -32.134 13.445 10.261 1.00 79.31 674 LEU A O 1
ATOM 5152 N N . THR A 1 675 ? -31.697 12.126 12.014 1.00 70.50 675 THR A N 1
ATOM 5153 C CA . THR A 1 675 ? -31.803 10.865 11.270 1.00 70.50 675 THR A CA 1
ATOM 5154 C C . THR A 1 675 ? -32.688 9.876 12.013 1.00 70.50 675 THR A C 1
ATOM 5156 O O . THR A 1 675 ? -32.325 9.409 13.091 1.00 70.50 675 THR A O 1
ATOM 5159 N N . GLU A 1 676 ? -33.814 9.508 11.398 1.00 55.72 676 GLU A N 1
ATOM 5160 C CA . GLU A 1 676 ? -34.696 8.400 11.800 1.00 55.72 676 GLU A CA 1
ATOM 5161 C C . GLU A 1 676 ? -34.154 7.040 11.310 1.00 55.72 676 GLU A C 1
ATOM 5163 O O . GLU A 1 676 ? -34.887 6.225 10.759 1.00 55.72 676 GLU A O 1
ATOM 5168 N N . SER A 1 677 ? -32.853 6.767 11.438 1.00 55.66 677 SER A N 1
ATOM 5169 C CA . SER A 1 677 ? -32.313 5.461 11.028 1.00 55.66 677 SER A CA 1
ATOM 5170 C C . SER A 1 677 ? -32.838 4.370 11.968 1.00 55.66 677 SER A C 1
ATOM 5172 O O . SER A 1 677 ? -32.307 4.288 13.070 1.00 55.66 677 SER A O 1
ATOM 5174 N N . ASP A 1 678 ? -33.882 3.614 11.586 1.00 56.28 678 ASP A N 1
ATOM 5175 C CA . ASP A 1 678 ? -34.471 2.402 12.223 1.00 56.28 678 ASP A CA 1
ATOM 5176 C C . ASP A 1 678 ? -34.552 2.365 13.768 1.00 56.28 678 ASP A C 1
ATOM 5178 O O . ASP A 1 678 ? -34.788 1.335 14.400 1.00 56.28 678 ASP A O 1
ATOM 5182 N N . SER A 1 679 ? -34.382 3.505 14.426 1.00 55.28 679 SER A N 1
ATOM 5183 C CA . SER A 1 679 ? -34.116 3.619 15.857 1.00 55.28 679 SER A CA 1
ATOM 5184 C C . SER A 1 679 ? -35.401 3.858 16.629 1.00 55.28 679 SER A C 1
ATOM 5186 O O . SER A 1 679 ? -35.342 4.525 17.658 1.00 55.28 679 SER A O 1
ATOM 5188 N N . GLY A 1 680 ? -36.523 3.311 16.128 1.00 56.62 680 GLY A N 1
ATOM 5189 C CA . GLY A 1 680 ? -37.940 3.662 16.355 1.00 56.62 680 GLY A CA 1
ATOM 5190 C C . GLY A 1 680 ? -38.460 3.800 17.793 1.00 56.62 680 GLY A C 1
ATOM 5191 O O . GLY A 1 680 ? -39.661 3.906 18.012 1.00 56.62 680 GLY A O 1
ATOM 5192 N N . GLU A 1 681 ? -37.582 3.841 18.783 1.00 77.81 681 GLU A N 1
ATOM 5193 C CA . GLU A 1 681 ? -37.872 3.972 20.198 1.00 77.81 681 GLU A CA 1
ATOM 5194 C C . GLU A 1 681 ? -36.977 4.993 20.936 1.00 77.81 681 GLU A C 1
ATOM 5196 O O . GLU A 1 681 ? -37.185 5.219 22.132 1.00 77.81 681 GLU A O 1
ATOM 5201 N N . CYS A 1 682 ? -36.006 5.648 20.279 1.00 86.19 682 CYS A N 1
ATOM 5202 C CA . CYS A 1 682 ? -35.233 6.710 20.928 1.00 86.19 682 CYS A CA 1
ATOM 5203 C C . CYS A 1 682 ? -36.105 7.955 21.149 1.00 86.19 682 CYS A C 1
ATOM 5205 O O . CYS A 1 682 ? -36.654 8.525 20.207 1.00 86.19 682 CYS A O 1
ATOM 5207 N N . ARG A 1 683 ? -36.230 8.394 22.407 1.00 91.44 683 ARG A N 1
ATOM 5208 C CA . ARG A 1 683 ? -36.950 9.626 22.757 1.00 91.44 683 ARG A CA 1
ATOM 5209 C C . ARG A 1 683 ? -35.954 10.738 23.009 1.00 91.44 683 ARG A C 1
ATOM 5211 O O . ARG A 1 683 ? -35.046 10.563 23.817 1.00 91.44 683 ARG A O 1
ATOM 5218 N N . VAL A 1 684 ? -36.168 11.871 22.355 1.00 91.12 684 VAL A N 1
ATOM 5219 C CA . VAL A 1 684 ? -35.285 13.034 22.425 1.00 91.12 684 VAL A CA 1
ATOM 5220 C C . VAL A 1 684 ? -36.094 14.253 22.837 1.00 91.12 684 VAL A C 1
ATOM 5222 O O . VAL A 1 684 ? -37.154 14.505 22.269 1.00 91.12 684 VAL A O 1
ATOM 5225 N N . SER A 1 685 ? -35.577 15.016 23.795 1.00 92.31 685 SER A N 1
ATOM 5226 C CA . SER A 1 685 ? -36.045 16.365 24.094 1.00 92.31 685 SER A CA 1
ATOM 5227 C C . SER A 1 685 ? -34.867 17.329 24.072 1.00 92.31 685 SER A C 1
ATOM 5229 O O . SER A 1 685 ? -33.801 17.027 24.603 1.00 92.31 685 SER A O 1
ATOM 5231 N N . SER A 1 686 ? -35.046 18.478 23.430 1.00 91.50 686 SER A N 1
ATOM 5232 C CA . SER A 1 686 ? -34.014 19.500 23.270 1.00 91.50 686 SER A CA 1
ATOM 5233 C C . SER A 1 686 ? -34.579 20.844 23.698 1.00 91.50 686 SER A C 1
ATOM 5235 O O . SER A 1 686 ? -35.677 21.225 23.285 1.00 91.50 686 SER A O 1
ATOM 5237 N N . ARG A 1 687 ? -33.817 21.580 24.502 1.00 91.62 687 ARG A N 1
ATOM 5238 C CA . ARG A 1 687 ? -34.120 22.950 24.898 1.00 91.62 687 ARG A CA 1
ATOM 5239 C C . ARG A 1 687 ? -32.958 23.845 24.522 1.00 91.62 687 ARG A C 1
ATOM 5241 O O . ARG A 1 687 ? -31.816 23.643 24.930 1.00 91.62 687 ARG A O 1
ATOM 5248 N N . VAL A 1 688 ? -33.274 24.889 23.773 1.00 89.38 688 VAL A N 1
ATOM 5249 C CA . VAL A 1 688 ? -32.300 25.883 23.337 1.00 89.38 688 VAL A CA 1
ATOM 5250 C C . VAL A 1 688 ? -32.612 27.201 24.021 1.00 89.38 688 VAL A C 1
ATOM 5252 O O . VAL A 1 688 ? -33.739 27.693 23.984 1.00 89.38 688 VAL A O 1
ATOM 5255 N N . THR A 1 689 ? -31.608 27.775 24.667 1.00 89.00 689 THR A N 1
ATOM 5256 C CA . THR A 1 689 ? -31.661 29.114 25.253 1.00 89.00 689 THR A CA 1
ATOM 5257 C C . THR A 1 689 ? -30.630 30.010 24.573 1.00 89.00 689 THR A C 1
ATOM 5259 O O . THR A 1 689 ? -29.831 29.556 23.760 1.00 89.00 689 THR A O 1
ATOM 5262 N N . VAL A 1 690 ? -30.611 31.295 24.932 1.00 84.25 690 VAL A N 1
ATOM 5263 C CA . VAL A 1 690 ? -29.625 32.255 24.405 1.00 84.25 690 VAL A CA 1
ATOM 5264 C C . VAL A 1 690 ? -28.179 31.854 24.743 1.00 84.25 690 VAL A C 1
ATOM 5266 O O . VAL A 1 690 ? -27.264 32.223 24.013 1.00 84.25 690 VAL A O 1
ATOM 5269 N N . LEU A 1 691 ? -27.963 31.116 25.840 1.00 87.19 691 LEU A N 1
ATOM 5270 C CA . LEU A 1 691 ? -26.628 30.834 26.387 1.00 87.19 691 LEU A CA 1
ATOM 5271 C C . LEU A 1 691 ? -26.278 29.343 26.458 1.00 87.19 691 LEU A C 1
ATOM 5273 O O . LEU A 1 691 ? -25.138 28.998 26.776 1.00 87.19 691 LEU A O 1
ATOM 5277 N N . ALA A 1 692 ? -27.242 28.457 26.225 1.00 90.88 692 ALA A N 1
ATOM 5278 C CA . ALA A 1 692 ? -27.048 27.029 26.410 1.00 90.88 692 ALA A CA 1
ATOM 5279 C C . ALA A 1 692 ? -27.980 26.196 25.538 1.00 90.88 692 ALA A C 1
ATOM 5281 O O . ALA A 1 692 ? -29.128 26.574 25.286 1.00 90.88 692 ALA A O 1
ATOM 5282 N N . TRP A 1 693 ? -27.479 25.024 25.171 1.00 92.62 693 TRP A N 1
ATOM 5283 C CA . TRP A 1 693 ? -28.234 23.929 24.593 1.00 92.62 693 TRP A CA 1
ATOM 5284 C C . TRP A 1 693 ? -28.263 22.764 25.580 1.00 92.62 693 TRP A C 1
ATOM 5286 O O . TRP A 1 693 ? -27.214 22.260 25.984 1.00 92.62 693 TRP A O 1
ATOM 5296 N N . GLU A 1 694 ? -29.469 22.365 25.970 1.00 94.12 694 GLU A N 1
ATOM 5297 C CA . GLU A 1 694 ? -29.738 21.219 26.831 1.00 94.12 694 GLU A CA 1
ATOM 5298 C C . GLU A 1 694 ? -30.458 20.135 26.029 1.00 94.12 694 GLU A C 1
ATOM 5300 O O . GLU A 1 694 ? -31.353 20.416 25.230 1.00 94.12 694 GLU A O 1
ATOM 5305 N N . LEU A 1 695 ? -30.033 18.893 26.216 1.00 94.12 695 LEU A N 1
ATOM 5306 C CA . LEU A 1 695 ? -30.492 17.740 25.462 1.00 94.12 695 LEU A CA 1
ATOM 5307 C C . LEU A 1 695 ? -30.669 16.558 26.412 1.00 94.12 695 LEU A C 1
ATOM 5309 O O . LEU A 1 695 ? -29.751 16.218 27.153 1.00 94.12 695 LEU A O 1
ATOM 5313 N N . GLU A 1 696 ? -31.823 15.907 26.348 1.00 94.50 696 GLU A N 1
ATOM 5314 C CA . GLU A 1 696 ? -32.125 14.687 27.088 1.00 94.50 696 GLU A CA 1
ATOM 5315 C C . GLU A 1 696 ? -32.577 13.585 26.134 1.00 94.50 696 GLU A C 1
ATOM 5317 O O . GLU A 1 696 ? -33.413 13.790 25.251 1.00 94.50 696 GLU A O 1
ATOM 5322 N N . LEU A 1 697 ? -32.016 12.397 26.326 1.00 93.31 697 LEU A N 1
ATOM 5323 C CA . LEU A 1 697 ? -32.237 11.227 25.494 1.00 93.31 697 LEU A CA 1
ATOM 5324 C C . LEU A 1 697 ? -32.609 10.035 26.361 1.00 93.31 697 LEU A C 1
ATOM 5326 O O . LEU A 1 697 ? -31.971 9.783 27.382 1.00 93.31 697 LEU A O 1
ATOM 5330 N N . ALA A 1 698 ? -33.577 9.253 25.899 1.00 93.25 698 ALA A N 1
ATOM 5331 C CA . ALA A 1 698 ? -33.795 7.892 26.361 1.00 93.25 698 ALA A CA 1
ATOM 5332 C C . ALA A 1 698 ? -33.571 6.928 25.200 1.00 93.25 698 ALA A C 1
ATOM 5334 O O . ALA A 1 698 ? -34.246 7.009 24.170 1.00 93.25 698 ALA A O 1
ATOM 5335 N N . VAL A 1 699 ? -32.622 6.017 25.385 1.00 89.81 699 VAL A N 1
ATOM 5336 C CA . VAL A 1 699 ? -32.245 5.004 24.408 1.00 89.81 699 VAL A CA 1
ATOM 5337 C C . VAL A 1 699 ? -32.549 3.624 24.990 1.00 89.81 699 VAL A C 1
ATOM 5339 O O . VAL A 1 699 ? -31.963 3.259 26.012 1.00 89.81 699 VAL A O 1
ATOM 5342 N N . PRO A 1 700 ? -33.461 2.848 24.387 1.00 88.25 700 PRO A N 1
ATOM 5343 C CA . PRO A 1 700 ? -33.717 1.485 24.827 1.00 88.25 700 PRO A CA 1
ATOM 5344 C C . PRO A 1 700 ? -32.461 0.624 24.686 1.00 88.25 700 PRO A C 1
ATOM 5346 O O . PRO A 1 700 ? -31.787 0.627 23.651 1.00 88.25 700 PRO A O 1
ATOM 5349 N N . LEU A 1 701 ? -32.149 -0.116 25.743 1.00 82.88 701 LEU A N 1
ATOM 5350 C CA . LEU A 1 701 ? -31.064 -1.077 25.787 1.00 82.88 701 LEU A CA 1
ATOM 5351 C C . LEU A 1 701 ? -31.621 -2.457 25.476 1.00 82.88 701 LEU A C 1
ATOM 5353 O O . LEU A 1 701 ? -32.222 -3.112 26.316 1.00 82.88 701 LEU A O 1
ATOM 5357 N N . ASP A 1 702 ? -31.332 -2.936 24.280 1.00 73.00 702 ASP A N 1
ATOM 5358 C CA . ASP A 1 702 ? -31.567 -4.320 23.886 1.00 73.00 702 ASP A CA 1
ATOM 5359 C C . ASP A 1 702 ? -30.480 -5.222 24.510 1.00 73.00 702 ASP A C 1
ATOM 5361 O O . ASP A 1 702 ? -29.566 -5.677 23.833 1.00 73.00 702 ASP A O 1
ATOM 5365 N N . THR A 1 703 ? -30.490 -5.340 25.845 1.00 59.50 703 THR A N 1
ATOM 5366 C CA . THR A 1 703 ? -29.681 -6.197 26.757 1.00 59.50 703 THR A CA 1
ATOM 5367 C C . THR A 1 703 ? -28.163 -6.384 26.515 1.00 59.50 703 THR A C 1
ATOM 5369 O O . THR A 1 703 ? -27.517 -7.115 27.264 1.00 59.50 703 THR A O 1
ATOM 5372 N N . SER A 1 704 ? -27.537 -5.716 25.539 1.00 63.56 704 SER A N 1
ATOM 5373 C CA . SER A 1 704 ? -26.219 -6.119 25.012 1.00 63.56 704 SER A CA 1
ATOM 5374 C C . SER A 1 704 ? -25.265 -4.979 24.631 1.00 63.56 704 SER A C 1
ATOM 5376 O O . SER A 1 704 ? -24.129 -5.253 24.243 1.00 63.56 704 SER A O 1
ATOM 5378 N N . TYR A 1 705 ? -25.645 -3.705 24.774 1.00 65.44 705 TYR A N 1
ATOM 5379 C CA . TYR A 1 705 ? -24.729 -2.601 24.458 1.00 65.44 705 TYR A CA 1
ATOM 5380 C C . TYR A 1 705 ? -23.655 -2.467 25.541 1.00 65.44 705 TYR A C 1
ATOM 5382 O O . TYR A 1 705 ? -23.920 -1.997 26.644 1.00 65.44 705 TYR A O 1
ATOM 5390 N N . ALA A 1 706 ? -22.426 -2.864 25.214 1.00 74.62 706 ALA A N 1
ATOM 5391 C CA . ALA A 1 706 ? -21.274 -2.737 26.110 1.00 74.62 706 ALA A CA 1
ATOM 5392 C C . ALA A 1 706 ? -20.402 -1.513 25.787 1.00 74.62 706 ALA A C 1
ATOM 5394 O O . ALA A 1 706 ? -19.421 -1.248 26.483 1.00 74.62 706 ALA A O 1
ATOM 5395 N N . ARG A 1 707 ? -20.704 -0.797 24.696 1.00 86.00 707 ARG A N 1
ATOM 5396 C CA . ARG A 1 707 ? -19.830 0.232 24.131 1.00 86.00 707 ARG A CA 1
ATOM 5397 C C . ARG A 1 707 ? -20.604 1.467 23.683 1.00 86.00 707 ARG A C 1
ATOM 5399 O O . ARG A 1 707 ? -21.610 1.343 22.987 1.00 86.00 707 ARG A O 1
ATOM 5406 N N . MET A 1 708 ? -20.093 2.648 24.039 1.00 87.75 708 MET A N 1
ATOM 5407 C CA . MET A 1 708 ? -20.663 3.948 23.661 1.00 87.75 708 MET A CA 1
ATOM 5408 C C . MET A 1 708 ? -19.582 4.928 23.187 1.00 87.75 708 MET A C 1
ATOM 5410 O O . MET A 1 708 ? -18.454 4.913 23.676 1.00 87.75 708 MET A O 1
ATOM 5414 N N . ASN A 1 709 ? -19.942 5.777 22.228 1.00 88.44 709 ASN A N 1
ATOM 5415 C CA . ASN A 1 709 ? -19.164 6.930 21.791 1.00 88.44 709 ASN A CA 1
ATOM 5416 C C . ASN A 1 709 ? -20.081 8.157 21.759 1.00 88.44 709 ASN A C 1
ATOM 5418 O O . ASN A 1 709 ? -21.199 8.075 21.251 1.00 88.44 709 ASN A O 1
ATOM 5422 N N . VAL A 1 710 ? -19.604 9.286 22.282 1.00 88.75 710 VAL A N 1
ATOM 5423 C CA . VAL A 1 710 ? -20.312 10.572 22.213 1.00 88.75 710 VAL A CA 1
ATOM 5424 C C . VAL A 1 710 ? -19.448 11.544 21.437 1.00 88.75 710 VAL A C 1
ATOM 5426 O O . VAL A 1 710 ? -18.307 11.785 21.820 1.00 88.75 710 VAL A O 1
ATOM 5429 N N . ALA A 1 711 ? -19.984 12.109 20.362 1.00 89.44 711 ALA A N 1
ATOM 5430 C CA . ALA A 1 711 ? -19.308 13.086 19.529 1.00 89.44 711 ALA A CA 1
ATOM 5431 C C . ALA A 1 711 ? -20.067 14.416 19.516 1.00 89.44 711 ALA A C 1
ATOM 5433 O O . ALA A 1 711 ? -21.291 14.440 19.451 1.00 89.44 711 ALA A O 1
ATOM 5434 N N . PHE A 1 712 ? -19.333 15.522 19.525 1.00 90.06 712 PHE A N 1
ATOM 5435 C CA . PHE A 1 712 ? -19.835 16.876 19.336 1.00 90.06 712 PHE A CA 1
ATOM 5436 C C . PHE A 1 712 ? -19.221 17.480 18.078 1.00 90.06 712 PHE A C 1
ATOM 5438 O O . PHE A 1 712 ? -18.002 17.452 17.904 1.00 90.06 712 PHE A O 1
ATOM 5445 N N . PHE A 1 713 ? -20.058 18.051 17.221 1.00 87.56 713 PHE A N 1
ATOM 5446 C CA . PHE A 1 713 ? -19.666 18.731 15.993 1.00 87.56 713 PHE A CA 1
ATOM 5447 C C . PHE A 1 713 ? -20.016 20.207 16.120 1.00 87.56 713 PHE A C 1
ATOM 5449 O O . PHE A 1 713 ? -21.146 20.534 16.474 1.00 87.56 713 PHE A O 1
ATOM 5456 N N . SER A 1 714 ? -19.066 21.094 15.818 1.00 84.44 714 SER A N 1
ATOM 5457 C CA . SER A 1 714 ? -19.282 22.544 15.845 1.00 84.44 714 SER A CA 1
ATOM 5458 C C . SER A 1 714 ? -19.039 23.190 14.480 1.00 84.44 714 SER A C 1
ATOM 5460 O O . SER A 1 714 ? -17.976 23.008 13.874 1.00 84.44 714 SER A O 1
ATOM 5462 N N . ASN A 1 715 ? -19.998 24.014 14.044 1.00 73.31 715 ASN A N 1
ATOM 5463 C CA . ASN A 1 715 ? -19.985 24.711 12.749 1.00 73.31 715 ASN A CA 1
ATOM 5464 C C . ASN A 1 715 ? -18.853 25.706 12.591 1.00 73.31 715 ASN A C 1
ATOM 5466 O O . ASN A 1 715 ? -18.267 25.819 11.520 1.00 73.31 715 ASN A O 1
ATOM 5470 N N . SER A 1 716 ? -18.528 26.427 13.663 1.00 64.00 716 SER A N 1
ATOM 5471 C CA . SER A 1 716 ? -17.643 27.590 13.577 1.00 64.00 716 SER A CA 1
ATOM 5472 C C . SER A 1 716 ? -16.197 27.232 13.219 1.00 64.00 716 SER A C 1
ATOM 5474 O O . SER A 1 716 ? -15.413 28.128 12.907 1.00 64.00 716 SER A O 1
ATOM 5476 N N . ARG A 1 717 ? -15.809 25.946 13.292 1.00 58.94 717 ARG A N 1
ATOM 5477 C CA . ARG A 1 717 ? -14.414 25.506 13.112 1.00 58.94 717 ARG A CA 1
ATOM 5478 C C . ARG A 1 717 ? -14.221 24.136 12.446 1.00 58.94 717 ARG A C 1
ATOM 5480 O O . ARG A 1 717 ? -13.096 23.648 12.470 1.00 58.94 717 ARG A O 1
ATOM 5487 N N . ALA A 1 718 ? -15.273 23.488 11.927 1.00 64.06 718 ALA A N 1
ATOM 5488 C CA . ALA A 1 718 ? -15.225 22.075 11.504 1.00 64.06 718 ALA A CA 1
ATOM 5489 C C . ALA A 1 718 ? -14.567 21.161 12.566 1.00 64.06 718 ALA A C 1
ATOM 5491 O O . ALA A 1 718 ? -13.872 20.193 12.258 1.00 64.06 718 ALA A O 1
ATOM 5492 N N . LYS A 1 719 ? -14.745 21.513 13.847 1.00 78.88 719 LYS A N 1
ATOM 5493 C CA . LYS A 1 719 ? -14.135 20.810 14.972 1.00 78.88 719 LYS A CA 1
ATOM 5494 C C . LYS A 1 719 ? -15.092 19.734 15.438 1.00 78.88 719 LYS A C 1
ATOM 5496 O O . LYS A 1 719 ? -16.231 20.024 15.803 1.00 78.88 719 LYS A O 1
ATOM 5501 N N . ARG A 1 720 ? -14.593 18.505 15.444 1.00 84.44 720 ARG A N 1
ATOM 5502 C CA . ARG A 1 720 ? -15.239 17.365 16.071 1.00 84.44 720 ARG A CA 1
ATOM 5503 C C . ARG A 1 720 ? -14.524 17.055 17.373 1.00 84.44 720 ARG A C 1
ATOM 5505 O O . ARG A 1 720 ? -13.299 17.127 17.424 1.00 84.44 720 ARG A O 1
ATOM 5512 N N . ALA A 1 721 ? -15.283 16.758 18.412 1.00 84.19 721 ALA A N 1
ATOM 5513 C CA . ALA A 1 721 ? -14.762 16.309 19.689 1.00 84.19 721 ALA A CA 1
ATOM 5514 C C . ALA A 1 721 ? -15.463 15.031 20.106 1.00 84.19 721 ALA A C 1
ATOM 5516 O O . ALA A 1 721 ? -16.663 14.910 19.878 1.00 84.19 721 ALA A O 1
ATOM 5517 N N . THR A 1 722 ? -14.752 14.103 20.727 1.00 84.69 722 THR A N 1
ATOM 5518 C CA . THR A 1 722 ? -15.308 12.809 21.111 1.00 84.69 722 THR A CA 1
ATOM 5519 C C . THR A 1 722 ? -14.949 12.422 22.541 1.00 84.69 722 THR A C 1
ATOM 5521 O O . THR A 1 722 ? -13.915 12.816 23.084 1.00 84.69 722 THR A O 1
ATOM 5524 N N . TRP A 1 723 ? -15.838 11.644 23.159 1.00 86.19 723 TRP A N 1
ATOM 5525 C CA . TRP A 1 723 ? -15.537 10.792 24.300 1.00 86.19 723 TRP A CA 1
ATOM 5526 C C . TRP A 1 723 ? -15.329 9.390 23.745 1.00 86.19 723 TRP A C 1
ATOM 5528 O O . TRP A 1 723 ? -16.271 8.627 23.535 1.00 86.19 723 TRP A O 1
ATOM 5538 N N . SER A 1 724 ? -14.084 9.108 23.396 1.00 73.69 724 SER A N 1
ATOM 5539 C CA . SER A 1 724 ? -13.679 7.887 22.719 1.00 73.69 724 SER A CA 1
ATOM 5540 C C . SER A 1 724 ? -12.247 7.552 23.119 1.00 73.69 724 SER A C 1
ATOM 5542 O O . SER A 1 724 ? -11.508 8.407 23.614 1.00 73.69 724 SER A O 1
ATOM 5544 N N . VAL A 1 725 ? -11.836 6.306 22.891 1.00 63.31 725 VAL A N 1
ATOM 5545 C CA . VAL A 1 725 ? -10.425 5.918 23.044 1.00 63.31 725 VAL A CA 1
ATOM 5546 C C . VAL A 1 725 ? -9.565 6.505 21.922 1.00 63.31 725 VAL A C 1
ATOM 5548 O O . VAL A 1 725 ? -8.356 6.659 22.077 1.00 63.31 725 VAL A O 1
ATOM 5551 N N . THR A 1 726 ? -10.190 6.835 20.786 1.00 57.25 726 THR A N 1
ATOM 5552 C CA . THR A 1 726 ? -9.521 7.432 19.631 1.00 57.25 726 THR A CA 1
ATOM 5553 C C . THR A 1 726 ? -10.369 8.473 18.934 1.00 57.25 726 THR A C 1
ATOM 5555 O O . THR A 1 726 ? -11.450 8.202 18.418 1.00 57.25 726 THR A O 1
ATOM 5558 N N . TYR A 1 727 ? -9.742 9.615 18.779 1.00 63.62 727 TYR A N 1
ATOM 5559 C CA . TYR A 1 727 ? -10.130 10.790 18.032 1.00 63.62 727 TYR A CA 1
ATOM 5560 C C . TYR A 1 727 ? -10.342 10.504 16.519 1.00 63.62 727 TYR A C 1
ATOM 5562 O O . TYR A 1 727 ? -9.404 10.606 15.733 1.00 63.62 727 TYR A O 1
ATOM 5570 N N . GLY A 1 728 ? -11.537 10.071 16.083 1.00 54.41 728 GLY A N 1
ATOM 5571 C CA . GLY A 1 728 ? -11.836 9.733 14.674 1.00 54.41 728 GLY A CA 1
ATOM 5572 C C . GLY A 1 728 ? -13.280 9.257 14.416 1.00 54.41 728 GLY A C 1
ATOM 5573 O O . GLY A 1 728 ? -14.054 9.109 15.358 1.00 54.41 728 GLY A O 1
ATOM 5574 N N . GLU A 1 729 ? -13.675 9.056 13.142 1.00 57.41 729 GLU A N 1
ATOM 5575 C CA . GLU A 1 729 ? -15.052 8.712 12.699 1.00 57.41 729 GLU A CA 1
ATOM 5576 C C . GLU A 1 729 ? -15.772 7.617 13.525 1.00 57.41 729 GLU A C 1
ATOM 5578 O O . GLU A 1 729 ? -15.130 6.634 13.903 1.00 57.41 729 GLU A O 1
ATOM 5583 N N . PRO A 1 730 ? -17.093 7.738 13.798 1.00 55.56 730 PRO A N 1
ATOM 5584 C CA . PRO A 1 730 ? -17.814 6.865 14.738 1.00 55.56 730 PRO A CA 1
ATOM 5585 C C . PRO A 1 730 ? -17.990 5.411 14.276 1.00 55.56 730 PRO A C 1
ATOM 5587 O O . PRO A 1 730 ? -18.366 4.561 15.077 1.00 55.56 730 PRO A O 1
ATOM 5590 N N . GLN A 1 731 ? -17.747 5.124 12.995 1.00 63.03 731 GLN A N 1
ATOM 5591 C CA . GLN A 1 731 ? -18.017 3.820 12.379 1.00 63.03 731 GLN A CA 1
ATOM 5592 C C . GLN A 1 731 ? -17.035 2.719 12.819 1.00 63.03 731 GLN A C 1
ATOM 5594 O O . GLN A 1 731 ? -17.255 1.547 12.528 1.00 63.03 731 GLN A O 1
ATOM 5599 N N . ASP A 1 732 ? -15.957 3.073 13.521 1.00 68.31 732 ASP A N 1
ATOM 5600 C CA . ASP A 1 732 ? -14.952 2.119 13.980 1.00 68.31 732 ASP A CA 1
ATOM 5601 C C . ASP A 1 732 ? -15.268 1.613 15.414 1.00 68.31 732 ASP A C 1
ATOM 5603 O O . ASP A 1 732 ? -15.155 2.359 16.394 1.00 68.31 732 ASP A O 1
ATOM 5607 N N . PRO A 1 733 ? -15.643 0.332 15.586 1.00 58.97 733 PRO A N 1
ATOM 5608 C CA . PRO A 1 733 ? -16.030 -0.253 16.874 1.00 58.97 733 PRO A CA 1
ATOM 5609 C C . PRO A 1 733 ? -14.904 -0.283 17.917 1.00 58.97 733 PRO A C 1
ATOM 5611 O O . PRO A 1 733 ? -15.164 -0.491 19.112 1.00 58.97 733 PRO A O 1
ATOM 5614 N N . LYS A 1 734 ? -13.646 -0.097 17.497 1.00 66.81 734 LYS A N 1
ATOM 5615 C CA . LYS A 1 734 ? -12.476 -0.055 18.383 1.00 66.81 734 LYS A CA 1
ATOM 5616 C C . LYS A 1 734 ? -12.387 1.265 19.162 1.00 66.81 734 LYS A C 1
ATOM 5618 O O . LYS A 1 734 ? -11.655 1.320 20.146 1.00 66.81 734 LYS A O 1
ATOM 5623 N N . ARG A 1 735 ? -13.166 2.292 18.787 1.00 72.62 735 ARG A N 1
ATOM 5624 C CA . ARG A 1 735 ? -13.106 3.652 19.366 1.00 72.62 735 ARG A CA 1
ATOM 5625 C C . ARG A 1 735 ? -13.966 3.876 20.605 1.00 72.62 735 ARG A C 1
ATOM 5627 O O . ARG A 1 735 ? -13.811 4.888 21.281 1.00 72.62 735 ARG A O 1
ATOM 5634 N N . PHE A 1 736 ? -14.889 2.974 20.899 1.00 73.81 736 PHE A N 1
ATOM 5635 C CA . PHE A 1 736 ? -15.899 3.187 21.929 1.00 73.81 736 PHE A CA 1
ATOM 5636 C C . PHE A 1 736 ? -15.320 3.005 23.340 1.00 73.81 736 PHE A C 1
ATOM 5638 O O . PHE A 1 736 ? -14.518 2.097 23.581 1.00 73.81 736 PHE A O 1
ATOM 5645 N N . GLY A 1 737 ? -15.779 3.833 24.280 1.00 80.25 737 GLY A N 1
ATOM 5646 C CA . GLY A 1 737 ? -15.597 3.579 25.706 1.00 80.25 737 GLY A CA 1
ATOM 5647 C C . GLY A 1 737 ? -16.437 2.384 26.154 1.00 80.25 737 GLY A C 1
ATOM 5648 O O . GLY A 1 737 ? -17.459 2.063 25.539 1.00 80.25 737 GLY A O 1
ATOM 5649 N N . ASN A 1 738 ? -16.003 1.704 27.213 1.00 84.12 738 ASN A N 1
ATOM 5650 C CA . ASN A 1 738 ? -16.777 0.612 27.796 1.00 84.12 738 ASN A CA 1
ATOM 5651 C C . ASN A 1 738 ? -17.852 1.198 28.724 1.00 84.12 738 ASN A C 1
ATOM 5653 O O . ASN A 1 738 ? -17.548 2.010 29.599 1.00 84.12 738 ASN A O 1
ATOM 5657 N N . LEU A 1 739 ? -19.096 0.750 28.571 1.00 84.38 739 LEU A N 1
ATOM 5658 C CA . LEU A 1 739 ? -20.154 0.997 29.547 1.00 84.38 739 LEU A CA 1
ATOM 5659 C C . LEU A 1 739 ? -20.320 -0.239 30.423 1.00 84.38 739 LEU A C 1
ATOM 5661 O O . LEU A 1 739 ? -20.514 -1.342 29.914 1.00 84.38 739 LEU A O 1
ATOM 5665 N N . THR A 1 740 ? -20.272 -0.050 31.739 1.00 85.06 740 THR A N 1
ATOM 5666 C CA . THR A 1 740 ? -20.610 -1.108 32.699 1.00 85.06 740 THR A CA 1
ATOM 5667 C C . THR A 1 740 ? -21.853 -0.677 33.452 1.00 85.06 740 THR A C 1
ATOM 5669 O O . THR A 1 740 ? -21.799 0.269 34.227 1.00 85.06 740 THR A O 1
ATOM 5672 N N . LEU A 1 741 ? -22.988 -1.328 33.208 1.00 85.62 741 LEU A N 1
ATOM 5673 C CA . LEU A 1 741 ? -24.210 -1.037 33.957 1.00 85.62 741 LEU A CA 1
ATOM 5674 C C . LEU A 1 741 ? -24.043 -1.558 35.388 1.00 85.62 741 LEU A C 1
ATOM 5676 O O . LEU A 1 741 ? -23.748 -2.743 35.577 1.00 85.62 741 LEU A O 1
ATOM 5680 N N . SER A 1 742 ? -24.243 -0.695 36.385 1.00 83.31 742 SER A N 1
ATOM 5681 C CA . SER A 1 742 ? -24.248 -1.107 37.789 1.00 83.31 742 SER A CA 1
ATOM 5682 C C . SER A 1 742 ? -25.334 -2.169 37.994 1.00 83.31 742 SER A C 1
ATOM 5684 O O . SER A 1 742 ? -26.512 -1.919 37.711 1.00 83.31 742 SER A O 1
ATOM 5686 N N . ARG A 1 743 ? -24.951 -3.361 38.461 1.00 72.38 743 ARG A N 1
ATOM 5687 C CA . ARG A 1 743 ? -25.925 -4.386 38.857 1.00 72.38 743 ARG A CA 1
ATOM 5688 C C . ARG A 1 743 ? -26.499 -4.017 40.234 1.00 72.38 743 ARG A C 1
ATOM 5690 O O . ARG A 1 743 ? -25.724 -3.538 41.060 1.00 72.38 743 ARG A O 1
ATOM 5697 N N . PRO A 1 744 ? -27.812 -4.195 40.457 1.00 56.53 744 PRO A N 1
ATOM 5698 C CA . PRO A 1 744 ? -28.438 -3.934 41.751 1.00 56.53 744 PRO A CA 1
ATOM 5699 C C . PRO A 1 744 ? -27.901 -4.831 42.870 1.00 56.53 744 PRO A C 1
ATOM 5701 O O . PRO A 1 744 ? -27.421 -5.951 42.562 1.00 56.53 744 PRO A O 1
#

Radius of gyration: 32.48 Å; chains: 1; bounding box: 66×113×86 Å